Protein 4NK6 (pdb70)

B-factor: mean 41.47, std 11.58, range [23.6, 114.39]

Foldseek 3Di:
DDDDDDADDCVCVAPVNLPDCQPDDKDKDKDALQVDCLVLFPDHPVCVVQCQLLVHRAIEIEIAQHEDEPVNCQVPPDCVQWNDPDVLEIEGSHEYEYCRGEYEYECSAEYEYELSAYEYEYAHYEYYNYEYEFAYPVVRGGLADDDQPRATYAYEYEAQYEYEHHYEYEQWAHNGVGQHHEQEYRDPVVCVVCVRHAYEYEHACYEYENTSELYEYEQHELHEYVYEQAQYEAEDYEYEHQYENYEAENYEFENYCHEEYEAQHEHYEAEQYAEHYQEGYEYYQQHEHYEYEHYEFEHAA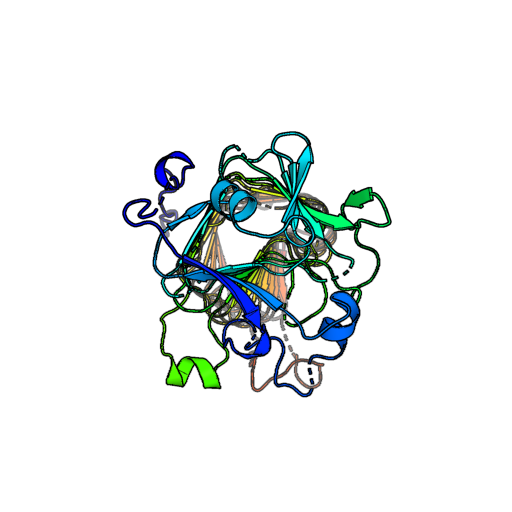EEDYEYYQHEHYEYEQYEQEAHAYEDYEYEQYEAYEAEQYEQAQHAAEPYEYAFDCPPPPDDCVRRPGGTAYEYEYEEHEFEHYNHAHYDHPPHPYYHYYHYHYDD

Secondary structure (DSSP, 8-state):
-PPPP-PPP-TT-SHHHH----SSB-EEEEEEGGG-TT---S-S---HHHHHHHTSS-EEEEEESEEEEHHHHHHHS-TTTEEEEETTEEEE-S-EE---EEEEE----EEEEE-----EEE---EE-SSEEEEEETTTTEE-----TTS----EEE-TT-EEEE--EEES---S----EEEEEPPPHHHHHHH-----EEEE-S-EEES-SEEEEEES-BS-B---EEES-SSEEEEEESS-BS-EEES-EEE----EEEESS-BS-EEE---B----SEEEESS--S-EEES-EEE--SS-SEEEES--S-EEES-EEE--SS-SEEEES--SEEEES-EEES-SSEEEEEE---TTSS--TTTS------EEEEESSEEES-SSEEEEE-S-SEEEEES-EE--

Solvent-accessible surface area: 16753 Å² total

Structure (mmCIF, N/CA/C/O backbone):
data_4NK6
#
_entry.id   4NK6
#
_cell.length_a   126.616
_cell.length_b   126.616
_cell.length_c   97.708
_cell.angle_alpha   90.000
_cell.angle_beta   90.000
_cell.angle_gamma   120.000
#
_symmetry.space_group_name_H-M   'P 32 2 1'
#
loop_
_entity.id
_entity.type
_entity.pdbx_description
1 polymer 'Poly(beta-D-mannuronate) C5 epimerase'
2 water water
#
loop_
_atom_site.group_PDB
_atom_site.id
_atom_site.type_symbol
_atom_site.label_atom_id
_atom_site.label_alt_id
_atom_site.label_comp_id
_atom_site.label_asym_id
_atom_site.label_entity_id
_atom_site.label_seq_id
_atom_site.pdbx_PDB_ins_code
_atom_site.Cartn_x
_atom_site.Cartn_y
_atom_site.Cartn_z
_atom_site.occupancy
_atom_site.B_iso_or_equiv
_atom_site.auth_seq_id
_atom_site.auth_comp_id
_atom_site.auth_asym_id
_atom_site.auth_atom_id
_atom_site.pdbx_PDB_model_num
ATOM 1 N N . GLU A 1 24 ? 6.189 24.158 -12.061 1.00 81.17 69 GLU A N 1
ATOM 2 C CA . GLU A 1 24 ? 6.377 25.435 -11.377 1.00 78.44 69 GLU A CA 1
ATOM 3 C C . GLU A 1 24 ? 5.165 26.344 -11.623 1.00 74.85 69 GLU A C 1
ATOM 4 O O . GLU A 1 24 ? 4.298 26.028 -12.440 1.00 81.25 69 GLU A O 1
ATOM 10 N N . MET A 1 25 ? 5.111 27.465 -10.911 1.00 62.28 70 MET A N 1
ATOM 11 C CA . MET A 1 25 ? 3.931 28.321 -10.863 1.00 57.19 70 MET A CA 1
ATOM 12 C C . MET A 1 25 ? 3.655 29.099 -12.158 1.00 56.55 70 MET A C 1
ATOM 13 O O . MET A 1 25 ? 4.561 29.708 -12.733 1.00 54.30 70 MET A O 1
ATOM 18 N N . ALA A 1 26 ? 2.397 29.088 -12.598 1.00 54.79 71 ALA A N 1
ATOM 19 C CA . ALA A 1 26 ? 1.965 29.897 -13.739 1.00 56.35 71 ALA A CA 1
ATOM 20 C C . ALA A 1 26 ? 1.682 31.327 -13.290 1.00 52.90 71 ALA A C 1
ATOM 21 O O . ALA A 1 26 ? 1.436 31.569 -12.105 1.00 49.31 71 ALA A O 1
ATOM 23 N N . LYS A 1 27 ? 1.714 32.273 -14.227 1.00 50.38 72 LYS A N 1
ATOM 24 C CA . LYS A 1 27 ? 1.481 33.673 -13.876 1.00 53.51 72 LYS A CA 1
ATOM 25 C C . LYS A 1 27 ? 0.067 33.841 -13.324 1.00 48.26 72 LYS A C 1
ATOM 26 O O . LYS A 1 27 ? -0.828 33.074 -13.676 1.00 52.06 72 LYS A O 1
ATOM 32 N N . PRO A 1 28 ? -0.127 34.812 -12.418 1.00 46.60 73 PRO A N 1
ATOM 33 C CA . PRO A 1 28 ? -1.442 34.952 -11.787 1.00 50.62 73 PRO A CA 1
ATOM 34 C C . PRO A 1 28 ? -2.533 35.370 -12.763 1.00 54.96 73 PRO A C 1
ATOM 35 O O . PRO A 1 28 ? -2.268 36.077 -13.742 1.00 49.69 73 PRO A O 1
ATOM 39 N N . VAL A 1 29 ? -3.748 34.908 -12.490 1.00 56.85 74 VAL A N 1
ATOM 40 C CA . VAL A 1 29 ? -4.926 35.314 -13.242 1.00 54.46 74 VAL A CA 1
ATOM 41 C C . VAL A 1 29 ? -5.516 36.544 -12.573 1.00 52.05 74 VAL A C 1
ATOM 42 O O . VAL A 1 29 ? -5.988 36.489 -11.437 1.00 54.16 74 VAL A O 1
ATOM 46 N N . LEU A 1 30 ? -5.463 37.668 -13.271 1.00 50.18 75 LEU A N 1
ATOM 47 C CA . LEU A 1 30 ? -5.877 38.931 -12.682 1.00 46.78 75 LEU A CA 1
ATOM 48 C C . LEU A 1 30 ? -7.256 39.299 -13.210 1.00 49.28 75 LEU A C 1
ATOM 49 O O . LEU A 1 30 ? -7.576 38.994 -14.352 1.00 45.49 75 LEU A O 1
ATOM 54 N N . PRO A 1 31 ? -8.082 39.936 -12.364 1.00 46.61 76 PRO A N 1
ATOM 55 C CA . PRO A 1 31 ? -9.440 40.324 -12.749 1.00 47.01 76 PRO A CA 1
ATOM 56 C C . PRO A 1 31 ? -9.429 41.177 -14.009 1.00 47.87 76 PRO A C 1
ATOM 57 O O . PRO A 1 31 ? -8.535 42.009 -14.191 1.00 43.58 76 PRO A O 1
ATOM 61 N N . ASP A 1 32 ? -10.416 40.956 -14.867 1.00 44.21 77 ASP A N 1
ATOM 62 C CA . ASP A 1 32 ? -10.602 41.747 -16.070 1.00 48.64 77 ASP A CA 1
ATOM 63 C C . ASP A 1 32 ? -11.091 43.137 -15.656 1.00 46.55 77 ASP A C 1
ATOM 64 O O . ASP A 1 32 ? -11.972 43.253 -14.816 1.00 46.73 77 ASP A O 1
ATOM 69 N N . LEU A 1 33 ? -10.499 44.185 -16.224 1.00 48.61 78 LEU A N 1
ATOM 70 C CA . LEU A 1 33 ? -10.844 45.558 -15.849 1.00 49.31 78 LEU A CA 1
ATOM 71 C C . LEU A 1 33 ? -11.698 46.251 -16.910 1.00 50.65 78 LEU A C 1
ATOM 72 O O . LEU A 1 33 ? -12.153 47.384 -16.713 1.00 48.78 78 LEU A O 1
ATOM 77 N N . SER A 1 34 ? -11.907 45.567 -18.030 1.00 51.38 79 SER A N 1
ATOM 78 C CA . SER A 1 34 ? -12.494 46.181 -19.219 1.00 51.90 79 SER A CA 1
ATOM 79 C C . SER A 1 34 ? -13.927 46.688 -19.044 1.00 54.97 79 SER A C 1
ATOM 80 O O . SER A 1 34 ? -14.366 47.571 -19.782 1.00 54.74 79 SER A O 1
ATOM 83 N N . GLY A 1 35 ? -14.655 46.130 -18.083 1.00 50.31 80 GLY A N 1
ATOM 84 C CA . GLY A 1 35 ? -15.995 46.604 -17.780 1.00 46.83 80 GLY A CA 1
ATOM 85 C C . GLY A 1 35 ? -16.069 47.805 -16.831 1.00 45.02 80 GLY A C 1
ATOM 86 O O . GLY A 1 35 ? -17.149 48.357 -16.616 1.00 52.25 80 GLY A O 1
ATOM 87 N N . TYR A 1 36 ? -14.940 48.224 -16.263 1.00 43.21 81 TYR A N 1
ATOM 88 C CA . TYR A 1 36 ? -14.943 49.363 -15.334 1.00 41.52 81 TYR A CA 1
ATOM 89 C C . TYR A 1 36 ? -14.712 50.697 -16.053 1.00 46.96 81 TYR A C 1
ATOM 90 O O . TYR A 1 36 ? -13.589 51.214 -16.105 1.00 44.96 81 TYR A O 1
ATOM 99 N N . THR A 1 37 ? -15.792 51.242 -16.610 1.00 46.49 82 THR A N 1
ATOM 100 C CA . THR A 1 37 ? -15.735 52.449 -17.431 1.00 46.85 82 THR A CA 1
ATOM 101 C C . THR A 1 37 ? -16.845 53.419 -17.043 1.00 49.10 82 THR A C 1
ATOM 102 O O . THR A 1 37 ? -17.841 53.029 -16.428 1.00 45.16 82 THR A O 1
ATOM 106 N N . THR A 1 38 ? -16.677 54.682 -17.422 1.00 52.73 83 THR A N 1
ATOM 107 C CA . THR A 1 38 ? -17.680 55.701 -17.137 1.00 46.99 83 THR A CA 1
ATOM 108 C C . THR A 1 38 ? -19.010 55.391 -17.827 1.00 48.55 83 THR A C 1
ATOM 109 O O . THR A 1 38 ? -20.078 55.650 -17.271 1.00 46.20 83 THR A O 1
ATOM 113 N N . GLU A 1 39 ? -18.965 54.829 -19.032 1.00 47.84 84 GLU A N 1
ATOM 114 C CA . GLU A 1 39 ? -20.218 54.490 -19.700 1.00 58.93 84 GLU A CA 1
ATOM 115 C C . GLU A 1 39 ? -20.962 53.374 -18.959 1.00 49.83 84 GLU A C 1
ATOM 116 O O . GLU A 1 39 ? -22.186 53.398 -18.863 1.00 50.81 84 GLU A O 1
ATOM 122 N N . ALA A 1 40 ? -20.230 52.410 -18.414 1.00 48.70 85 ALA A N 1
ATOM 123 C CA . ALA A 1 40 ? -20.868 51.382 -17.601 1.00 51.63 85 ALA A CA 1
ATOM 124 C C . ALA A 1 40 ? -21.372 51.977 -16.275 1.00 48.54 85 ALA A C 1
ATOM 125 O O . ALA A 1 40 ? -22.422 51.578 -15.774 1.00 49.44 85 ALA A O 1
ATOM 127 N N . ALA A 1 41 ? -20.637 52.933 -15.712 1.00 45.32 86 ALA A N 1
ATOM 128 C CA . ALA A 1 41 ? -21.067 53.533 -14.444 1.00 47.07 86 ALA A CA 1
ATOM 129 C C . ALA A 1 41 ? -22.397 54.269 -14.599 1.00 45.13 86 ALA A C 1
ATOM 130 O O . ALA A 1 41 ? -23.278 54.154 -13.754 1.00 44.95 86 ALA A O 1
ATOM 132 N N . LEU A 1 42 ? -22.544 55.004 -15.696 1.00 46.47 87 LEU A N 1
ATOM 133 C CA . LEU A 1 42 ? -23.758 55.774 -15.951 1.00 47.77 87 LEU A CA 1
ATOM 134 C C . LEU A 1 42 ? -25.023 54.916 -15.990 1.00 56.57 87 LEU A C 1
ATOM 135 O O . LEU A 1 42 ? -26.113 55.383 -15.664 1.00 49.78 87 LEU A O 1
ATOM 162 N N . ILE A 1 45 ? -27.658 53.137 -12.320 1.00 47.89 90 ILE A N 1
ATOM 163 C CA . ILE A 1 45 ? -28.768 53.560 -11.459 1.00 47.93 90 ILE A CA 1
ATOM 164 C C . ILE A 1 45 ? -30.127 53.665 -12.135 1.00 62.72 90 ILE A C 1
ATOM 165 O O . ILE A 1 45 ? -30.234 53.839 -13.356 1.00 54.93 90 ILE A O 1
ATOM 170 N N . ALA A 1 46 ? -31.164 53.560 -11.308 1.00 67.58 91 ALA A N 1
ATOM 171 C CA . ALA A 1 46 ? -32.524 53.802 -11.752 1.00 72.57 91 ALA A CA 1
ATOM 172 C C . ALA A 1 46 ? -32.798 55.294 -11.662 1.00 75.67 91 ALA A C 1
ATOM 173 O O . ALA A 1 46 ? -32.793 55.867 -10.565 1.00 64.91 91 ALA A O 1
ATOM 175 N N . ARG A 1 47 ? -33.004 55.922 -12.820 1.00 53.54 92 ARG A N 1
ATOM 176 C CA . ARG A 1 47 ? -33.454 57.305 -12.880 1.00 53.87 92 ARG A CA 1
ATOM 177 C C . ARG A 1 47 ? -34.935 57.202 -13.188 1.00 59.86 92 ARG A C 1
ATOM 178 O O . ARG A 1 47 ? -35.584 58.149 -13.625 1.00 61.92 92 ARG A O 1
ATOM 186 N N . ASN A 1 48 ? -35.433 56.002 -12.919 1.00 66.11 93 ASN A N 1
ATOM 187 C CA . ASN A 1 48 ? -36.783 55.541 -13.200 1.00 70.56 93 ASN A CA 1
ATOM 188 C C . ASN A 1 48 ? -37.863 56.284 -12.407 1.00 68.94 93 ASN A C 1
ATOM 189 O O . ASN A 1 48 ? -38.813 56.817 -12.979 1.00 60.61 93 ASN A O 1
ATOM 194 N N . LYS A 1 49 ? -37.710 56.314 -11.086 1.00 57.08 94 LYS A N 1
ATOM 195 C CA . LYS A 1 49 ? -38.685 56.951 -10.207 1.00 61.11 94 LYS A CA 1
ATOM 196 C C . LYS A 1 49 ? -38.107 58.170 -9.488 1.00 57.95 94 LYS A C 1
ATOM 197 O O . LYS A 1 49 ? -37.075 58.067 -8.817 1.00 53.49 94 LYS A O 1
ATOM 203 N N . PRO A 1 50 ? -38.782 59.325 -9.621 1.00 58.62 95 PRO A N 1
ATOM 204 C CA . PRO A 1 50 ? -38.367 60.576 -8.974 1.00 60.27 95 PRO A CA 1
ATOM 205 C C . PRO A 1 50 ? -38.387 60.477 -7.449 1.00 59.90 95 PRO A C 1
ATOM 206 O O . PRO A 1 50 ? -39.347 59.960 -6.876 1.00 55.98 95 PRO A O 1
ATOM 210 N N . GLY A 1 51 ? -37.327 60.965 -6.809 1.00 56.83 96 GLY A N 1
ATOM 211 C CA . GLY A 1 51 ? -37.197 60.881 -5.366 1.00 49.95 96 GLY A CA 1
ATOM 212 C C . GLY A 1 51 ? -37.752 62.080 -4.619 1.00 49.91 96 GLY A C 1
ATOM 213 O O . GLY A 1 51 ? -38.346 62.983 -5.215 1.00 51.19 96 GLY A O 1
ATOM 214 N N . LYS A 1 52 ? -37.543 62.086 -3.305 1.00 52.07 97 LYS A N 1
ATOM 215 C CA . LYS A 1 52 ? -38.062 63.129 -2.425 1.00 51.44 97 LYS A CA 1
ATOM 216 C C . LYS A 1 52 ? -36.919 63.862 -1.710 1.00 52.91 97 LYS A C 1
ATOM 217 O O . LYS A 1 52 ? -36.004 63.241 -1.162 1.00 47.05 97 LYS A O 1
ATOM 220 N N . ILE A 1 53 ? -36.980 65.186 -1.748 1.00 49.18 98 ILE A N 1
ATOM 221 C CA . ILE A 1 53 ? -35.978 66.044 -1.151 1.00 47.13 98 ILE A CA 1
ATOM 222 C C . ILE A 1 53 ? -36.551 66.685 0.107 1.00 49.61 98 ILE A C 1
ATOM 223 O O . ILE A 1 53 ? -37.650 67.231 0.077 1.00 50.03 98 ILE A O 1
ATOM 228 N N . THR A 1 54 ? -35.810 66.604 1.215 1.00 49.90 99 THR A N 1
ATOM 229 C CA . THR A 1 54 ? -36.188 67.308 2.447 1.00 46.61 99 THR A CA 1
ATOM 230 C C . THR A 1 54 ? -34.983 67.951 3.111 1.00 44.31 99 THR A C 1
ATOM 231 O O . THR A 1 54 ? -33.840 67.505 2.941 1.00 43.83 99 THR A O 1
ATOM 235 N N . VAL A 1 55 ? -35.245 69.013 3.860 1.00 44.90 100 VAL A N 1
ATOM 236 C CA . VAL A 1 55 ? -34.256 69.616 4.730 1.00 45.92 100 VAL A CA 1
ATOM 237 C C . VAL A 1 55 ? -34.765 69.384 6.144 1.00 54.86 100 VAL A C 1
ATOM 238 O O . VAL A 1 55 ? -35.815 69.903 6.518 1.00 46.36 100 VAL A O 1
ATOM 242 N N . ALA A 1 56 ? -34.042 68.579 6.917 1.00 52.34 101 ALA A N 1
ATOM 243 C CA . ALA A 1 56 ? -34.533 68.170 8.226 1.00 49.57 101 ALA A CA 1
ATOM 244 C C . ALA A 1 56 ? -33.400 67.960 9.216 1.00 48.15 101 ALA A C 1
ATOM 245 O O . ALA A 1 56 ? -32.223 68.027 8.857 1.00 44.15 101 ALA A O 1
ATOM 247 N N . ARG A 1 57 ? -33.773 67.676 10.458 1.00 43.68 102 ARG A N 1
ATOM 248 C CA . ARG A 1 57 ? -32.819 67.563 11.548 1.00 45.25 102 ARG A CA 1
ATOM 249 C C . ARG A 1 57 ? -31.903 66.379 11.401 1.00 43.18 102 ARG A C 1
ATOM 250 O O . ARG A 1 57 ? -32.349 65.247 11.237 1.00 44.36 102 ARG A O 1
ATOM 258 N N . MET A 1 58 ? -30.615 66.679 11.494 1.00 41.31 103 MET A N 1
ATOM 259 C CA . MET A 1 58 ? -29.519 65.736 11.316 1.00 50.51 103 MET A CA 1
ATOM 260 C C . MET A 1 58 ? -29.600 64.542 12.262 1.00 48.43 103 MET A C 1
ATOM 261 O O . MET A 1 58 ? -29.383 63.394 11.857 1.00 42.49 103 MET A O 1
ATOM 266 N N . MET A 1 59 ? -29.910 64.831 13.522 1.00 47.99 104 MET A N 1
ATOM 267 C CA . MET A 1 59 ? -29.832 63.857 14.609 1.00 55.05 104 MET A CA 1
ATOM 268 C C . MET A 1 59 ? -31.005 62.893 14.648 1.00 56.60 104 MET A C 1
ATOM 269 O O . MET A 1 59 ? -31.070 62.036 15.523 1.00 66.29 104 MET A O 1
ATOM 274 N N . GLU A 1 60 ? -31.945 63.043 13.721 1.00 52.15 105 GLU A N 1
ATOM 275 C CA . GLU A 1 60 ? -33.019 62.072 13.575 1.00 52.68 105 GLU A CA 1
ATOM 276 C C . GLU A 1 60 ? -32.538 60.823 12.819 1.00 59.06 105 GLU A C 1
ATOM 277 O O . GLU A 1 60 ? -33.193 59.781 12.849 1.00 65.73 105 GLU A O 1
ATOM 283 N N . GLU A 1 61 ? -31.392 60.935 12.147 1.00 48.55 106 GLU A N 1
ATOM 284 C CA . GLU A 1 61 ? -30.967 59.930 11.175 1.00 47.27 106 GLU A CA 1
ATOM 285 C C . GLU A 1 61 ? -29.768 59.094 11.608 1.00 45.59 106 GLU A C 1
ATOM 286 O O . GLU A 1 61 ? -28.752 59.626 12.051 1.00 43.34 106 GLU A O 1
ATOM 292 N N . THR A 1 62 ? -29.892 57.780 11.449 1.00 43.79 107 THR A N 1
ATOM 293 C CA . THR A 1 62 ? -28.811 56.848 11.746 1.00 43.64 107 THR A CA 1
ATOM 294 C C . THR A 1 62 ? -27.540 57.159 10.968 1.00 43.82 107 THR A C 1
ATOM 295 O O . THR A 1 62 ? -26.440 57.069 11.511 1.00 42.52 107 THR A O 1
ATOM 299 N N . GLY A 1 63 ? -27.688 57.531 9.698 1.00 45.40 108 GLY A N 1
ATOM 300 C CA . GLY A 1 63 ? -26.537 57.811 8.848 1.00 42.95 108 GLY A CA 1
ATOM 301 C C . GLY A 1 63 ? -25.619 58.875 9.422 1.00 40.07 108 GLY A C 1
ATOM 302 O O . GLY A 1 63 ? -24.430 58.925 9.110 1.00 40.97 108 GLY A O 1
ATOM 303 N N . LEU A 1 64 ? -26.177 59.722 10.281 1.00 39.16 109 LEU A N 1
ATOM 304 C CA . LEU A 1 64 ? -25.415 60.797 10.902 1.00 39.13 109 LEU A CA 1
ATOM 305 C C . LEU A 1 64 ? -25.042 60.479 12.352 1.00 43.01 109 LEU A C 1
ATOM 306 O O . LEU A 1 64 ? -23.927 60.769 12.786 1.00 43.95 109 LEU A O 1
ATOM 322 N N . GLU A 1 66 ? -24.555 57.587 13.582 1.00 40.62 111 GLU A N 1
ATOM 323 C CA . GLU A 1 66 ? -23.602 56.487 13.588 1.00 41.12 111 GLU A CA 1
ATOM 324 C C . GLU A 1 66 ? -22.136 56.912 13.727 1.00 37.68 111 GLU A C 1
ATOM 325 O O . GLU A 1 66 ? -21.347 56.204 14.346 1.00 40.85 111 GLU A O 1
ATOM 331 N N . PHE A 1 67 ? -21.764 58.060 13.168 1.00 36.84 112 PHE A N 1
ATOM 332 C CA . PHE A 1 67 ? -20.387 58.536 13.337 1.00 36.78 112 PHE A CA 1
ATOM 333 C C . PHE A 1 67 ? -20.277 59.775 14.236 1.00 36.48 112 PHE A C 1
ATOM 334 O O . PHE A 1 67 ? -19.220 60.045 14.806 1.00 37.96 112 PHE A O 1
ATOM 342 N N . ILE A 1 68 ? -21.364 60.524 14.377 1.00 40.91 113 ILE A N 1
ATOM 343 C CA . ILE A 1 68 ? -21.346 61.694 15.255 1.00 42.87 113 ILE A CA 1
ATOM 344 C C . ILE A 1 68 ? -21.581 61.334 16.725 1.00 41.90 113 ILE A C 1
ATOM 345 O O . ILE A 1 68 ? -20.925 61.871 17.619 1.00 44.26 113 ILE A O 1
ATOM 350 N N . GLY A 1 69 ? -22.501 60.406 16.966 1.00 38.70 114 GLY A N 1
ATOM 351 C CA . GLY A 1 69 ? -22.863 60.023 18.318 1.00 40.35 114 GLY A CA 1
ATOM 352 C C . GLY A 1 69 ? -24.213 60.623 18.665 1.00 45.17 114 GLY A C 1
ATOM 353 O O . GLY A 1 69 ? -24.942 61.084 17.788 1.00 47.91 114 GLY A O 1
ATOM 354 N N . GLY A 1 70 ? -24.545 60.638 19.946 1.00 51.72 115 GLY A N 1
ATOM 355 C CA . GLY A 1 70 ? -25.842 61.123 20.375 1.00 58.65 115 GLY A CA 1
ATOM 356 C C . GLY A 1 70 ? -25.983 62.635 20.419 1.00 55.12 115 GLY A C 1
ATOM 357 O O . GLY A 1 70 ? -25.085 63.378 20.006 1.00 52.99 115 GLY A O 1
ATOM 358 N N . ASP A 1 71 ? -27.132 63.075 20.925 1.00 47.53 116 ASP A N 1
ATOM 359 C CA . ASP A 1 71 ? -27.478 64.490 21.065 1.00 52.47 116 ASP A CA 1
ATOM 360 C C . ASP A 1 71 ? -26.391 65.324 21.762 1.00 50.24 116 ASP A C 1
ATOM 361 O O . ASP A 1 71 ? -26.170 66.482 21.415 1.00 49.65 116 ASP A O 1
ATOM 366 N N . ASN A 1 72 ? -25.713 64.723 22.731 1.00 43.80 117 ASN A N 1
ATOM 367 C CA . ASN A 1 72 ? -24.685 65.415 23.506 1.00 54.93 117 ASN A CA 1
ATOM 368 C C . ASN A 1 72 ? -23.378 65.650 22.741 1.00 51.02 117 ASN A C 1
ATOM 369 O O . ASN A 1 72 ? -22.455 66.268 23.264 1.00 45.64 117 ASN A O 1
ATOM 385 N N . MET A 1 74 ? -23.559 67.018 19.611 1.00 37.07 119 MET A N 1
ATOM 386 C CA . MET A 1 74 ? -23.976 67.802 18.449 1.00 39.89 119 MET A CA 1
ATOM 387 C C . MET A 1 74 ? -23.472 69.245 18.451 1.00 35.78 119 MET A C 1
ATOM 388 O O . MET A 1 74 ? -23.614 69.958 17.450 1.00 38.99 119 MET A O 1
ATOM 393 N N . ALA A 1 75 ? -22.892 69.670 19.571 1.00 35.70 120 ALA A N 1
ATOM 394 C CA . ALA A 1 75 ? -22.535 71.074 19.772 1.00 35.91 120 ALA A CA 1
ATOM 395 C C . ALA A 1 75 ? -21.651 71.651 18.664 1.00 34.26 120 ALA A C 1
ATOM 396 O O . ALA A 1 75 ? -21.897 72.752 18.187 1.00 34.40 120 ALA A O 1
ATOM 398 N N . GLU A 1 76 ? -20.636 70.905 18.240 1.00 33.25 121 GLU A N 1
ATOM 399 C CA . GLU A 1 76 ? -19.755 71.404 17.191 1.00 40.86 121 GLU A CA 1
ATOM 400 C C . GLU A 1 76 ? -20.536 71.666 15.893 1.00 40.04 121 GLU A C 1
ATOM 401 O O . GLU A 1 76 ? -20.198 72.574 15.131 1.00 38.00 121 GLU A O 1
ATOM 407 N N . TRP A 1 77 ? -21.595 70.892 15.661 1.00 35.12 122 TRP A N 1
ATOM 408 C CA . TRP A 1 77 ? -22.419 71.065 14.463 1.00 35.07 122 TRP A CA 1
ATOM 409 C C . TRP A 1 77 ? -23.392 72.236 14.614 1.00 36.87 122 TRP A C 1
ATOM 410 O O . TRP A 1 77 ? -23.680 72.953 13.647 1.00 35.33 122 TRP A O 1
ATOM 421 N N . VAL A 1 78 ? -23.888 72.431 15.830 1.00 35.13 123 VAL A N 1
ATOM 422 C CA . VAL A 1 78 ? -24.684 73.612 16.149 1.00 36.17 123 VAL A CA 1
ATOM 423 C C . VAL A 1 78 ? -23.886 74.886 15.854 1.00 35.99 123 VAL A C 1
ATOM 424 O O . VAL A 1 78 ? -24.408 75.839 15.284 1.00 35.73 123 VAL A O 1
ATOM 428 N N . VAL A 1 79 ? -22.609 74.881 16.216 1.00 34.50 124 VAL A N 1
ATOM 429 C CA . VAL A 1 79 ? -21.745 76.040 16.014 1.00 37.57 124 VAL A CA 1
ATOM 430 C C . VAL A 1 79 ? -21.545 76.335 14.524 1.00 36.93 124 VAL A C 1
ATOM 431 O O . VAL A 1 79 ? -21.658 77.479 14.092 1.00 36.56 124 VAL A O 1
ATOM 435 N N . ARG A 1 80 ? -21.268 75.297 13.744 1.00 33.52 125 ARG A N 1
ATOM 436 C CA . ARG A 1 80 ? -21.082 75.460 12.307 1.00 36.76 125 ARG A CA 1
ATOM 437 C C . ARG A 1 80 ? -22.330 75.997 11.595 1.00 37.34 125 ARG A C 1
ATOM 438 O O . ARG A 1 80 ? -22.231 76.915 10.785 1.00 40.06 125 ARG A O 1
ATOM 446 N N . GLN A 1 81 ? -23.497 75.444 11.915 1.00 33.63 126 GLN A N 1
ATOM 447 C CA . GLN A 1 81 ? -24.736 75.817 11.231 1.00 34.54 126 GLN A CA 1
ATOM 448 C C . GLN A 1 81 ? -25.442 77.002 11.854 1.00 41.03 126 GLN A C 1
ATOM 449 O O . GLN A 1 81 ? -26.418 77.513 11.294 1.00 38.91 126 GLN A O 1
ATOM 455 N N . LYS A 1 82 ? -24.940 77.429 13.012 1.00 39.50 127 LYS A N 1
ATOM 456 C CA . LYS A 1 82 ? -25.580 78.456 13.838 1.00 40.59 127 LYS A CA 1
ATOM 457 C C . LYS A 1 82 ? -27.051 78.165 14.089 1.00 40.95 127 LYS A C 1
ATOM 458 O O . LYS A 1 82 ? -27.901 79.036 13.945 1.00 42.62 127 LYS A O 1
ATOM 464 N N . GLY A 1 83 ? -27.337 76.923 14.467 1.00 43.24 128 GLY A N 1
ATOM 465 C CA . GLY A 1 83 ? -28.684 76.502 14.820 1.00 39.43 128 GLY A CA 1
ATOM 466 C C . GLY A 1 83 ? -28.728 74.989 14.944 1.00 39.53 128 GLY A C 1
ATOM 467 O O . GLY A 1 83 ? -27.715 74.318 14.745 1.00 37.56 128 GLY A O 1
ATOM 468 N N . ILE A 1 84 ? -29.897 74.448 15.266 1.00 41.38 129 ILE A N 1
ATOM 469 C CA . ILE A 1 84 ? -30.084 73.003 15.344 1.00 42.63 129 ILE A CA 1
ATOM 470 C C . ILE A 1 84 ? -29.697 72.384 14.007 1.00 43.03 129 ILE A C 1
ATOM 471 O O . ILE A 1 84 ? -30.221 72.784 12.969 1.00 40.26 129 ILE A O 1
ATOM 476 N N . PRO A 1 85 ? -28.763 71.420 14.032 1.00 39.63 130 PRO A N 1
ATOM 477 C CA . PRO A 1 85 ? -28.114 70.910 12.819 1.00 38.75 130 PRO A CA 1
ATOM 478 C C . PRO A 1 85 ? -29.099 70.235 11.874 1.00 38.02 130 PRO A C 1
ATOM 479 O O . PRO A 1 85 ? -29.856 69.359 12.300 1.00 38.35 130 PRO A O 1
ATOM 483 N N . GLN A 1 86 ? -29.076 70.659 10.613 1.00 38.18 131 GLN A N 1
ATOM 484 C CA . GLN A 1 86 ? -29.902 70.076 9.561 1.00 36.53 131 GLN A CA 1
ATOM 485 C C . GLN A 1 86 ? -29.057 69.440 8.463 1.00 36.97 131 GLN A C 1
ATOM 486 O O . GLN A 1 86 ? -27.855 69.691 8.357 1.00 37.14 131 GLN A O 1
ATOM 492 N N . ALA A 1 87 ? -29.703 68.620 7.643 1.00 36.78 132 ALA A N 1
ATOM 493 C CA . ALA A 1 87 ? -29.078 68.064 6.457 1.00 38.21 132 ALA A CA 1
ATOM 494 C C . ALA A 1 87 ? -30.073 68.128 5.298 1.00 40.72 132 ALA A C 1
ATOM 495 O O . ALA A 1 87 ? -31.282 68.122 5.504 1.00 40.24 132 ALA A O 1
ATOM 497 N N . ILE A 1 88 ? -29.546 68.229 4.086 1.00 41.83 133 ILE A N 1
ATOM 498 C CA . ILE A 1 88 ? -30.336 68.039 2.885 1.00 39.50 133 ILE A CA 1
ATOM 499 C C . ILE A 1 88 ? -30.443 66.536 2.675 1.00 43.43 133 ILE A C 1
ATOM 500 O O . ILE A 1 88 ? -29.424 65.846 2.603 1.00 41.89 133 ILE A O 1
ATOM 505 N N . MET A 1 89 ? -31.664 66.018 2.599 1.00 42.22 134 MET A N 1
ATOM 506 C CA . MET A 1 89 ? -31.850 64.572 2.496 1.00 44.33 134 MET A CA 1
ATOM 507 C C . MET A 1 89 ? -32.558 64.117 1.224 1.00 43.31 134 MET A C 1
ATOM 508 O O . MET A 1 89 ? -33.555 64.700 0.804 1.00 42.15 134 MET A O 1
ATOM 513 N N . ILE A 1 90 ? -32.032 63.054 0.631 1.00 40.23 135 ILE A N 1
ATOM 514 C CA . ILE A 1 90 ? -32.647 62.432 -0.535 1.00 41.60 135 ILE A CA 1
ATOM 515 C C . ILE A 1 90 ? -33.142 61.040 -0.159 1.00 41.09 135 ILE A C 1
ATOM 516 O O . ILE A 1 90 ? -32.406 60.257 0.446 1.00 41.55 135 ILE A O 1
ATOM 521 N N . SER A 1 91 ? -34.385 60.734 -0.507 1.00 42.72 136 SER A N 1
ATOM 522 C CA . SER A 1 91 ? -34.922 59.397 -0.271 1.00 52.54 136 SER A CA 1
ATOM 523 C C . SER A 1 91 ? -36.011 59.050 -1.272 1.00 51.19 136 SER A C 1
ATOM 524 O O . SER A 1 91 ? -36.476 59.909 -2.027 1.00 49.48 136 SER A O 1
ATOM 527 N N . ASP A 1 92 ? -36.416 57.786 -1.260 1.00 46.64 137 ASP A N 1
ATOM 528 C CA . ASP A 1 92 ? -37.543 57.322 -2.059 1.00 50.81 137 ASP A CA 1
ATOM 529 C C . ASP A 1 92 ? -37.375 57.579 -3.568 1.00 48.98 137 ASP A C 1
ATOM 530 O O . ASP A 1 92 ? -38.305 58.021 -4.248 1.00 50.38 137 ASP A O 1
ATOM 535 N N . GLY A 1 93 ? -36.183 57.313 -4.093 1.00 51.76 138 GLY A N 1
ATOM 536 C CA . GLY A 1 93 ? -35.983 57.396 -5.530 1.00 48.38 138 GLY A CA 1
ATOM 537 C C . GLY A 1 93 ? -34.889 58.349 -5.964 1.00 46.87 138 GLY A C 1
ATOM 538 O O . GLY A 1 93 ? -33.959 58.650 -5.201 1.00 45.77 138 GLY A O 1
ATOM 539 N N . TYR A 1 94 ? -35.026 58.848 -7.187 1.00 47.65 139 TYR A N 1
ATOM 540 C CA . TYR A 1 94 ? -33.924 59.486 -7.898 1.00 50.26 139 TYR A CA 1
ATOM 541 C C . TYR A 1 94 ? -33.944 61.005 -7.830 1.00 50.79 139 TYR A C 1
ATOM 542 O O . TYR A 1 94 ? -34.959 61.641 -8.127 1.00 50.53 139 TYR A O 1
ATOM 551 N N . VAL A 1 95 ? -32.803 61.572 -7.450 1.00 48.15 140 VAL A N 1
ATOM 552 C CA . VAL A 1 95 ? -32.620 63.016 -7.383 1.00 50.47 140 VAL A CA 1
ATOM 553 C C . VAL A 1 95 ? -31.217 63.360 -7.878 1.00 48.25 140 VAL A C 1
ATOM 554 O O . VAL A 1 95 ? -30.238 62.779 -7.411 1.00 43.54 140 VAL A O 1
ATOM 558 N N . ASN A 1 96 ? -31.114 64.282 -8.834 1.00 43.27 141 ASN A N 1
ATOM 559 C CA . ASN A 1 96 ? -29.803 64.791 -9.241 1.00 46.85 141 ASN A CA 1
ATOM 560 C C . ASN A 1 96 ? -29.489 66.152 -8.599 1.00 44.47 141 ASN A C 1
ATOM 561 O O . ASN A 1 96 ? -30.354 66.752 -7.966 1.00 44.68 141 ASN A O 1
ATOM 566 N N . LEU A 1 97 ? -28.253 66.623 -8.732 1.00 45.04 142 LEU A N 1
ATOM 567 C CA . LEU A 1 97 ? -27.860 67.872 -8.074 1.00 43.93 142 LEU A CA 1
ATOM 568 C C . LEU A 1 97 ? -28.683 69.069 -8.573 1.00 47.56 142 LEU A C 1
ATOM 569 O O . LEU A 1 97 ? -29.006 69.976 -7.797 1.00 48.97 142 LEU A O 1
ATOM 574 N N . GLN A 1 98 ? -29.042 69.058 -9.858 1.00 43.98 143 GLN A N 1
ATOM 575 C CA . GLN A 1 98 ? -29.862 70.128 -10.411 1.00 46.75 143 GLN A CA 1
ATOM 576 C C . GLN A 1 98 ? -31.249 70.146 -9.767 1.00 51.21 143 GLN A C 1
ATOM 577 O O . GLN A 1 98 ? -31.827 71.219 -9.571 1.00 49.51 143 GLN A O 1
ATOM 583 N N . ASP A 1 99 ? -31.771 68.966 -9.428 1.00 50.35 144 ASP A N 1
ATOM 584 C CA . ASP A 1 99 ? -33.070 68.873 -8.755 1.00 47.93 144 ASP A CA 1
ATOM 585 C C . ASP A 1 99 ? -32.992 69.488 -7.353 1.00 44.68 144 ASP A C 1
ATOM 586 O O . ASP A 1 99 ? -33.894 70.210 -6.928 1.00 45.61 144 ASP A O 1
ATOM 591 N N . LEU A 1 100 ? -31.909 69.199 -6.634 1.00 44.93 145 LEU A N 1
ATOM 592 C CA . LEU A 1 100 ? -31.704 69.757 -5.296 1.00 41.87 145 LEU A CA 1
ATOM 593 C C . LEU A 1 100 ? -31.675 71.279 -5.311 1.00 49.94 145 LEU A C 1
ATOM 594 O O . LEU A 1 100 ? -32.250 71.930 -4.437 1.00 51.83 145 LEU A O 1
ATOM 599 N N . VAL A 1 101 ? -30.978 71.843 -6.293 1.00 47.01 146 VAL A N 1
ATOM 600 C CA . VAL A 1 101 ? -30.817 73.291 -6.377 1.00 51.08 146 VAL A CA 1
ATOM 601 C C . VAL A 1 101 ? -32.174 73.976 -6.544 1.00 53.63 146 VAL A C 1
ATOM 602 O O . VAL A 1 101 ? -32.442 75.011 -5.929 1.00 53.52 146 VAL A O 1
ATOM 606 N N . LYS A 1 102 ? -33.040 73.374 -7.354 1.00 53.45 147 LYS A N 1
ATOM 607 C CA . LYS A 1 102 ? -34.381 73.900 -7.557 1.00 55.24 147 LYS A CA 1
ATOM 608 C C . LYS A 1 102 ? -35.207 73.872 -6.269 1.00 55.25 147 LYS A C 1
ATOM 609 O O . LYS A 1 102 ? -36.000 74.776 -6.016 1.00 58.49 147 LYS A O 1
ATOM 615 N N . LYS A 1 103 ? -35.013 72.839 -5.456 1.00 51.95 148 LYS A N 1
ATOM 616 C CA . LYS A 1 103 ? -35.891 72.593 -4.311 1.00 55.13 148 LYS A CA 1
ATOM 617 C C . LYS A 1 103 ? -35.353 73.139 -2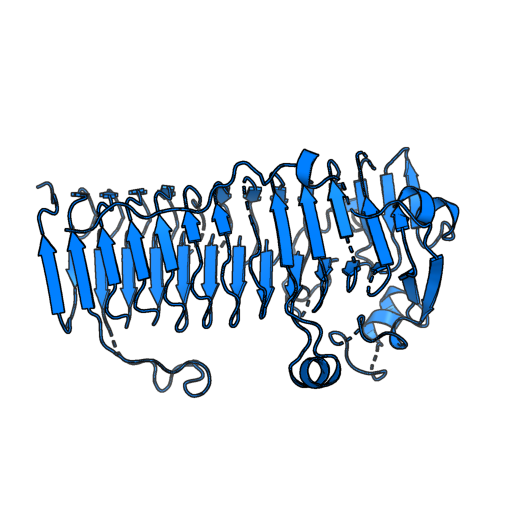.978 1.00 50.57 148 LYS A C 1
ATOM 618 O O . LYS A 1 103 ? -36.124 73.533 -2.110 1.00 53.23 148 LYS A O 1
ATOM 622 N N . VAL A 1 104 ? -34.034 73.166 -2.821 1.00 48.73 149 VAL A N 1
ATOM 623 C CA . VAL A 1 104 ? -33.417 73.638 -1.579 1.00 48.20 149 VAL A CA 1
ATOM 624 C C . VAL A 1 104 ? -33.205 75.153 -1.597 1.00 53.39 149 VAL A C 1
ATOM 625 O O . VAL A 1 104 ? -32.743 75.702 -2.599 1.00 51.28 149 VAL A O 1
ATOM 629 N N . PRO A 1 105 ? -33.547 75.834 -0.488 1.00 56.05 150 PRO A N 1
ATOM 630 C CA . PRO A 1 105 ? -33.336 77.284 -0.369 1.00 55.39 150 PRO A CA 1
ATOM 631 C C . PRO A 1 105 ? -31.894 77.691 -0.650 1.00 46.58 150 PRO A C 1
ATOM 632 O O . PRO A 1 105 ? -30.977 76.981 -0.262 1.00 43.77 150 PRO A O 1
ATOM 636 N N . LYS A 1 106 ? -31.719 78.820 -1.331 1.00 49.74 151 LYS A N 1
ATOM 637 C CA . LYS A 1 106 ? -30.403 79.329 -1.720 1.00 53.06 151 LYS A CA 1
ATOM 638 C C . LYS A 1 106 ? -29.381 79.371 -0.570 1.00 49.92 151 LYS A C 1
ATOM 639 O O . LYS A 1 106 ? -28.194 79.075 -0.769 1.00 47.21 151 LYS A O 1
ATOM 645 N N . GLN A 1 107 ? -29.837 79.718 0.632 1.00 45.72 152 GLN A N 1
ATOM 646 C CA . GLN A 1 107 ? -28.939 79.800 1.783 1.00 49.63 152 GLN A CA 1
ATOM 647 C C . GLN A 1 107 ? -28.290 78.458 2.133 1.00 43.92 152 GLN A C 1
ATOM 648 O O . GLN A 1 107 ? -27.247 78.427 2.787 1.00 47.90 152 GLN A O 1
ATOM 654 N N . PHE A 1 108 ? -28.891 77.352 1.700 1.00 40.90 153 PHE A N 1
ATOM 655 C CA . PHE A 1 108 ? -28.325 76.027 2.004 1.00 40.31 153 PHE A CA 1
ATOM 656 C C . PHE A 1 108 ? -27.649 75.378 0.797 1.00 40.15 153 PHE A C 1
ATOM 657 O O . PHE A 1 108 ? -26.760 74.537 0.947 1.00 40.98 153 PHE A O 1
ATOM 665 N N . LEU A 1 109 ? -28.085 75.762 -0.396 1.00 44.91 154 LEU A N 1
ATOM 666 C CA . LEU A 1 109 ? -27.512 75.235 -1.632 1.00 43.62 154 LEU A CA 1
ATOM 667 C C . LEU A 1 109 ? -27.683 76.284 -2.725 1.00 43.65 154 LEU A C 1
ATOM 668 O O . LEU A 1 109 ? -28.785 76.518 -3.201 1.00 44.25 154 LEU A O 1
ATOM 673 N N . SER A 1 110 ? -26.582 76.916 -3.110 1.00 45.20 155 SER A N 1
ATOM 674 C CA . SER A 1 110 ? -26.628 78.091 -3.971 1.00 44.98 155 SER A CA 1
ATOM 675 C C . SER A 1 110 ? -25.808 77.900 -5.239 1.00 48.39 155 SER A C 1
ATOM 676 O O . SER A 1 110 ? -24.680 77.411 -5.183 1.00 43.75 155 SER A O 1
ATOM 679 N N . GLU A 1 111 ? -26.377 78.286 -6.382 1.00 45.93 156 GLU A N 1
ATOM 680 C CA . GLU A 1 111 ? -25.633 78.314 -7.637 1.00 44.31 156 GLU A CA 1
ATOM 681 C C . GLU A 1 111 ? -24.938 79.663 -7.761 1.00 48.71 156 GLU A C 1
ATOM 682 O O . GLU A 1 111 ? -25.581 80.668 -8.047 1.00 48.35 156 GLU A O 1
ATOM 688 N N . VAL A 1 112 ? -23.629 79.696 -7.541 1.00 46.58 157 VAL A N 1
ATOM 689 C CA . VAL A 1 112 ? -22.914 80.971 -7.537 1.00 49.69 157 VAL A CA 1
ATOM 690 C C . VAL A 1 112 ? -22.543 81.457 -8.944 1.00 50.54 157 VAL A C 1
ATOM 691 O O . VAL A 1 112 ? -22.360 82.651 -9.172 1.00 50.79 157 VAL A O 1
ATOM 695 N N . SER A 1 113 ? -22.457 80.522 -9.880 1.00 46.84 158 SER A N 1
ATOM 696 C CA . SER A 1 113 ? -22.261 80.835 -11.292 1.00 51.52 158 SER A CA 1
ATOM 697 C C . SER A 1 113 ? -22.745 79.599 -12.047 1.00 49.30 158 SER A C 1
ATOM 698 O O . SER A 1 113 ? -22.969 78.568 -11.420 1.00 52.69 158 SER A O 1
ATOM 701 N N . PRO A 1 114 ? -22.937 79.696 -13.375 1.00 50.70 159 PRO A N 1
ATOM 702 C CA . PRO A 1 114 ? -23.477 78.535 -14.100 1.00 50.56 159 PRO A CA 1
ATOM 703 C C . PRO A 1 114 ? -22.755 77.214 -13.812 1.00 49.65 159 PRO A C 1
ATOM 704 O O . PRO A 1 114 ? -21.549 77.093 -14.037 1.00 47.65 159 PRO A O 1
ATOM 708 N N . GLY A 1 115 ? -23.500 76.248 -13.280 1.00 48.68 160 GLY A N 1
ATOM 709 C CA . GLY A 1 115 ? -22.971 74.921 -13.015 1.00 45.05 160 GLY A CA 1
ATOM 710 C C . GLY A 1 115 ? -22.051 74.804 -11.808 1.00 46.33 160 GLY A C 1
ATOM 711 O O . GLY A 1 115 ? -21.506 73.725 -11.542 1.00 43.54 160 GLY A O 1
ATOM 712 N N . VAL A 1 116 ? -21.874 75.899 -11.071 1.00 47.12 161 VAL A N 1
ATOM 713 C CA . VAL A 1 116 ? -21.026 75.888 -9.876 1.00 39.70 161 VAL A CA 1
ATOM 714 C C . VAL A 1 116 ? -21.878 76.143 -8.633 1.00 44.19 161 VAL A C 1
ATOM 715 O O . VAL A 1 116 ? -22.530 77.178 -8.529 1.00 48.77 161 VAL A O 1
ATOM 719 N N . TYR A 1 117 ? -21.860 75.209 -7.685 1.00 42.70 162 TYR A N 1
ATOM 720 C CA . TYR A 1 117 ? -22.777 75.260 -6.543 1.00 43.57 162 TYR A CA 1
ATOM 721 C C . TYR A 1 117 ? -22.056 75.203 -5.194 1.00 43.71 162 TYR A C 1
ATOM 722 O O . TYR A 1 117 ? -21.056 74.502 -5.058 1.00 44.78 162 TYR A O 1
ATOM 731 N N . VAL A 1 118 ? -22.577 75.925 -4.200 1.00 39.01 163 VAL A N 1
ATOM 732 C CA . VAL A 1 118 ? -22.056 75.833 -2.835 1.00 40.64 163 VAL A CA 1
ATOM 733 C C . VAL A 1 118 ? -23.091 75.212 -1.895 1.00 41.78 163 VAL A C 1
ATOM 734 O O . VAL A 1 118 ? -24.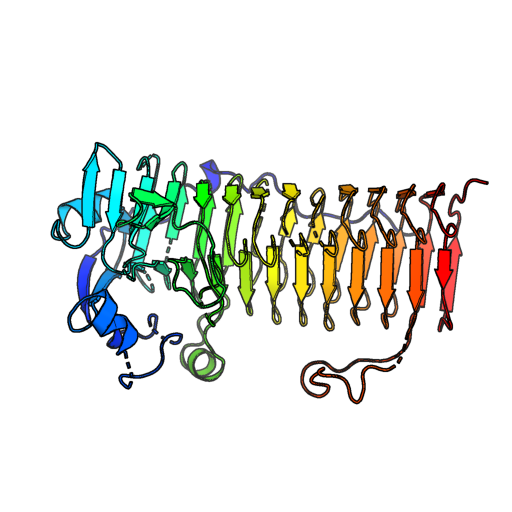179 75.760 -1.720 1.00 43.13 163 VAL A O 1
ATOM 738 N N . ALA A 1 119 ? -22.756 74.067 -1.304 1.00 38.14 164 ALA A N 1
ATOM 739 C CA . ALA A 1 119 ? -23.629 73.434 -0.310 1.00 41.19 164 ALA A CA 1
ATOM 740 C C . ALA A 1 119 ? -23.284 73.939 1.086 1.00 38.73 164 ALA A C 1
ATOM 741 O O . ALA A 1 119 ? -22.124 73.888 1.500 1.00 34.47 164 ALA A O 1
ATOM 743 N N . ARG A 1 120 ? -24.285 74.420 1.815 1.00 37.10 165 ARG A N 1
ATOM 744 C CA . ARG A 1 120 ? -24.034 74.927 3.163 1.00 40.08 165 ARG A CA 1
ATOM 745 C C . ARG A 1 120 ? -24.694 74.065 4.237 1.00 37.60 165 ARG A C 1
ATOM 746 O O . ARG A 1 120 ? -24.842 74.482 5.382 1.00 37.89 165 ARG A O 1
ATOM 754 N N . LEU A 1 121 ? -25.091 72.861 3.843 1.00 36.01 166 LEU A N 1
ATOM 755 C CA . LEU A 1 121 ? -25.563 71.838 4.770 1.00 35.90 166 LEU A CA 1
ATOM 756 C C . LEU A 1 121 ? -24.966 70.521 4.305 1.00 37.81 166 LEU A C 1
ATOM 757 O O . LEU A 1 121 ? -24.570 70.404 3.151 1.00 34.67 166 LEU A O 1
ATOM 762 N N . PRO A 1 122 ? -24.884 69.528 5.205 1.00 37.58 167 PRO A N 1
ATOM 763 C CA . PRO A 1 122 ? -24.496 68.195 4.740 1.00 31.42 167 PRO A CA 1
ATOM 764 C C . PRO A 1 122 ? -25.573 67.643 3.818 1.00 32.61 167 PRO A C 1
ATOM 765 O O . PRO A 1 122 ? -26.724 68.064 3.897 1.00 33.23 167 PRO A O 1
ATOM 769 N N . ILE A 1 123 ? -25.201 66.711 2.950 1.00 32.75 168 ILE A N 1
ATOM 770 C CA . ILE A 1 123 ? -26.181 66.021 2.112 1.00 33.34 168 ILE A CA 1
ATOM 771 C C . ILE A 1 123 ? -26.231 64.559 2.534 1.00 34.04 168 ILE A C 1
ATOM 772 O O . ILE A 1 123 ? -25.206 63.883 2.565 1.00 36.06 168 ILE A O 1
ATOM 777 N N . LEU A 1 124 ? -27.416 64.067 2.861 1.00 35.64 169 LEU A N 1
ATOM 778 C CA . LEU A 1 124 ? -27.563 62.660 3.215 1.00 34.36 169 LEU A CA 1
ATOM 779 C C . LEU A 1 124 ? -28.399 61.925 2.164 1.00 39.26 169 LEU A C 1
ATOM 780 O O . LEU A 1 124 ? -29.545 62.286 1.915 1.00 36.72 169 LEU A O 1
ATOM 785 N N . VAL A 1 125 ? -27.816 60.901 1.547 1.00 35.92 170 VAL A N 1
ATOM 786 C CA . VAL A 1 125 ? -28.577 59.989 0.714 1.00 36.57 170 VAL A CA 1
ATOM 787 C C . VAL A 1 125 ? -29.047 58.849 1.607 1.00 37.25 170 VAL A C 1
ATOM 788 O O . VAL A 1 125 ? -28.245 58.064 2.094 1.00 38.87 170 VAL A O 1
ATOM 803 N N . GLU A 1 127 ? -31.312 55.355 2.623 1.00 41.20 172 GLU A N 1
ATOM 804 C CA . GLU A 1 127 ? -31.269 54.005 2.084 1.00 42.19 172 GLU A CA 1
ATOM 805 C C . GLU A 1 127 ? -32.020 53.812 0.745 1.00 43.38 172 GLU A C 1
ATOM 806 O O . GLU A 1 127 ? -31.529 53.124 -0.159 1.00 45.47 172 GLU A O 1
ATOM 812 N N . THR A 1 128 ? -33.199 54.417 0.617 1.00 44.24 173 THR A N 1
ATOM 813 C CA . THR A 1 128 ? -33.996 54.294 -0.604 1.00 45.57 173 THR A CA 1
ATOM 814 C C . THR A 1 128 ? -33.673 55.399 -1.619 1.00 51.05 173 THR A C 1
ATOM 815 O O . THR A 1 128 ? -34.306 55.496 -2.672 1.00 51.03 173 THR A O 1
ATOM 819 N N . GLY A 1 129 ? -32.691 56.232 -1.301 1.00 45.58 174 GLY A N 1
ATOM 820 C CA . GLY A 1 129 ? -32.357 57.361 -2.150 1.00 43.47 174 GLY A CA 1
ATOM 821 C C . GLY A 1 129 ? -31.361 57.028 -3.242 1.00 42.06 174 GLY A C 1
ATOM 822 O O . GLY A 1 129 ? -30.496 56.177 -3.061 1.00 41.58 174 GLY A O 1
ATOM 823 N N . ILE A 1 130 ? -31.492 57.699 -4.382 1.00 42.43 175 ILE A N 1
ATOM 824 C CA . ILE A 1 130 ? -30.531 57.582 -5.474 1.00 43.90 175 ILE A CA 1
ATOM 825 C C . ILE A 1 130 ? -30.069 58.980 -5.899 1.00 47.38 175 ILE A C 1
ATOM 826 O O . ILE A 1 130 ? -30.864 59.781 -6.396 1.00 49.31 175 ILE A O 1
ATOM 831 N N . PHE A 1 131 ? -28.785 59.265 -5.718 1.00 39.87 176 PHE A N 1
ATOM 832 C CA . PHE A 1 131 ? -28.261 60.618 -5.905 1.00 39.38 176 PHE A CA 1
ATOM 833 C C . PHE A 1 131 ? -27.253 60.645 -7.050 1.00 41.24 176 PHE A C 1
ATOM 834 O O . PHE A 1 131 ? -26.299 59.874 -7.047 1.00 42.36 176 PHE A O 1
ATOM 842 N N . GLU A 1 132 ? -27.460 61.529 -8.027 1.00 39.56 177 GLU A N 1
ATOM 843 C CA . GLU A 1 132 ? -26.515 61.645 -9.137 1.00 43.42 177 GLU A CA 1
ATOM 844 C C . GLU A 1 132 ? -25.953 63.055 -9.281 1.00 45.99 177 GLU A C 1
ATOM 845 O O . GLU A 1 132 ? -26.673 64.043 -9.154 1.00 45.12 177 GLU A O 1
ATOM 851 N N . ILE A 1 133 ? -24.653 63.137 -9.531 1.00 42.78 178 ILE A N 1
ATOM 852 C CA . ILE A 1 133 ? -24.042 64.364 -10.024 1.00 39.24 178 ILE A CA 1
ATOM 853 C C . ILE A 1 133 ? -23.422 64.000 -11.369 1.00 41.49 178 ILE A C 1
ATOM 854 O O . ILE A 1 133 ? -22.728 62.980 -11.466 1.00 40.04 178 ILE A O 1
ATOM 859 N N . ASP A 1 134 ? -23.690 64.794 -12.410 1.00 40.01 179 ASP A N 1
ATOM 860 C CA . ASP A 1 134 ? -23.111 64.527 -13.733 1.00 40.99 179 ASP A CA 1
ATOM 861 C C . ASP A 1 134 ? -22.411 65.735 -14.376 1.00 52.07 179 ASP A C 1
ATOM 862 O O . ASP A 1 134 ? -22.114 66.717 -13.695 1.00 44.10 179 ASP A O 1
ATOM 867 N N . SER A 1 135 ? -22.161 65.652 -15.686 1.00 42.57 180 SER A N 1
ATOM 868 C CA . SER A 1 135 ? -21.384 66.666 -16.403 1.00 46.43 180 SER A CA 1
ATOM 869 C C . SER A 1 135 ? -22.015 68.062 -16.422 1.00 50.25 180 SER A C 1
ATOM 870 O O . SER A 1 135 ? -21.329 69.044 -16.709 1.00 51.42 180 SER A O 1
ATOM 884 N N . THR A 1 137 ? -22.848 69.553 -13.929 1.00 44.84 182 THR A N 1
ATOM 885 C CA . THR A 1 137 ? -22.231 70.208 -12.794 1.00 40.16 182 THR A CA 1
ATOM 886 C C . THR A 1 137 ? -20.758 70.437 -13.070 1.00 39.62 182 THR A C 1
ATOM 887 O O . THR A 1 137 ? -20.010 69.487 -13.299 1.00 42.20 182 THR A O 1
ATOM 891 N N . LYS A 1 138 ? -20.349 71.703 -13.061 1.00 42.99 183 LYS A N 1
ATOM 892 C CA . LYS A 1 138 ? -18.942 72.063 -13.203 1.00 46.53 183 LYS A CA 1
ATOM 893 C C . LYS A 1 138 ? -18.193 71.830 -11.894 1.00 44.35 183 LYS A C 1
ATOM 894 O O . LYS A 1 138 ? -17.080 71.303 -11.891 1.00 39.90 183 LYS A O 1
ATOM 900 N N . GLU A 1 139 ? -18.806 72.222 -10.780 1.00 37.57 184 GLU A N 1
ATOM 901 C CA . GLU A 1 139 ? -18.201 71.999 -9.470 1.00 38.96 184 GLU A CA 1
ATOM 902 C C . GLU A 1 139 ? -19.240 72.045 -8.348 1.00 40.15 184 GLU A C 1
ATOM 903 O O . GLU A 1 139 ? -20.065 72.951 -8.299 1.00 37.74 184 GLU A O 1
ATOM 909 N N . LEU A 1 140 ? -19.198 71.065 -7.452 1.00 37.60 185 LEU A N 1
ATOM 910 C CA . LEU A 1 140 ? -19.921 71.171 -6.190 1.00 39.75 185 LEU A CA 1
ATOM 911 C C . LEU A 1 140 ? -18.931 71.502 -5.079 1.00 34.28 185 LEU A C 1
ATOM 912 O O . LEU A 1 140 ? -18.043 70.704 -4.762 1.00 34.91 185 LEU A O 1
ATOM 917 N N . ARG A 1 141 ? -19.071 72.696 -4.516 1.00 34.54 186 ARG A N 1
ATOM 918 C CA . ARG A 1 141 ? -18.236 73.144 -3.412 1.00 32.49 186 ARG A CA 1
ATOM 919 C C . ARG A 1 141 ? -18.956 72.838 -2.099 1.00 36.77 186 ARG A C 1
ATOM 920 O O . ARG A 1 141 ? -20.071 73.311 -1.881 1.00 37.16 186 ARG A O 1
ATOM 928 N N . LEU A 1 142 ? -18.325 72.040 -1.241 1.00 32.71 187 LEU A N 1
ATOM 929 C CA . LEU A 1 142 ? -18.858 71.746 0.093 1.00 33.99 187 LEU A CA 1
ATOM 930 C C . LEU A 1 142 ? -18.267 72.729 1.090 1.00 34.70 187 LEU A C 1
ATOM 931 O O . LEU A 1 142 ? -17.055 72.785 1.258 1.00 33.49 187 LEU A O 1
ATOM 936 N N . SER A 1 143 ? -19.125 73.504 1.745 1.00 31.81 188 SER A N 1
ATOM 937 C CA . SER A 1 143 ? -18.671 74.549 2.647 1.00 36.18 188 SER A CA 1
ATOM 938 C C . SER A 1 143 ? -17.967 73.994 3.878 1.00 37.29 188 SER A C 1
ATOM 939 O O . SER A 1 143 ? -18.562 73.268 4.671 1.00 36.93 188 SER A O 1
ATOM 942 N N . GLN A 1 144 ? -16.697 74.347 4.038 1.00 35.26 189 GLN A N 1
ATOM 943 C CA . GLN A 1 144 ? -15.961 73.970 5.240 1.00 32.76 189 GLN A CA 1
ATOM 944 C C . GLN A 1 144 ? -16.564 74.631 6.479 1.00 34.20 189 GLN A C 1
ATOM 945 O O . GLN A 1 144 ? -16.759 73.981 7.503 1.00 35.78 189 GLN A O 1
ATOM 951 N N . GLU A 1 145 ? -16.871 75.922 6.377 1.00 35.13 190 GLU A N 1
ATOM 952 C CA . GLU A 1 145 ? -17.288 76.702 7.545 1.00 38.13 190 GLU A CA 1
ATOM 953 C C . GLU A 1 145 ? -18.654 76.255 8.053 1.00 37.31 190 GLU A C 1
ATOM 954 O O . GLU A 1 145 ? -18.911 76.286 9.244 1.00 34.10 190 GLU A O 1
ATOM 971 N N . GLY A 1 147 ? -19.872 73.204 7.723 1.00 30.87 192 GLY A N 1
ATOM 972 C CA . GLY A 1 147 ? -19.811 71.810 8.111 1.00 32.17 192 GLY A CA 1
ATOM 973 C C . GLY A 1 147 ? -20.490 70.880 7.121 1.00 38.35 192 GLY A C 1
ATOM 974 O O . GLY A 1 147 ? -21.111 69.891 7.515 1.00 35.43 192 GLY A O 1
ATOM 975 N N . SER A 1 148 ? -20.385 71.194 5.834 1.00 34.77 193 SER A N 1
ATOM 976 C CA . SER A 1 148 ? -20.984 70.341 4.819 1.00 38.39 193 SER A CA 1
ATOM 977 C C . SER A 1 148 ? -20.131 69.098 4.562 1.00 36.59 193 SER A C 1
ATOM 978 O O . SER A 1 148 ? -18.907 69.139 4.671 1.00 32.25 193 SER A O 1
ATOM 981 N N . PHE A 1 149 ? -20.802 67.997 4.238 1.00 32.57 194 PHE A N 1
ATOM 982 C CA . PHE A 1 149 ? -20.162 66.742 3.853 1.00 29.82 194 PHE A CA 1
ATOM 983 C C . PHE A 1 149 ? -21.220 65.900 3.164 1.00 28.32 194 PHE A C 1
ATOM 984 O O . PHE A 1 149 ? -22.376 66.305 3.084 1.00 32.39 194 PHE A O 1
ATOM 992 N N . ILE A 1 150 ? -20.837 64.737 2.655 1.00 31.63 195 ILE A N 1
ATOM 993 C CA . ILE A 1 150 ? -21.801 63.872 1.965 1.00 33.05 195 ILE A CA 1
ATOM 994 C C . ILE A 1 150 ? -21.800 62.489 2.595 1.00 31.77 195 ILE A C 1
ATOM 995 O O . ILE A 1 150 ? -20.754 61.861 2.727 1.00 35.30 195 ILE A O 1
ATOM 1000 N N . VAL A 1 151 ? -22.973 62.031 3.012 1.00 33.00 196 VAL A N 1
ATOM 1001 C CA . VAL A 1 151 ? -23.112 60.685 3.556 1.00 30.20 196 VAL A CA 1
ATOM 1002 C C . VAL A 1 151 ? -24.151 59.932 2.742 1.00 31.49 196 VAL A C 1
ATOM 1003 O O . VAL A 1 151 ? -25.242 60.446 2.513 1.00 37.89 196 VAL A O 1
ATOM 1007 N N . SER A 1 152 ? -23.818 58.722 2.300 1.00 36.06 197 SER A N 1
ATOM 1008 C CA . SER A 1 152 ? -24.787 57.913 1.549 1.00 39.18 197 SER A CA 1
ATOM 1009 C C . SER A 1 152 ? -25.018 56.524 2.145 1.00 36.40 197 SER A C 1
ATOM 1010 O O . SER A 1 152 ? -24.073 55.786 2.429 1.00 34.52 197 SER A O 1
ATOM 1013 N N . GLU A 1 153 ? -26.290 56.187 2.317 1.00 36.30 198 GLU A N 1
ATOM 1014 C CA . GLU A 1 153 ? -26.722 54.843 2.678 1.00 38.46 198 GLU A CA 1
ATOM 1015 C C . GLU A 1 153 ? -27.394 54.180 1.477 1.00 41.56 198 GLU A C 1
ATOM 1016 O O . GLU A 1 153 ? -27.842 53.035 1.560 1.00 38.97 198 GLU A O 1
ATOM 1022 N N . GLY A 1 154 ? -27.476 54.907 0.363 1.00 38.62 199 GLY A N 1
ATOM 1023 C CA . GLY A 1 154 ? -28.253 54.448 -0.782 1.00 39.33 199 GLY A CA 1
ATOM 1024 C C . GLY A 1 154 ? -27.391 54.222 -2.007 1.00 40.03 199 GLY A C 1
ATOM 1025 O O . GLY A 1 154 ? -26.303 53.634 -1.922 1.00 37.70 199 GLY A O 1
ATOM 1037 N N . MET A 1 156 ? -25.324 56.168 -5.089 1.00 36.94 201 MET A N 1
ATOM 1038 C CA . MET A 1 156 ? -24.747 57.463 -5.431 1.00 44.74 201 MET A CA 1
ATOM 1039 C C . MET A 1 156 ? -23.832 57.361 -6.646 1.00 43.39 201 MET A C 1
ATOM 1040 O O . MET A 1 156 ? -22.907 56.556 -6.666 1.00 40.09 201 MET A O 1
ATOM 1045 N N . LEU A 1 157 ? -24.101 58.184 -7.657 1.00 38.43 202 LEU A N 1
ATOM 1046 C CA . LEU A 1 157 ? -23.323 58.175 -8.887 1.00 36.88 202 LEU A CA 1
ATOM 1047 C C . LEU A 1 157 ? -22.748 59.559 -9.181 1.00 40.84 202 LEU A C 1
ATOM 1048 O O . LEU A 1 157 ? -23.490 60.522 -9.372 1.00 38.63 202 LEU A O 1
ATOM 1053 N N . ILE A 1 158 ? -21.426 59.652 -9.245 1.00 37.17 203 ILE A N 1
ATOM 1054 C CA . ILE A 1 158 ? -20.771 60.921 -9.534 1.00 34.42 203 ILE A CA 1
ATOM 1055 C C . ILE A 1 158 ? -19.865 60.810 -10.764 1.00 44.03 203 ILE A C 1
ATOM 1056 O O . ILE A 1 158 ? -18.857 60.111 -10.725 1.00 36.19 203 ILE A O 1
ATOM 1061 N N . THR A 1 159 ? -20.231 61.484 -11.861 1.00 37.75 204 THR A N 1
ATOM 1062 C CA . THR A 1 159 ? -19.436 61.423 -13.087 1.00 36.90 204 THR A CA 1
ATOM 1063 C C . THR A 1 159 ? -19.086 62.784 -13.720 1.00 48.01 204 THR A C 1
ATOM 1064 O O . THR A 1 159 ? -19.876 63.733 -13.670 1.00 40.57 204 THR A O 1
ATOM 1068 N N . ASN A 1 160 ? -17.906 62.854 -14.340 1.00 37.16 205 ASN A N 1
ATOM 1069 C CA . ASN A 1 160 ? -17.504 64.003 -15.160 1.00 44.41 205 ASN A CA 1
ATOM 1070 C C . ASN A 1 160 ? -17.681 65.345 -14.471 1.00 43.96 205 ASN A C 1
ATOM 1071 O O . ASN A 1 160 ? -18.224 66.284 -15.060 1.00 40.62 205 ASN A O 1
ATOM 1076 N N . THR A 1 161 ? -17.250 65.438 -13.221 1.00 36.98 206 THR A N 1
ATOM 1077 C CA . THR A 1 161 ? -17.499 66.654 -12.477 1.00 41.15 206 THR A CA 1
ATOM 1078 C C . THR A 1 161 ? -16.434 66.869 -11.405 1.00 43.00 206 THR A C 1
ATOM 1079 O O . THR A 1 161 ? -15.455 66.131 -11.337 1.00 43.24 206 THR A O 1
ATOM 1083 N N . SER A 1 162 ? -16.622 67.889 -10.578 1.00 38.19 207 SER A N 1
ATOM 1084 C CA . SER A 1 162 ? -15.698 68.145 -9.478 1.00 32.20 207 SER A CA 1
ATOM 1085 C C . SER A 1 162 ? -16.491 68.302 -8.201 1.00 34.15 207 SER A C 1
ATOM 1086 O O . SER A 1 162 ? -17.540 68.958 -8.195 1.00 35.57 207 SER A O 1
ATOM 1089 N N . VAL A 1 163 ? -15.999 67.688 -7.129 1.00 30.18 208 VAL A N 1
ATOM 1090 C CA . VAL A 1 163 ? -16.560 67.883 -5.793 1.00 30.72 208 VAL A CA 1
ATOM 1091 C C . VAL A 1 163 ? -15.421 68.212 -4.835 1.00 32.40 208 VAL A C 1
ATOM 1092 O O . VAL A 1 163 ? -14.555 67.383 -4.589 1.00 38.82 208 VAL A O 1
ATOM 1096 N N . ASN A 1 164 ? -15.416 69.428 -4.304 1.00 32.47 209 ASN A N 1
ATOM 1097 C CA . ASN A 1 164 ? -14.265 69.910 -3.554 1.00 27.77 209 ASN A CA 1
ATOM 1098 C C . ASN A 1 164 ? -14.639 70.446 -2.187 1.00 32.16 209 ASN A C 1
ATOM 1099 O O . ASN A 1 164 ? -15.681 71.080 -2.028 1.00 33.58 209 ASN A O 1
ATOM 1104 N N . ALA A 1 165 ? -13.786 70.175 -1.203 1.00 31.58 210 ALA A N 1
ATOM 1105 C CA . ALA A 1 165 ? -13.882 70.827 0.094 1.00 33.06 210 ALA A CA 1
ATOM 1106 C C . ALA A 1 165 ? -13.511 72.289 -0.104 1.00 34.03 210 ALA A C 1
ATOM 1107 O O . ALA A 1 165 ? -12.424 72.597 -0.595 1.00 35.13 210 ALA A O 1
ATOM 1109 N N . TRP A 1 166 ? -14.407 73.185 0.293 1.00 32.97 211 TRP A N 1
ATOM 1110 C CA . TRP A 1 166 ? -14.289 74.596 -0.056 1.00 36.02 211 TRP A CA 1
ATOM 1111 C C . TRP A 1 166 ? -14.327 75.520 1.162 1.00 37.77 211 TRP A C 1
ATOM 1112 O O . TRP A 1 166 ? -15.247 75.463 1.979 1.00 37.20 211 TRP A O 1
ATOM 1123 N N . SER A 1 167 ? -13.320 76.376 1.277 1.00 37.68 212 SER A N 1
ATOM 1124 C CA . SER A 1 167 ? -13.306 77.380 2.328 1.00 34.43 212 SER A CA 1
ATOM 1125 C C . SER A 1 167 ? -13.925 78.664 1.787 1.00 40.95 212 SER A C 1
ATOM 1126 O O . SER A 1 167 ? -13.399 79.273 0.854 1.00 42.17 212 SER A O 1
ATOM 1129 N N . GLU A 1 168 ? -15.059 79.065 2.354 1.00 39.95 213 GLU A N 1
ATOM 1130 C CA . GLU A 1 168 ? -15.715 80.291 1.919 1.00 42.54 213 GLU A CA 1
ATOM 1131 C C . GLU A 1 168 ? -14.914 81.518 2.333 1.00 48.81 213 GLU A C 1
ATOM 1132 O O . GLU A 1 168 ? -14.935 82.538 1.640 1.00 50.67 213 GLU A O 1
ATOM 1138 N N . THR A 1 169 ? -14.196 81.416 3.450 1.00 42.53 214 THR A N 1
ATOM 1139 C CA . THR A 1 169 ? -13.407 82.549 3.930 1.00 49.88 214 THR A CA 1
ATOM 1140 C C . THR A 1 169 ? -12.163 82.763 3.063 1.00 51.14 214 THR A C 1
ATOM 1141 O O . THR A 1 169 ? -11.797 83.898 2.764 1.00 51.25 214 THR A O 1
ATOM 1145 N N . ARG A 1 170 ? -11.531 81.671 2.641 1.00 46.01 215 ARG A N 1
ATOM 1146 C CA . ARG A 1 170 ? -10.379 81.762 1.752 1.00 46.02 215 ARG A CA 1
ATOM 1147 C C . ARG A 1 170 ? -10.785 81.945 0.288 1.00 49.81 215 ARG A C 1
ATOM 1148 O O . ARG A 1 170 ? -9.960 82.327 -0.543 1.00 51.63 215 ARG A O 1
ATOM 1156 N N . ASN A 1 171 ? -12.054 81.679 -0.020 1.00 49.52 216 ASN A N 1
ATOM 1157 C CA . ASN A 1 171 ? -12.541 81.671 -1.404 1.00 47.37 216 ASN A CA 1
ATOM 1158 C C . ASN A 1 171 ? -11.708 80.745 -2.291 1.00 45.53 216 ASN A C 1
ATOM 1159 O O . ASN A 1 171 ? -11.268 81.119 -3.381 1.00 43.44 216 ASN A O 1
ATOM 1164 N N . GLY A 1 172 ? -11.488 79.528 -1.806 1.00 41.95 217 GLY A N 1
ATOM 1165 C CA . GLY A 1 172 ? -10.705 78.544 -2.527 1.00 40.06 217 GLY A CA 1
ATOM 1166 C C . GLY A 1 172 ? -10.806 77.202 -1.825 1.00 40.36 217 GLY A C 1
ATOM 1167 O O . GLY A 1 172 ? -11.574 77.055 -0.871 1.00 37.34 217 GLY A O 1
ATOM 1168 N N . LEU A 1 173 ? -10.039 76.227 -2.302 1.00 36.97 218 LEU A N 1
ATOM 1169 C CA . LEU A 1 173 ? -9.996 74.903 -1.688 1.00 37.53 218 LEU A CA 1
ATOM 1170 C C . LEU A 1 173 ? -9.609 75.009 -0.222 1.00 37.41 218 LEU A C 1
ATOM 1171 O O . LEU A 1 173 ? -8.816 75.874 0.156 1.00 36.81 218 LEU A O 1
ATOM 1176 N N . ALA A 1 174 ? -10.173 74.130 0.600 1.00 33.76 219 ALA A N 1
ATOM 1177 C CA . ALA A 1 174 ? -9.802 74.048 2.014 1.00 35.30 219 ALA A CA 1
ATOM 1178 C C . ALA A 1 174 ? -8.449 73.369 2.182 1.00 30.70 219 ALA A C 1
ATOM 1179 O O . ALA A 1 174 ? -8.370 72.252 2.699 1.00 34.42 219 ALA A O 1
ATOM 1181 N N . ALA A 1 175 ? -7.390 74.045 1.747 1.00 36.22 220 ALA A N 1
ATOM 1182 C CA . ALA A 1 175 ? -6.046 73.469 1.749 1.00 37.16 220 ALA A CA 1
ATOM 1183 C C . ALA A 1 175 ? -5.679 72.938 3.132 1.00 36.74 220 ALA A C 1
ATOM 1184 O O . ALA A 1 175 ? -6.018 73.550 4.142 1.00 35.28 220 ALA A O 1
ATOM 1186 N N . TYR A 1 176 ? -5.008 71.788 3.170 1.00 29.08 221 TYR A N 1
ATOM 1187 C CA . TYR A 1 176 ? -4.678 71.155 4.441 1.00 31.44 221 TYR A CA 1
ATOM 1188 C C . TYR A 1 176 ? -3.806 72.049 5.305 1.00 35.16 221 TYR A C 1
ATOM 1189 O O . TYR A 1 176 ? -2.869 72.662 4.808 1.00 37.44 221 TYR A O 1
ATOM 1198 N N . ARG A 1 177 ? -4.110 72.111 6.600 1.00 31.29 222 ARG A N 1
ATOM 1199 C CA . ARG A 1 177 ? -3.300 72.881 7.541 1.00 34.33 222 ARG A CA 1
ATOM 1200 C C . ARG A 1 177 ? -2.944 72.097 8.803 1.00 36.84 222 ARG A C 1
ATOM 1201 O O . ARG A 1 177 ? -1.812 72.132 9.256 1.00 34.53 222 ARG A O 1
ATOM 1209 N N . THR A 1 178 ? -3.914 71.411 9.391 1.00 31.23 223 THR A N 1
ATOM 1210 C CA . THR A 1 178 ? -3.679 70.763 10.674 1.00 32.88 223 THR A CA 1
ATOM 1211 C C . THR A 1 178 ? -4.598 69.537 10.791 1.00 37.54 223 THR A C 1
ATOM 1212 O O . THR A 1 178 ? -5.654 69.500 10.152 1.00 34.13 223 THR A O 1
ATOM 1216 N N . PRO A 1 179 ? -4.178 68.505 11.553 1.00 32.89 224 PRO A N 1
ATOM 1217 C CA . PRO A 1 179 ? -4.959 67.256 11.594 1.00 31.63 224 PRO A CA 1
ATOM 1218 C C . PRO A 1 179 ? -6.409 67.391 12.075 1.00 32.17 224 PRO A C 1
ATOM 1219 O O . PRO A 1 179 ? -7.289 66.727 11.533 1.00 33.58 224 PRO A O 1
ATOM 1223 N N . ASP A 1 180 ? -6.661 68.234 13.070 1.00 35.75 225 ASP A N 1
ATOM 1224 C CA . ASP A 1 180 ? -7.973 68.247 13.718 1.00 38.33 225 ASP A CA 1
ATOM 1225 C C . ASP A 1 180 ? -8.955 69.292 13.190 1.00 37.00 225 ASP A C 1
ATOM 1226 O O . ASP A 1 180 ? -10.061 69.407 13.696 1.00 38.91 225 ASP A O 1
ATOM 1231 N N . GLU A 1 181 ? -8.554 70.059 12.185 1.00 35.46 226 GLU A N 1
ATOM 1232 C CA . GLU A 1 181 ? -9.453 71.048 11.610 1.00 35.69 226 GLU A CA 1
ATOM 1233 C C . GLU A 1 181 ? -10.447 70.341 10.696 1.00 33.59 226 GLU A C 1
ATOM 1234 O O . GLU A 1 181 ? -10.041 69.634 9.779 1.00 30.72 226 GLU A O 1
ATOM 1240 N N . PHE A 1 182 ? -11.739 70.523 10.949 1.00 29.67 227 PHE A N 1
ATOM 1241 C CA . PHE A 1 182 ? -12.763 69.890 10.123 1.00 30.98 227 PHE A CA 1
ATOM 1242 C C . PHE A 1 182 ? -12.594 70.251 8.645 1.00 32.80 227 PHE A C 1
ATOM 1243 O O . PHE A 1 182 ? -12.393 71.420 8.303 1.00 32.92 227 PHE A O 1
ATOM 1251 N N . ARG A 1 183 ? -12.665 69.246 7.772 1.00 31.25 228 ARG A N 1
ATOM 1252 C CA . ARG A 1 183 ? -12.799 69.479 6.339 1.00 33.29 228 ARG A CA 1
ATOM 1253 C C . ARG A 1 183 ? -13.878 68.541 5.819 1.00 30.36 228 ARG A C 1
ATOM 1254 O O . ARG A 1 183 ? -13.989 67.405 6.284 1.00 31.93 228 ARG A O 1
ATOM 1262 N N . PRO A 1 184 ? -14.706 69.028 4.888 1.00 27.39 229 PRO A N 1
ATOM 1263 C CA . PRO A 1 184 ? -15.738 68.204 4.251 1.00 29.80 229 PRO A CA 1
ATOM 1264 C C . PRO A 1 184 ? -15.193 66.872 3.767 1.00 29.62 229 PRO A C 1
ATOM 1265 O O . PRO A 1 184 ? -13.996 66.746 3.527 1.00 29.56 229 PRO A O 1
ATOM 1269 N N . PHE A 1 185 ? -16.075 65.890 3.617 1.00 29.12 230 PHE A N 1
ATOM 1270 C CA . PHE A 1 185 ? -15.648 64.550 3.266 1.00 30.01 230 PHE A CA 1
ATOM 1271 C C . PHE A 1 185 ? -16.821 63.800 2.662 1.00 30.51 230 PHE A C 1
ATOM 1272 O O . PHE A 1 185 ? -17.959 64.275 2.684 1.00 31.10 230 PHE A O 1
ATOM 1280 N N . VAL A 1 186 ? -16.540 62.626 2.115 1.00 27.64 231 VAL A N 1
ATOM 1281 C CA . VAL A 1 186 ? -17.596 61.736 1.632 1.00 31.16 231 VAL A CA 1
ATOM 1282 C C . VAL A 1 186 ? -17.548 60.455 2.453 1.00 31.63 231 VAL A C 1
ATOM 1283 O O . VAL A 1 186 ? -16.466 59.939 2.748 1.00 30.82 231 VAL A O 1
ATOM 1287 N N . LEU A 1 187 ? -18.715 59.959 2.842 1.00 29.81 232 LEU A N 1
ATOM 1288 C CA . LEU A 1 187 ? -18.801 58.770 3.678 1.00 30.55 232 LEU A CA 1
ATOM 1289 C C . LEU A 1 187 ? -19.979 57.948 3.205 1.00 30.88 232 LEU A C 1
ATOM 1290 O O . LEU A 1 187 ? -21.071 58.476 3.052 1.00 37.49 232 LEU A O 1
ATOM 1295 N N . THR A 1 188 ? -19.760 56.666 2.945 1.00 31.99 233 THR A N 1
ATOM 1296 C CA . THR A 1 188 ? -20.871 55.768 2.631 1.00 32.95 233 THR A CA 1
ATOM 1297 C C . THR A 1 188 ? -20.927 54.637 3.652 1.00 33.10 233 THR A C 1
ATOM 1298 O O . THR A 1 188 ? -19.898 54.282 4.256 1.00 33.69 233 THR A O 1
ATOM 1302 N N . TRP A 1 189 ? -22.123 54.083 3.840 1.00 31.58 234 TRP A N 1
ATOM 1303 C CA . TRP A 1 189 ? -22.388 53.124 4.914 1.00 32.40 234 TRP A CA 1
ATOM 1304 C C . TRP A 1 189 ? -22.757 51.742 4.386 1.00 36.60 234 TRP A C 1
ATOM 1305 O O . TRP A 1 189 ? -22.863 51.538 3.178 1.00 39.55 234 TRP A O 1
ATOM 1316 N N . GLY A 1 190 ? -22.970 50.799 5.302 1.00 34.71 235 GLY A N 1
ATOM 1317 C CA . GLY A 1 190 ? -23.339 49.446 4.930 1.00 35.91 235 GLY A CA 1
ATOM 1318 C C . GLY A 1 190 ? -24.563 49.407 4.033 1.00 39.06 235 GLY A C 1
ATOM 1319 O O . GLY A 1 190 ? -25.533 50.124 4.274 1.00 39.91 235 GLY A O 1
ATOM 1320 N N . GLY A 1 191 ? -24.509 48.582 2.986 1.00 37.91 236 GLY A N 1
ATOM 1321 C CA . GLY A 1 191 ? -25.626 48.418 2.078 1.00 39.47 236 GLY A CA 1
ATOM 1322 C C . GLY A 1 191 ? -25.668 49.457 0.971 1.00 45.48 236 GLY A C 1
ATOM 1323 O O . GLY A 1 191 ? -26.543 49.415 0.125 1.00 43.80 236 GLY A O 1
ATOM 1324 N N . SER A 1 192 ? -24.732 50.399 0.977 1.00 41.00 237 SER A N 1
ATOM 1325 C CA . SER A 1 192 ? -24.685 51.411 -0.067 1.00 41.93 237 SER A CA 1
ATOM 1326 C C . SER A 1 192 ? -23.936 50.919 -1.309 1.00 43.24 237 SER A C 1
ATOM 1327 O O . SER A 1 192 ? -23.083 50.035 -1.230 1.00 39.62 237 SER A O 1
ATOM 1330 N N . GLN A 1 193 ? -24.259 51.501 -2.456 1.00 37.35 238 GLN A N 1
ATOM 1331 C CA . GLN A 1 193 ? -23.459 51.300 -3.650 1.00 38.44 238 GLN A CA 1
ATOM 1332 C C . GLN A 1 193 ? -23.056 52.658 -4.197 1.00 40.54 238 GLN A C 1
ATOM 1333 O O . GLN A 1 193 ? -23.886 53.564 -4.296 1.00 38.04 238 GLN A O 1
ATOM 1339 N N . THR A 1 194 ? -21.790 52.797 -4.570 1.00 34.40 239 THR A N 1
ATOM 1340 C CA . THR A 1 194 ? -21.246 54.102 -4.929 1.00 42.41 239 THR A CA 1
ATOM 1341 C C . THR A 1 194 ? -20.381 54.018 -6.175 1.00 43.32 239 THR A C 1
ATOM 1342 O O . THR A 1 194 ? -19.455 53.210 -6.226 1.00 39.95 239 THR A O 1
ATOM 1346 N N .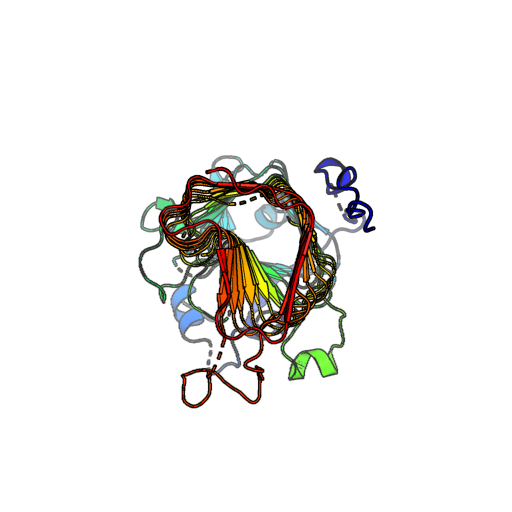 TRP A 1 195 ? -20.661 54.854 -7.170 1.00 38.22 240 TRP A N 1
ATOM 1347 C CA . TRP A 1 195 ? -19.823 54.881 -8.362 1.00 34.13 240 TRP A CA 1
ATOM 1348 C C . TRP A 1 195 ? -19.329 56.294 -8.685 1.00 42.06 240 TRP A C 1
ATOM 1349 O O . TRP A 1 195 ? -20.117 57.225 -8.885 1.00 38.20 240 TRP A O 1
ATOM 1360 N N . ILE A 1 196 ? -18.012 56.444 -8.733 1.00 34.04 241 ILE A N 1
ATOM 1361 C CA . ILE A 1 196 ? -17.397 57.737 -8.993 1.00 35.51 241 ILE A CA 1
ATOM 1362 C C . ILE A 1 196 ? -16.502 57.590 -10.216 1.00 36.09 241 ILE A C 1
ATOM 1363 O O . ILE A 1 196 ? -15.593 56.765 -10.221 1.00 37.19 241 ILE A O 1
ATOM 1368 N N . ALA A 1 197 ? -16.781 58.359 -11.268 1.00 33.92 242 ALA A N 1
ATOM 1369 C CA . ALA A 1 197 ? -16.026 58.238 -12.509 1.00 34.04 242 ALA A CA 1
ATOM 1370 C C . ALA A 1 197 ? -15.663 59.599 -13.080 1.00 42.60 242 ALA A C 1
ATOM 1371 O O . ALA A 1 197 ? -16.499 60.504 -13.087 1.00 41.44 242 ALA A O 1
ATOM 1384 N N . THR A 1 199 ? -13.941 62.113 -12.124 1.00 34.45 244 THR A N 1
ATOM 1385 C CA . THR A 1 199 ? -14.304 63.152 -11.176 1.00 37.91 244 THR A CA 1
ATOM 1386 C C . THR A 1 199 ? -13.058 63.635 -10.458 1.00 37.08 244 THR A C 1
ATOM 1387 O O . THR A 1 199 ? -12.137 62.861 -10.220 1.00 38.60 244 THR A O 1
ATOM 1391 N N . LYS A 1 200 ? -13.002 64.930 -10.167 1.00 34.12 245 LYS A N 1
ATOM 1392 C CA . LYS A 1 200 ? -11.913 65.469 -9.365 1.00 28.78 245 LYS A CA 1
ATOM 1393 C C . LYS A 1 200 ? -12.455 65.857 -8.000 1.00 31.42 245 LYS A C 1
ATOM 1394 O O . LYS A 1 200 ? -13.509 66.485 -7.910 1.00 36.46 245 LYS A O 1
ATOM 1400 N N . MET A 1 201 ? -11.739 65.465 -6.947 1.00 29.54 246 MET A N 1
ATOM 1401 C CA . MET A 1 201 ? -12.015 65.922 -5.580 1.00 37.60 246 MET A CA 1
ATOM 1402 C C . MET A 1 201 ? -10.720 66.346 -4.925 1.00 34.19 246 MET A C 1
ATOM 1403 O O . MET A 1 201 ? -9.692 65.701 -5.113 1.00 32.56 246 MET A O 1
ATOM 1408 N N . ALA A 1 202 ? -10.764 67.424 -4.151 1.00 28.61 247 ALA A N 1
ATOM 1409 C CA . ALA A 1 202 ? -9.572 67.868 -3.461 1.00 29.31 247 ALA A CA 1
ATOM 1410 C C . ALA A 1 202 ? -9.871 68.365 -2.046 1.00 31.82 247 ALA A C 1
ATOM 1411 O O . ALA A 1 202 ? -10.977 68.833 -1.759 1.00 29.71 247 ALA A O 1
ATOM 1413 N N . SER A 1 203 ? -8.883 68.221 -1.167 1.00 26.41 248 SER A N 1
ATOM 1414 C CA . SER A 1 203 ? -8.884 68.883 0.137 1.00 31.17 248 SER A CA 1
ATOM 1415 C C . SER A 1 203 ? -9.897 68.346 1.150 1.00 34.33 248 SER A C 1
ATOM 1416 O O . SER A 1 203 ? -10.223 69.018 2.124 1.00 30.56 248 SER A O 1
ATOM 1419 N N . MET A 1 204 ? -10.348 67.114 0.947 1.00 30.85 249 MET A N 1
ATOM 1420 C CA . MET A 1 204 ? -11.306 66.506 1.862 1.00 28.11 249 MET A CA 1
ATOM 1421 C C . MET A 1 204 ? -10.658 65.725 2.989 1.00 33.28 249 MET A C 1
ATOM 1422 O O . MET A 1 204 ? -9.571 65.181 2.837 1.00 28.63 249 MET A O 1
ATOM 1427 N N . GLY A 1 205 ? -11.366 65.627 4.108 1.00 28.86 250 GLY A N 1
ATOM 1428 C CA . GLY A 1 205 ? -10.971 64.704 5.144 1.00 26.15 250 GLY A CA 1
ATOM 1429 C C . GLY A 1 205 ? -10.117 65.330 6.222 1.00 28.38 250 GLY A C 1
ATOM 1430 O O . GLY A 1 205 ? -9.405 66.316 5.994 1.00 30.38 250 GLY A O 1
ATOM 1431 N N . TYR A 1 206 ? -10.176 64.730 7.402 1.00 25.66 251 TYR A N 1
ATOM 1432 C CA . TYR A 1 206 ? -9.335 65.144 8.509 1.00 30.37 251 TYR A CA 1
ATOM 1433 C C . TYR A 1 206 ? -9.274 64.024 9.546 1.00 34.92 251 TYR A C 1
ATOM 1434 O O . TYR A 1 206 ? -9.878 62.968 9.359 1.00 30.55 251 TYR A O 1
ATOM 1443 N N . ASN A 1 207 ? -8.527 64.256 10.622 1.00 29.54 252 ASN A N 1
ATOM 1444 C CA . ASN A 1 207 ? -8.258 63.232 11.638 1.00 32.47 252 ASN A CA 1
ATOM 1445 C C . ASN A 1 207 ? -9.466 62.964 12.545 1.00 35.33 252 ASN A C 1
ATOM 1446 O O . ASN A 1 207 ? -9.449 63.301 13.724 1.00 30.37 252 ASN A O 1
ATOM 1451 N N . GLN A 1 208 ? -10.515 62.369 11.987 1.00 36.20 253 GLN A N 1
ATOM 1452 C CA . GLN A 1 208 ? -11.722 62.047 12.753 1.00 36.01 253 GLN A CA 1
ATOM 1453 C C . GLN A 1 208 ? -12.364 60.803 12.154 1.00 37.48 253 GLN A C 1
ATOM 1454 O O . GLN A 1 208 ? -12.411 60.649 10.929 1.00 34.82 253 GLN A O 1
ATOM 1460 N N . SER A 1 209 ? -12.841 59.919 13.024 1.00 37.07 254 SER A N 1
ATOM 1461 C CA . SER A 1 209 ? -13.450 58.662 12.614 1.00 39.05 254 SER A CA 1
ATOM 1462 C C . SER A 1 209 ? -14.476 58.860 11.485 1.00 32.12 254 SER A C 1
ATOM 1463 O O . SER A 1 209 ? -15.365 59.706 11.596 1.00 31.86 254 SER A O 1
ATOM 1477 N N . SER A 1 211 ? -14.245 60.234 8.724 1.00 26.90 256 SER A N 1
ATOM 1478 C CA . SER A 1 211 ? -14.197 61.543 8.080 1.00 29.41 256 SER A CA 1
ATOM 1479 C C . SER A 1 211 ? -12.873 61.759 7.373 1.00 30.12 256 SER A C 1
ATOM 1480 O O . SER A 1 211 ? -12.446 62.893 7.173 1.00 34.67 256 SER A O 1
ATOM 1483 N N . TYR A 1 212 ? -12.228 60.664 6.996 1.00 30.53 257 TYR A N 1
ATOM 1484 C CA . TYR A 1 212 ? -10.867 60.702 6.473 1.00 29.30 257 TYR A CA 1
ATOM 1485 C C . TYR A 1 212 ? -10.730 61.307 5.075 1.00 29.08 257 TYR A C 1
ATOM 1486 O O . TYR A 1 212 ? -9.650 61.740 4.696 1.00 32.60 257 TYR A O 1
ATOM 1495 N N . GLY A 1 213 ? -11.809 61.319 4.305 1.00 29.47 258 GLY A N 1
ATOM 1496 C CA . GLY A 1 213 ? -11.752 61.842 2.948 1.00 29.71 258 GLY A CA 1
ATOM 1497 C C . GLY A 1 213 ? -12.855 61.285 2.078 1.00 28.16 258 GLY A C 1
ATOM 1498 O O . GLY A 1 213 ? -13.904 61.899 1.917 1.00 33.59 258 GLY A O 1
ATOM 1499 N N . VAL A 1 214 ? -12.601 60.121 1.490 1.00 33.66 259 VAL A N 1
ATOM 1500 C CA . VAL A 1 214 ? -13.646 59.331 0.845 1.00 31.23 259 VAL A CA 1
ATOM 1501 C C . VAL A 1 214 ? -13.587 58.004 1.578 1.00 31.58 259 VAL A C 1
ATOM 1502 O O . VAL A 1 214 ? -12.596 57.289 1.487 1.00 33.17 259 VAL A O 1
ATOM 1506 N N . SER A 1 215 ? -14.625 57.704 2.347 1.00 28.16 260 SER A N 1
ATOM 1507 C CA . SER A 1 215 ? -14.623 56.538 3.217 1.00 29.06 260 SER A CA 1
ATOM 1508 C C . SER A 1 215 ? -15.813 55.658 2.906 1.00 31.84 260 SER A C 1
ATOM 1509 O O . SER A 1 215 ? -16.941 56.133 2.893 1.00 36.40 260 SER A O 1
ATOM 1512 N N . ILE A 1 216 ? -15.545 54.375 2.673 1.00 33.77 261 ILE A N 1
ATOM 1513 C CA . ILE A 1 216 ? -16.570 53.374 2.398 1.00 35.49 261 ILE A CA 1
ATOM 1514 C C . ILE A 1 216 ? -16.611 52.461 3.621 1.00 38.20 261 ILE A C 1
ATOM 1515 O O . ILE A 1 216 ? -15.596 51.897 3.990 1.00 32.84 261 ILE A O 1
ATOM 1520 N N . SER A 1 217 ? -17.766 52.294 4.255 1.00 34.04 262 SER A N 1
ATOM 1521 C CA . SER A 1 217 ? -17.750 51.640 5.558 1.00 32.03 262 SER A CA 1
ATOM 1522 C C . SER A 1 217 ? -19.002 50.881 5.947 1.00 34.35 262 SER A C 1
ATOM 1523 O O . SER A 1 217 ? -20.116 51.399 5.863 1.00 33.29 262 SER A O 1
ATOM 1526 N N . GLN A 1 218 ? -18.811 49.654 6.413 1.00 32.65 263 GLN A N 1
ATOM 1527 C CA . GLN A 1 218 ? -19.875 48.962 7.120 1.00 34.96 263 GLN A CA 1
ATOM 1528 C C . GLN A 1 218 ? -20.236 49.783 8.364 1.00 36.09 263 GLN A C 1
ATOM 1529 O O . GLN A 1 218 ? -19.402 50.539 8.877 1.00 37.04 263 GLN A O 1
ATOM 1535 N N . TYR A 1 219 ? -21.469 49.649 8.846 1.00 36.65 264 TYR A N 1
ATOM 1536 C CA . TYR A 1 219 ? -21.864 50.272 10.109 1.00 36.92 264 TYR A CA 1
ATOM 1537 C C . TYR A 1 219 ? -21.004 49.737 11.258 1.00 40.21 264 TYR A C 1
ATOM 1538 O O . TYR A 1 219 ? -20.336 48.708 11.113 1.00 42.03 264 TYR A O 1
ATOM 1547 N N . THR A 1 220 ? -21.024 50.436 12.394 1.00 39.26 265 THR A N 1
ATOM 1548 C CA . THR A 1 220 ? -20.343 49.965 13.601 1.00 44.71 265 THR A CA 1
ATOM 1549 C C . THR A 1 220 ? -20.899 48.592 13.969 1.00 46.42 265 THR A C 1
ATOM 1550 O O . THR A 1 220 ? -22.021 48.265 13.582 1.00 50.32 265 THR A O 1
ATOM 1554 N N . PRO A 1 221 ? -20.118 47.780 14.709 1.00 48.87 266 PRO A N 1
ATOM 1555 C CA . PRO A 1 221 ? -20.575 46.428 15.059 1.00 48.34 266 PRO A CA 1
ATOM 1556 C C . PRO A 1 221 ? -21.975 46.389 15.692 1.00 53.93 266 PRO A C 1
ATOM 1557 O O . PRO A 1 221 ? -22.806 45.601 15.248 1.00 55.53 266 PRO A O 1
ATOM 1561 N N . ASN A 1 222 ? -22.225 47.230 16.693 1.00 58.19 267 ASN A N 1
ATOM 1562 C CA . ASN A 1 222 ? -23.527 47.267 17.366 1.00 66.64 267 ASN A CA 1
ATOM 1563 C C . ASN A 1 222 ? -24.699 47.562 16.433 1.00 60.08 267 ASN A C 1
ATOM 1564 O O . ASN A 1 222 ? -25.722 46.888 16.480 1.00 58.72 267 ASN A O 1
ATOM 1569 N N . THR A 1 223 ? -24.545 48.569 15.581 1.00 53.76 268 THR A N 1
ATOM 1570 C CA . THR A 1 223 ? -25.599 48.926 14.640 1.00 52.14 268 THR A CA 1
ATOM 1571 C C . THR A 1 223 ? -25.750 47.879 13.538 1.00 53.29 268 THR A C 1
ATOM 1572 O O . THR A 1 223 ? -26.866 47.527 13.162 1.00 53.91 268 THR A O 1
ATOM 1576 N N . ALA A 1 224 ? -24.622 47.387 13.024 1.00 54.14 269 ALA A N 1
ATOM 1577 C CA . ALA A 1 224 ? -24.634 46.393 11.953 1.00 53.53 269 ALA A CA 1
ATOM 1578 C C . ALA A 1 224 ? -25.407 45.131 12.332 1.00 63.37 269 ALA A C 1
ATOM 1579 O O . ALA A 1 224 ? -26.169 44.600 11.525 1.00 65.17 269 ALA A O 1
ATOM 1581 N N . LYS A 1 225 ? -25.219 44.655 13.560 1.00 62.66 270 LYS A N 1
ATOM 1582 C CA . LYS A 1 225 ? -25.862 43.418 13.989 1.00 66.32 270 LYS A CA 1
ATOM 1583 C C . LYS A 1 225 ? -27.386 43.560 14.008 1.00 70.04 270 LYS A C 1
ATOM 1584 O O . LYS A 1 225 ? -28.112 42.571 13.923 1.00 74.61 270 LYS A O 1
ATOM 1590 N N . VAL A 1 226 ? -27.863 44.795 14.111 1.00 67.83 271 VAL A N 1
ATOM 1591 C CA . VAL A 1 226 ? -29.295 45.069 14.081 1.00 64.59 271 VAL A CA 1
ATOM 1592 C C . VAL A 1 226 ? -29.764 45.298 12.652 1.00 59.78 271 VAL A C 1
ATOM 1593 O O . VAL A 1 226 ? -30.755 44.722 12.218 1.00 59.69 271 VAL A O 1
ATOM 1597 N N . LEU A 1 227 ? -29.039 46.142 11.924 1.00 61.09 272 LEU A N 1
ATOM 1598 C CA . LEU A 1 227 ? -29.410 46.483 10.555 1.00 61.95 272 LEU A CA 1
ATOM 1599 C C . LEU A 1 227 ? -29.075 45.376 9.557 1.00 62.62 272 LEU A C 1
ATOM 1600 O O . LEU A 1 227 ? -29.834 45.150 8.611 1.00 54.75 272 LEU A O 1
ATOM 1605 N N . LYS A 1 228 ? -27.954 44.683 9.791 1.00 61.45 273 LYS A N 1
ATOM 1606 C CA . LYS A 1 228 ? -27.464 43.603 8.919 1.00 59.08 273 LYS A CA 1
ATOM 1607 C C . LYS A 1 228 ? -27.666 43.915 7.440 1.00 58.12 273 LYS A C 1
ATOM 1608 O O . LYS A 1 228 ? -28.384 43.215 6.729 1.00 63.34 273 LYS A O 1
ATOM 1614 N N . ARG A 1 229 ? -27.024 44.989 6.997 1.00 59.94 274 ARG A N 1
ATOM 1615 C CA . ARG A 1 229 ? -27.269 45.562 5.682 1.00 63.94 274 ARG A CA 1
ATOM 1616 C C . ARG A 1 229 ? -26.462 44.936 4.545 1.00 65.95 274 ARG A C 1
ATOM 1617 O O . ARG A 1 229 ? -26.807 45.095 3.375 1.00 74.34 274 ARG A O 1
ATOM 1625 N N . GLY A 1 230 ? -25.392 44.229 4.872 1.00 57.60 275 GLY A N 1
ATOM 1626 C CA . GLY A 1 230 ? -24.505 43.752 3.831 1.00 52.46 275 GLY A CA 1
ATOM 1627 C C . GLY A 1 230 ? -23.400 44.770 3.626 1.00 49.95 275 GLY A C 1
ATOM 1628 O O . GLY A 1 230 ? -23.585 45.975 3.824 1.00 42.91 275 GLY A O 1
ATOM 1629 N N . GLU A 1 231 ? -22.233 44.290 3.233 1.00 39.67 276 GLU A N 1
ATOM 1630 C CA . GLU A 1 231 ? -21.078 45.164 3.147 1.00 38.33 276 GLU A CA 1
ATOM 1631 C C . GLU A 1 231 ? -21.213 46.114 1.955 1.00 41.93 276 GLU A C 1
ATOM 1632 O O . GLU A 1 231 ? -21.747 45.736 0.907 1.00 41.49 276 GLU A O 1
ATOM 1638 N N . PRO A 1 232 ? -20.758 47.363 2.120 1.00 34.58 277 PRO A N 1
ATOM 1639 C CA . PRO A 1 232 ? -20.896 48.323 1.020 1.00 38.90 277 PRO A CA 1
ATOM 1640 C C . PRO A 1 232 ? -19.983 47.936 -0.141 1.00 39.88 277 PRO A C 1
ATOM 1641 O O . PRO A 1 232 ? -19.054 47.151 0.053 1.00 38.27 277 PRO A O 1
ATOM 1645 N N . THR A 1 233 ? -20.254 48.462 -1.331 1.00 39.59 278 THR A N 1
ATOM 1646 C CA . THR A 1 233 ? -19.385 48.225 -2.479 1.00 37.49 278 THR A CA 1
ATOM 1647 C C . THR A 1 233 ? -19.460 49.390 -3.467 1.00 44.53 278 THR A C 1
ATOM 1648 O O . THR A 1 233 ? -20.134 50.395 -3.207 1.00 37.04 278 THR A O 1
ATOM 1652 N N . GLY A 1 234 ? -18.764 49.256 -4.594 1.00 44.11 279 GLY A N 1
ATOM 1653 C CA . GLY A 1 234 ? -18.768 50.288 -5.614 1.00 43.81 279 GLY A CA 1
ATOM 1654 C C . GLY A 1 234 ? -17.473 50.438 -6.390 1.00 43.80 279 GLY A C 1
ATOM 1655 O O . GLY A 1 234 ? -16.585 49.588 -6.310 1.00 40.74 279 GLY A O 1
ATOM 1656 N N . TRP A 1 235 ? -17.369 51.523 -7.155 1.00 37.09 280 TRP A N 1
ATOM 1657 C CA . TRP A 1 235 ? -16.207 51.757 -7.997 1.00 38.01 280 TRP A CA 1
ATOM 1658 C C . TRP A 1 235 ? -15.751 53.183 -7.834 1.00 39.51 280 TRP A C 1
ATOM 1659 O O . TRP A 1 235 ? -16.562 54.086 -7.646 1.00 41.17 280 TRP A O 1
ATOM 1670 N N . ILE A 1 236 ? -14.451 53.386 -7.967 1.00 37.27 281 ILE A N 1
ATOM 1671 C CA . ILE A 1 236 ? -13.892 54.713 -8.145 1.00 31.22 281 ILE A CA 1
ATOM 1672 C C . ILE A 1 236 ? -12.917 54.607 -9.309 1.00 38.73 281 ILE A C 1
ATOM 1673 O O . ILE A 1 236 ? -11.875 53.958 -9.192 1.00 35.84 281 ILE A O 1
ATOM 1678 N N . ILE A 1 237 ? -13.264 55.217 -10.439 1.00 32.23 282 ILE A N 1
ATOM 1679 C CA . ILE A 1 237 ? -12.478 55.024 -11.656 1.00 35.91 282 ILE A CA 1
ATOM 1680 C C . ILE A 1 237 ? -12.107 56.329 -12.369 1.00 40.50 282 ILE A C 1
ATOM 1681 O O . ILE A 1 237 ? -12.890 57.285 -12.396 1.00 36.27 282 ILE A O 1
ATOM 1686 N N . ASP A 1 238 ? -10.906 56.340 -12.947 1.00 39.24 283 ASP A N 1
ATOM 1687 C CA . ASP A 1 238 ? -10.413 57.433 -13.793 1.00 42.04 283 ASP A CA 1
ATOM 1688 C C . ASP A 1 238 ? -10.615 58.818 -13.184 1.00 39.83 283 ASP A C 1
ATOM 1689 O O . ASP A 1 238 ? -10.948 59.774 -13.879 1.00 38.44 283 ASP A O 1
ATOM 1694 N N . SER A 1 239 ? -10.413 58.905 -11.877 1.00 32.98 284 SER A N 1
ATOM 1695 C CA . SER A 1 239 ? -10.659 60.130 -11.146 1.00 38.04 284 SER A CA 1
ATOM 1696 C C . SER A 1 239 ? -9.369 60.668 -10.538 1.00 37.51 284 SER A C 1
ATOM 1697 O O . SER A 1 239 ? -8.306 60.082 -10.709 1.00 30.86 284 SER A O 1
ATOM 1700 N N . GLU A 1 240 ? -9.459 61.788 -9.835 1.00 35.34 285 GLU A N 1
ATOM 1701 C CA . GLU A 1 240 ? -8.262 62.389 -9.271 1.00 35.26 285 GLU A CA 1
ATOM 1702 C C . GLU A 1 240 ? -8.537 62.970 -7.890 1.00 34.69 285 GLU A C 1
ATOM 1703 O O . GLU A 1 240 ? -9.507 63.701 -7.699 1.00 36.09 285 GLU A O 1
ATOM 1709 N N . PHE A 1 241 ? -7.685 62.613 -6.931 1.00 30.13 286 PHE A N 1
ATOM 1710 C CA . PHE A 1 241 ? -7.851 63.001 -5.533 1.00 32.41 286 PHE A CA 1
ATOM 1711 C C . PHE A 1 241 ? -6.560 63.633 -5.039 1.00 35.83 286 PHE A C 1
ATOM 1712 O O . PHE A 1 241 ? -5.488 63.040 -5.157 1.00 34.17 286 PHE A O 1
ATOM 1720 N N . ALA A 1 242 ? -6.668 64.839 -4.491 1.00 32.50 287 ALA A N 1
ATOM 1721 C CA . ALA A 1 242 ? -5.498 65.602 -4.085 1.00 33.33 287 ALA A CA 1
ATOM 1722 C C . ALA A 1 242 ? -5.725 66.264 -2.731 1.00 33.36 287 ALA A C 1
ATOM 1723 O O . ALA A 1 242 ? -6.839 66.675 -2.422 1.00 33.38 287 ALA A O 1
ATOM 1725 N N . ASP A 1 243 ? -4.663 66.371 -1.937 1.00 29.20 288 ASP A N 1
ATOM 1726 C CA . ASP A 1 243 ? -4.714 67.100 -0.666 1.00 29.32 288 ASP A CA 1
ATOM 1727 C C . ASP A 1 243 ? -5.728 66.501 0.323 1.00 32.51 288 ASP A C 1
ATOM 1728 O O . ASP A 1 243 ? -6.205 67.190 1.232 1.00 30.32 288 ASP A O 1
ATOM 1733 N N . MET A 1 244 ? -6.060 65.225 0.123 1.00 28.54 289 MET A N 1
ATOM 1734 C CA . MET A 1 244 ? -6.973 64.501 1.000 1.00 29.83 289 MET A CA 1
ATOM 1735 C C . MET A 1 244 ? -6.222 64.002 2.228 1.00 29.96 289 MET A C 1
ATOM 1736 O O . MET A 1 244 ? -5.043 63.654 2.138 1.00 31.07 289 MET A O 1
ATOM 1741 N N . TRP A 1 245 ? -6.903 63.934 3.368 1.00 25.33 290 TRP A N 1
ATOM 1742 C CA . TRP A 1 245 ? -6.284 63.351 4.571 1.00 29.51 290 TRP A CA 1
ATOM 1743 C C . TRP A 1 245 ? -5.914 61.881 4.310 1.00 28.49 290 TRP A C 1
ATOM 1744 O O . TRP A 1 245 ? -4.743 61.504 4.420 1.00 29.83 290 TRP A O 1
ATOM 1755 N N . TYR A 1 246 ? -6.905 61.060 3.953 1.00 25.97 291 TYR A N 1
ATOM 1756 C CA . TYR A 1 246 ? -6.662 59.785 3.266 1.00 26.15 291 TYR A CA 1
ATOM 1757 C C . TYR A 1 246 ? -7.330 59.906 1.910 1.00 29.45 291 TYR A C 1
ATOM 1758 O O . TYR A 1 246 ? -8.494 60.300 1.829 1.00 28.73 291 TYR A O 1
ATOM 1767 N N . GLY A 1 247 ? -6.618 59.566 0.842 1.00 32.48 292 GLY A N 1
ATOM 1768 C CA . GLY A 1 247 ? -7.229 59.595 -0.474 1.00 31.07 292 GLY A CA 1
ATOM 1769 C C . GLY A 1 247 ? -8.411 58.648 -0.578 1.00 34.77 292 GLY A C 1
ATOM 1770 O O . GLY A 1 247 ? -9.434 58.977 -1.188 1.00 32.90 292 GLY A O 1
ATOM 1771 N N . PHE A 1 248 ? -8.268 57.462 0.005 1.00 29.48 293 PHE A N 1
ATOM 1772 C CA . PHE A 1 248 ? -9.346 56.471 0.020 1.00 30.37 293 PHE A CA 1
ATOM 1773 C C . PHE A 1 248 ? -9.250 55.641 1.293 1.00 30.87 293 PHE A C 1
ATOM 1774 O O . PHE A 1 248 ? -8.161 55.263 1.712 1.00 28.84 293 PHE A O 1
ATOM 1782 N N . TYR A 1 249 ? -10.393 55.355 1.903 1.00 30.29 294 TYR A N 1
ATOM 1783 C CA . TYR A 1 249 ? -10.431 54.499 3.078 1.00 27.46 294 TYR A CA 1
ATOM 1784 C C . TYR A 1 249 ? -11.622 53.570 2.973 1.00 33.66 294 TYR A C 1
ATOM 1785 O O . TYR A 1 249 ? -12.671 53.958 2.456 1.00 30.85 294 TYR A O 1
ATOM 1794 N N . CYS A 1 250 ? -11.472 52.346 3.463 1.00 29.40 295 CYS A N 1
ATOM 1795 C CA . CYS A 1 250 ? -12.641 51.496 3.640 1.00 33.13 295 CYS A CA 1
ATOM 1796 C C . CYS A 1 250 ? -12.553 50.581 4.863 1.00 33.60 295 CYS A C 1
ATOM 1797 O O . CYS A 1 250 ? -11.474 50.340 5.405 1.00 29.52 295 CYS A O 1
ATOM 1800 N N . TYR A 1 251 ? -13.710 50.087 5.286 1.00 29.96 296 TYR A N 1
ATOM 1801 C CA . TYR A 1 251 ? -13.845 49.262 6.479 1.00 28.82 296 TYR A CA 1
ATOM 1802 C C . TYR A 1 251 ? -14.907 48.215 6.193 1.00 34.92 296 TYR A C 1
ATOM 1803 O O . TYR A 1 251 ? -16.031 48.567 5.815 1.00 37.91 296 TYR A O 1
ATOM 1812 N N . GLU A 1 252 ? -14.554 46.945 6.376 1.00 33.49 297 GLU A N 1
ATOM 1813 C CA . GLU A 1 252 ? -15.448 45.826 6.094 1.00 36.56 297 GLU A CA 1
ATOM 1814 C C . GLU A 1 252 ? -16.211 46.006 4.774 1.00 38.12 297 GLU A C 1
ATOM 1815 O O . GLU A 1 252 ? -17.440 45.925 4.726 1.00 40.93 297 GLU A O 1
ATOM 1821 N N . THR A 1 253 ? -15.452 46.264 3.712 1.00 38.87 298 THR A N 1
ATOM 1822 C CA . THR A 1 253 ? -15.994 46.581 2.396 1.00 36.22 298 THR A CA 1
ATOM 1823 C C . THR A 1 253 ? -15.698 45.431 1.448 1.00 38.95 298 THR A C 1
ATOM 1824 O O . THR A 1 253 ? -14.664 44.773 1.576 1.00 39.28 298 THR A O 1
ATOM 1828 N N . ARG A 1 254 ? -16.605 45.159 0.513 1.00 35.42 299 ARG A N 1
ATOM 1829 C CA . ARG A 1 254 ? -16.404 44.040 -0.400 1.00 34.26 299 ARG A CA 1
ATOM 1830 C C . ARG A 1 254 ? -16.288 44.467 -1.859 1.00 40.63 299 ARG A C 1
ATOM 1831 O O . ARG A 1 254 ? -17.001 45.362 -2.316 1.00 41.17 299 ARG A O 1
ATOM 1839 N N . ASP A 1 255 ? -15.371 43.827 -2.578 1.00 36.68 300 ASP A N 1
ATOM 1840 C CA . ASP A 1 255 ? -15.346 43.882 -4.043 1.00 37.90 300 ASP A CA 1
ATOM 1841 C C . ASP A 1 255 ? -15.220 45.293 -4.615 1.00 37.49 300 ASP A C 1
ATOM 1842 O O . ASP A 1 255 ? -15.695 45.572 -5.714 1.00 39.11 300 ASP A O 1
ATOM 1847 N N . PHE A 1 256 ? -14.578 46.180 -3.873 1.00 34.03 301 PHE A N 1
ATOM 1848 C CA . PHE A 1 256 ? -14.491 47.565 -4.306 1.00 37.56 301 PHE A CA 1
ATOM 1849 C C . PHE A 1 256 ? -13.427 47.738 -5.382 1.00 38.34 301 PHE A C 1
ATOM 1850 O O . PHE A 1 256 ? -12.343 47.163 -5.297 1.00 40.74 301 PHE A O 1
ATOM 1858 N N . VAL A 1 257 ? -13.749 48.523 -6.401 1.00 35.61 302 VAL A N 1
ATOM 1859 C CA . VAL A 1 257 ? -12.842 48.722 -7.523 1.00 35.85 302 VAL A CA 1
ATOM 1860 C C . VAL A 1 257 ? -12.253 50.129 -7.458 1.00 38.79 302 VAL A C 1
ATOM 1861 O O . VAL A 1 257 ? -12.983 51.122 -7.432 1.00 34.91 302 VAL A O 1
ATOM 1865 N N . VAL A 1 258 ? -10.929 50.207 -7.406 1.00 34.12 303 VAL A N 1
ATOM 1866 C CA . VAL A 1 258 ? -10.237 51.490 -7.452 1.00 31.49 303 VAL A CA 1
ATOM 1867 C C . VAL A 1 258 ? -9.311 51.415 -8.659 1.00 38.66 303 VAL A C 1
ATOM 1868 O O . VAL A 1 258 ? -8.246 50.806 -8.584 1.00 35.45 303 VAL A O 1
ATOM 1883 N N . GLY A 1 260 ? -7.501 53.248 -12.307 1.00 38.11 305 GLY A N 1
ATOM 1884 C CA . GLY A 1 260 ? -7.185 54.306 -13.260 1.00 39.29 305 GLY A CA 1
ATOM 1885 C C . GLY A 1 260 ? -7.151 55.713 -12.675 1.00 38.63 305 GLY A C 1
ATOM 1886 O O . GLY A 1 260 ? -7.232 56.694 -13.415 1.00 33.71 305 GLY A O 1
ATOM 1887 N N . ASN A 1 261 ? -7.012 55.815 -11.353 1.00 33.83 306 ASN A N 1
ATOM 1888 C CA . ASN A 1 261 ? -7.056 57.105 -10.675 1.00 37.66 306 ASN A CA 1
ATOM 1889 C C . ASN A 1 261 ? -5.684 57.707 -10.455 1.00 40.64 306 ASN A C 1
ATOM 1890 O O . ASN A 1 261 ? -4.684 57.009 -10.495 1.00 37.44 306 ASN A O 1
ATOM 1895 N N . THR A 1 262 ? -5.653 59.014 -10.226 1.00 38.63 307 THR A N 1
ATOM 1896 C CA . THR A 1 262 ? -4.451 59.681 -9.756 1.00 34.71 307 THR A CA 1
ATOM 1897 C C . THR A 1 262 ? -4.676 60.148 -8.318 1.00 34.25 307 THR A C 1
ATOM 1898 O O . THR A 1 262 ? -5.609 60.911 -8.039 1.00 34.10 307 THR A O 1
ATOM 1902 N N . TYR A 1 263 ? -3.838 59.653 -7.409 1.00 31.03 308 TYR A N 1
ATOM 1903 C CA . TYR A 1 263 ? -3.833 60.075 -6.013 1.00 30.33 308 TYR A CA 1
ATOM 1904 C C . TYR A 1 263 ? -2.571 60.882 -5.772 1.00 31.28 308 TYR A C 1
ATOM 1905 O O . TYR A 1 263 ? -1.481 60.323 -5.651 1.00 33.95 308 TYR A O 1
ATOM 1914 N N . ARG A 1 264 ? -2.712 62.200 -5.709 1.00 29.97 309 ARG A N 1
ATOM 1915 C CA . ARG A 1 264 ? -1.538 63.061 -5.680 1.00 35.28 309 ARG A CA 1
ATOM 1916 C C . ARG A 1 264 ? -1.500 63.952 -4.444 1.00 34.15 309 ARG A C 1
ATOM 1917 O O . ARG A 1 264 ? -2.500 64.578 -4.089 1.00 31.88 309 ARG A O 1
ATOM 1925 N N . ASP A 1 265 ? -0.340 63.998 -3.792 1.00 31.38 310 ASP A N 1
ATOM 1926 C CA . ASP A 1 265 ? -0.099 64.956 -2.720 1.00 28.96 310 ASP A CA 1
ATOM 1927 C C . ASP A 1 265 ? -1.132 64.851 -1.598 1.00 30.52 310 ASP A C 1
ATOM 1928 O O . ASP A 1 265 ? -1.554 65.864 -1.029 1.00 35.11 310 ASP A O 1
ATOM 1933 N N . ASN A 1 266 ? -1.557 63.635 -1.291 1.00 29.43 311 ASN A N 1
ATOM 1934 C CA . ASN A 1 266 ? -2.430 63.441 -0.137 1.00 31.39 311 ASN A CA 1
ATOM 1935 C C . ASN A 1 266 ? -1.628 63.435 1.152 1.00 31.18 311 ASN A C 1
ATOM 1936 O O . ASN A 1 266 ? -0.412 63.262 1.122 1.00 28.53 311 ASN A O 1
ATOM 1941 N N . ILE A 1 267 ? -2.295 63.637 2.284 1.00 28.11 312 ILE A N 1
ATOM 1942 C CA . ILE A 1 267 ? -1.561 63.922 3.505 1.00 28.11 312 ILE A CA 1
ATOM 1943 C C . ILE A 1 267 ? -0.986 62.670 4.170 1.00 29.46 312 ILE A C 1
ATOM 1944 O O . ILE A 1 267 ? 0.234 62.534 4.293 1.00 34.71 312 ILE A O 1
ATOM 1949 N N . VAL A 1 268 ? -1.849 61.763 4.616 1.00 29.61 313 VAL A N 1
ATOM 1950 C CA . VAL A 1 268 ? -1.359 60.595 5.339 1.00 29.01 313 VAL A CA 1
ATOM 1951 C C . VAL A 1 268 ? -1.150 59.378 4.433 1.00 26.98 313 VAL A C 1
ATOM 1952 O O . VAL A 1 268 ? -0.062 58.813 4.395 1.00 26.93 313 VAL A O 1
ATOM 1956 N N . TYR A 1 269 ? -2.203 58.966 3.732 1.00 27.46 314 TYR A N 1
ATOM 1957 C CA . TYR A 1 269 ? -2.145 57.813 2.838 1.00 30.61 314 TYR A CA 1
ATOM 1958 C C . TYR A 1 269 ? -2.763 58.187 1.503 1.00 33.58 314 TYR A C 1
ATOM 1959 O O . TYR A 1 269 ? -3.646 59.047 1.448 1.00 28.78 314 TYR A O 1
ATOM 1968 N N . GLY A 1 270 ? -2.325 57.525 0.434 1.00 32.97 315 GLY A N 1
ATOM 1969 C CA . GLY A 1 270 ? -3.040 57.595 -0.831 1.00 30.57 315 GLY A CA 1
ATOM 1970 C C . GLY A 1 270 ? -4.283 56.722 -0.788 1.00 31.00 315 GLY A C 1
ATOM 1971 O O . GLY A 1 270 ? -5.396 57.222 -0.763 1.00 33.39 315 GLY A O 1
ATOM 1972 N N . ILE A 1 271 ? -4.081 55.409 -0.752 1.00 28.70 316 ILE A N 1
ATOM 1973 C CA . ILE A 1 271 ? -5.170 54.439 -0.760 1.00 26.80 316 ILE A CA 1
ATOM 1974 C C . ILE A 1 271 ? -5.002 53.528 0.457 1.00 30.39 316 ILE A C 1
ATOM 1975 O O . ILE A 1 271 ? -3.981 52.854 0.586 1.00 28.86 316 ILE A O 1
ATOM 1980 N N . ASP A 1 272 ? -5.999 53.503 1.343 1.00 29.36 317 ASP A N 1
ATOM 1981 C CA . ASP A 1 272 ? -5.850 52.855 2.655 1.00 27.01 317 ASP A CA 1
ATOM 1982 C C . ASP A 1 272 ? -7.031 51.938 3.020 1.00 29.41 317 ASP A C 1
ATOM 1983 O O . ASP A 1 272 ? -7.780 52.222 3.965 1.00 26.63 317 ASP A O 1
ATOM 1988 N N . PRO A 1 273 ? -7.208 50.827 2.277 1.00 25.41 318 PRO A N 1
ATOM 1989 C CA . PRO A 1 273 ? -8.271 49.875 2.636 1.00 30.03 318 PRO A CA 1
ATOM 1990 C C . PRO A 1 273 ? -7.988 49.210 3.984 1.00 31.16 318 PRO A C 1
ATOM 1991 O O . PRO A 1 273 ? -6.832 48.948 4.285 1.00 31.73 318 PRO A O 1
ATOM 1995 N N . HIS A 1 274 ? -9.024 48.917 4.767 1.00 31.01 319 HIS A N 1
ATOM 1996 C CA . HIS A 1 274 ? -8.821 48.509 6.153 1.00 27.98 319 HIS A CA 1
ATOM 1997 C C . HIS A 1 274 ? -9.819 47.458 6.609 1.00 34.31 319 HIS A C 1
ATOM 1998 O O . HIS A 1 274 ? -10.890 47.285 6.013 1.00 28.49 319 HIS A O 1
ATOM 2005 N N . ASP A 1 275 ? -9.454 46.780 7.692 1.00 29.49 320 ASP A N 1
ATOM 2006 C CA . ASP A 1 275 ? -10.403 46.079 8.557 1.00 29.54 320 ASP A CA 1
ATOM 2007 C C . ASP A 1 275 ? -11.341 45.097 7.868 1.00 32.79 320 ASP A C 1
ATOM 2008 O O . ASP A 1 275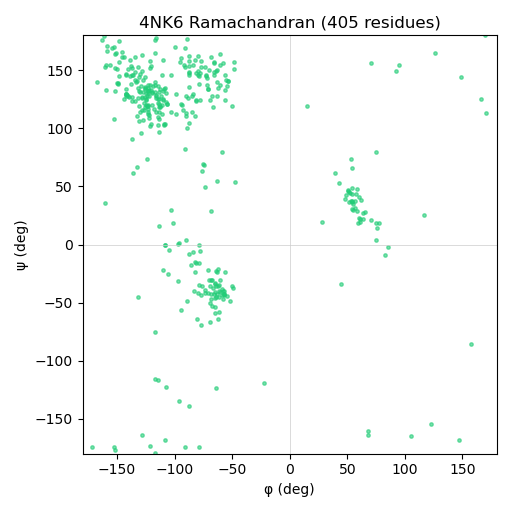 ? -12.538 45.363 7.727 1.00 35.39 320 ASP A O 1
ATOM 2013 N N . ARG A 1 276 ? -10.792 43.958 7.463 1.00 35.06 321 ARG A N 1
ATOM 2014 C CA . ARG A 1 276 ? -11.584 42.845 6.955 1.00 32.09 321 ARG A CA 1
ATOM 2015 C C . ARG A 1 276 ? -12.336 43.183 5.662 1.00 30.83 321 ARG A C 1
ATOM 2016 O O . ARG A 1 276 ? -13.379 42.620 5.379 1.00 33.71 321 ARG A O 1
ATOM 2024 N N . SER A 1 277 ? -11.803 44.114 4.883 1.00 31.32 322 SER A N 1
ATOM 2025 C CA . SER A 1 277 ? -12.295 44.309 3.529 1.00 33.18 322 SER A CA 1
ATOM 2026 C C . SER A 1 277 ? -11.699 43.180 2.681 1.00 35.54 322 SER A C 1
ATOM 2027 O O . SER A 1 277 ? -10.682 42.592 3.057 1.00 34.49 322 SER A O 1
ATOM 2030 N N . HIS A 1 278 ? -12.321 42.860 1.550 1.00 34.43 323 HIS A N 1
ATOM 2031 C CA . HIS A 1 278 ? -11.880 41.713 0.766 1.00 34.92 323 HIS A CA 1
ATOM 2032 C C . HIS A 1 278 ? -12.363 41.770 -0.686 1.00 36.95 323 HIS A C 1
ATOM 2033 O O . HIS A 1 278 ? -13.409 42.347 -0.979 1.00 37.16 323 HIS A O 1
ATOM 2040 N N . GLY A 1 279 ? -11.604 41.148 -1.587 1.00 35.05 324 GLY A N 1
ATOM 2041 C CA . GLY A 1 279 ? -11.978 41.089 -2.990 1.00 37.02 324 GLY A CA 1
ATOM 2042 C C . GLY A 1 279 ? -11.739 42.423 -3.668 1.00 38.24 324 GLY A C 1
ATOM 2043 O O . GLY A 1 279 ? -12.281 42.696 -4.727 1.00 36.35 324 GLY A O 1
ATOM 2044 N N . LEU A 1 280 ? -10.923 43.268 -3.056 1.00 31.08 325 LEU A N 1
ATOM 2045 C CA . LEU A 1 280 ? -10.701 44.593 -3.612 1.00 31.27 325 LEU A CA 1
ATOM 2046 C C . LEU A 1 280 ? -9.832 44.511 -4.864 1.00 36.59 325 LEU A C 1
ATOM 2047 O O . LEU A 1 280 ? -8.949 43.656 -4.968 1.00 34.42 325 LEU A O 1
ATOM 2052 N N . ILE A 1 281 ? -10.103 45.404 -5.809 1.00 38.02 326 ILE A N 1
ATOM 2053 C CA . ILE A 1 281 ? -9.352 45.498 -7.051 1.00 33.87 326 ILE A CA 1
ATOM 2054 C C . ILE A 1 281 ? -8.746 46.893 -7.138 1.00 39.05 326 ILE A C 1
ATOM 2055 O O . ILE A 1 281 ? -9.436 47.882 -7.401 1.00 36.28 326 ILE A O 1
ATOM 2060 N N . ILE A 1 282 ? -7.451 46.972 -6.879 1.00 35.16 327 ILE A N 1
ATOM 2061 C CA . ILE A 1 282 ? -6.750 48.240 -6.893 1.00 30.46 327 ILE A CA 1
ATOM 2062 C C . ILE A 1 282 ? -5.754 48.206 -8.038 1.00 34.88 327 ILE A C 1
ATOM 2063 O O . ILE A 1 282 ? -4.701 47.579 -7.921 1.00 34.78 327 ILE A O 1
ATOM 2068 N N . ALA A 1 283 ? -6.085 48.872 -9.146 1.00 31.63 328 ALA A N 1
ATOM 2069 C CA . ALA A 1 283 ? -5.327 48.696 -10.388 1.00 32.02 328 ALA A CA 1
ATOM 2070 C C . ALA A 1 283 ? -5.133 49.965 -11.229 1.00 34.25 328 ALA A C 1
ATOM 2071 O O . ALA A 1 283 ? -6.015 50.823 -11.297 1.00 31.99 328 ALA A O 1
ATOM 2073 N N . GLU A 1 284 ? -3.979 50.058 -11.888 1.00 33.47 329 GLU A N 1
ATOM 2074 C CA . GLU A 1 284 ? -3.706 51.137 -12.844 1.00 29.28 329 GLU A CA 1
ATOM 2075 C C . GLU A 1 284 ? -3.880 52.536 -12.265 1.00 32.30 329 GLU A C 1
ATOM 2076 O O . GLU A 1 284 ? -4.230 53.474 -12.988 1.00 38.37 329 GLU A O 1
ATOM 2082 N N . ASN A 1 285 ? -3.636 52.667 -10.959 1.00 31.18 330 ASN A N 1
ATOM 2083 C CA . ASN A 1 285 ? -3.612 53.974 -10.321 1.00 30.02 330 ASN A CA 1
ATOM 2084 C C . ASN A 1 285 ? -2.195 54.531 -10.330 1.00 33.07 330 ASN A C 1
ATOM 2085 O O . ASN A 1 285 ? -1.223 53.776 -10.410 1.00 33.51 330 ASN A O 1
ATOM 2090 N N . ASP A 1 286 ? -2.094 55.853 -10.282 1.00 31.66 331 ASP A N 1
ATOM 2091 C CA . ASP A 1 286 ? -0.825 56.554 -10.128 1.00 31.25 331 ASP A CA 1
ATOM 2092 C C . ASP A 1 286 ? -0.919 57.271 -8.794 1.00 34.53 331 ASP A C 1
ATOM 2093 O O . ASP A 1 286 ? -1.748 58.165 -8.628 1.00 34.62 331 ASP A O 1
ATOM 2098 N N . VAL A 1 287 ? -0.092 56.852 -7.838 1.00 32.58 332 VAL A N 1
ATOM 2099 C CA . VAL A 1 287 ? -0.167 57.349 -6.476 1.00 32.00 332 VAL A CA 1
ATOM 2100 C C . VAL A 1 287 ? 1.174 57.929 -6.084 1.00 32.69 332 VAL A C 1
ATOM 2101 O O . VAL A 1 287 ? 2.159 57.211 -6.011 1.00 34.73 332 VAL A O 1
ATOM 2105 N N . TYR A 1 288 ? 1.218 59.226 -5.816 1.00 29.74 333 TYR A N 1
ATOM 2106 C CA . TYR A 1 288 ? 2.494 59.846 -5.504 1.00 28.07 333 TYR A CA 1
ATOM 2107 C C . TYR A 1 288 ? 2.358 61.054 -4.604 1.00 28.17 333 TYR A C 1
ATOM 2108 O O . TYR A 1 288 ? 1.277 61.614 -4.463 1.00 29.89 333 TYR A O 1
ATOM 2117 N N . GLY A 1 289 ? 3.473 61.476 -4.019 1.00 28.56 334 GLY A N 1
ATOM 2118 C CA . GLY A 1 289 ? 3.498 62.725 -3.277 1.00 27.05 334 GLY A CA 1
ATOM 2119 C C . GLY A 1 289 ? 2.835 62.665 -1.910 1.00 28.64 334 GLY A C 1
ATOM 2120 O O . GLY A 1 289 ? 2.563 63.700 -1.314 1.00 31.39 334 GLY A O 1
ATOM 2121 N N . THR A 1 290 ? 2.572 61.465 -1.407 1.00 26.13 335 THR A N 1
ATOM 2122 C CA . THR A 1 290 ? 1.918 61.339 -0.107 1.00 28.32 335 THR A CA 1
ATOM 2123 C C . THR A 1 290 ? 2.843 61.925 0.958 1.00 32.55 335 THR A C 1
ATOM 2124 O O . THR A 1 290 ? 4.015 61.553 1.040 1.00 30.41 335 THR A O 1
ATOM 2161 N N . HIS A 1 294 ? 2.293 56.113 3.574 1.00 27.09 339 HIS A N 1
ATOM 2162 C CA . HIS A 1 294 ? 2.418 55.213 2.431 1.00 27.12 339 HIS A CA 1
ATOM 2163 C C . HIS A 1 294 ? 1.532 55.609 1.260 1.00 32.44 339 HIS A C 1
ATOM 2164 O O . HIS A 1 294 ? 0.467 56.193 1.449 1.00 26.69 339 HIS A O 1
ATOM 2171 N N . GLY A 1 295 ? 1.970 55.272 0.050 1.00 29.13 340 GLY A N 1
ATOM 2172 C CA . GLY A 1 295 ? 1.134 55.454 -1.115 1.00 31.96 340 GLY A CA 1
ATOM 2173 C C . GLY A 1 295 ? -0.084 54.553 -1.018 1.00 28.63 340 GLY A C 1
ATOM 2174 O O . GLY A 1 295 ? -1.223 55.015 -1.029 1.00 28.66 340 GLY A O 1
ATOM 2175 N N . ILE A 1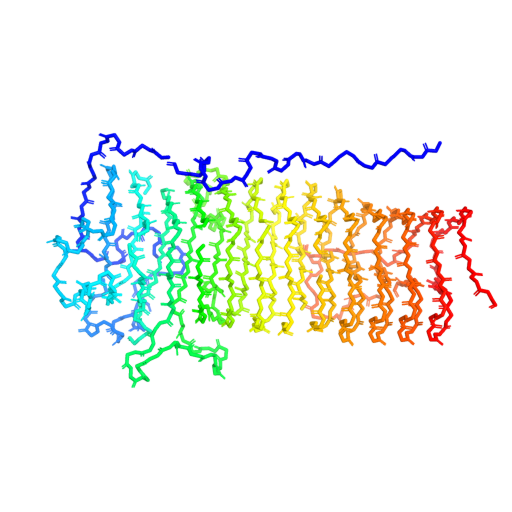 296 ? 0.161 53.252 -0.928 1.00 25.77 341 ILE A N 1
ATOM 2176 C CA . ILE A 1 296 ? -0.913 52.272 -0.869 1.00 27.89 341 ILE A CA 1
ATOM 2177 C C . ILE A 1 296 ? -0.680 51.361 0.323 1.00 29.88 341 ILE A C 1
ATOM 2178 O O . ILE A 1 296 ? 0.404 50.802 0.482 1.00 30.01 341 ILE A O 1
ATOM 2183 N N . ILE A 1 297 ? -1.684 51.220 1.180 1.00 31.03 342 ILE A N 1
ATOM 2184 C CA . ILE A 1 297 ? -1.556 50.318 2.323 1.00 26.81 342 ILE A CA 1
ATOM 2185 C C . ILE A 1 297 ? -2.878 49.608 2.587 1.00 28.67 342 ILE A C 1
ATOM 2186 O O . ILE A 1 297 ? -3.915 50.244 2.685 1.00 31.56 342 ILE A O 1
ATOM 2191 N N . ILE A 1 298 ? -2.847 48.285 2.670 1.00 27.40 343 ILE A N 1
ATOM 2192 C CA . ILE A 1 298 ? -4.007 47.556 3.157 1.00 26.27 343 ILE A CA 1
ATOM 2193 C C . ILE A 1 298 ? -3.658 47.024 4.543 1.00 32.05 343 ILE A C 1
ATOM 2194 O O . ILE A 1 298 ? -2.553 46.524 4.764 1.00 32.27 343 ILE A O 1
ATOM 2199 N N . SER A 1 299 ? -4.583 47.171 5.489 1.00 29.78 344 SER A N 1
ATOM 2200 C CA . SER A 1 299 ? -4.262 46.882 6.877 1.00 29.05 344 SER A CA 1
ATOM 2201 C C . SER A 1 299 ? -5.407 46.230 7.629 1.00 33.62 344 SER A C 1
ATOM 2202 O O . SER A 1 299 ? -6.562 46.664 7.543 1.00 33.62 344 SER A O 1
ATOM 2205 N N . ARG A 1 300 ? -5.056 45.184 8.366 1.00 31.29 345 ARG A N 1
ATOM 2206 C CA . ARG A 1 300 ? -5.959 44.450 9.255 1.00 29.00 345 ARG A CA 1
ATOM 2207 C C . ARG A 1 300 ? -6.928 43.539 8.528 1.00 33.02 345 ARG A C 1
ATOM 2208 O O . ARG A 1 300 ? -8.108 43.863 8.347 1.00 34.85 345 ARG A O 1
ATOM 2216 N N . GLU A 1 301 ? -6.405 42.383 8.140 1.00 31.01 346 GLU A N 1
ATOM 2217 C CA . GLU A 1 301 ? -7.158 41.359 7.424 1.00 32.80 346 GLU A CA 1
ATOM 2218 C C . GLU A 1 301 ? -7.836 41.869 6.171 1.00 31.23 346 GLU A C 1
ATOM 2219 O O . GLU A 1 301 ? -8.988 41.544 5.898 1.00 29.82 346 GLU A O 1
ATOM 2225 N N . VAL A 1 302 ? -7.129 42.676 5.397 1.00 36.77 347 VAL A N 1
ATOM 2226 C CA . VAL A 1 302 ? -7.593 42.917 4.049 1.00 34.44 347 VAL A CA 1
ATOM 2227 C C . VAL A 1 302 ? -7.099 41.729 3.237 1.00 36.20 347 VAL A C 1
ATOM 2228 O O . VAL A 1 302 ? -5.893 41.554 3.040 1.00 34.73 347 VAL A O 1
ATOM 2232 N N . ASP A 1 303 ? -8.040 40.890 2.808 1.00 35.28 348 ASP A N 1
ATOM 2233 C CA . ASP A 1 303 ? -7.713 39.577 2.260 1.00 37.18 348 ASP A CA 1
ATOM 2234 C C . ASP A 1 303 ? -8.217 39.387 0.835 1.00 39.86 348 ASP A C 1
ATOM 2235 O O . ASP A 1 303 ? -9.144 40.071 0.403 1.00 36.22 348 ASP A O 1
ATOM 2240 N N . ASN A 1 304 ? -7.595 38.451 0.115 1.00 32.73 349 ASN A N 1
ATOM 2241 C CA . ASN A 1 304 ? -8.070 38.030 -1.198 1.00 30.44 349 ASN A CA 1
ATOM 2242 C C . ASN A 1 304 ? -8.298 39.193 -2.148 1.00 36.08 349 ASN A C 1
ATOM 2243 O O . ASN A 1 304 ? -9.311 39.251 -2.847 1.00 39.15 349 ASN A O 1
ATOM 2248 N N . SER A 1 305 ? -7.347 40.117 -2.158 1.00 32.89 350 SER A N 1
ATOM 2249 C CA . SER A 1 305 ? -7.443 41.317 -2.972 1.00 34.86 350 SER A CA 1
ATOM 2250 C C . SER A 1 305 ? -6.329 41.355 -4.017 1.00 38.26 350 SER A C 1
ATOM 2251 O O . SER A 1 305 ? -5.448 40.486 -4.056 1.00 36.76 350 SER A O 1
ATOM 2254 N N . PHE A 1 306 ? -6.377 42.365 -4.872 1.00 34.15 351 PHE A N 1
ATOM 2255 C CA . PHE A 1 306 ? -5.473 42.428 -5.998 1.00 31.72 351 PHE A CA 1
ATOM 2256 C C . PHE A 1 306 ? -4.962 43.836 -6.152 1.00 35.06 351 PHE A C 1
ATOM 2257 O O . PHE A 1 306 ? -5.740 44.785 -6.299 1.00 42.82 351 PHE A O 1
ATOM 2265 N N . ILE A 1 307 ? -3.645 43.966 -6.121 1.00 33.21 352 ILE A N 1
ATOM 2266 C CA . ILE A 1 307 ? -2.998 45.251 -6.288 1.00 32.82 352 ILE A CA 1
ATOM 2267 C C . ILE A 1 307 ? -2.078 45.133 -7.489 1.00 34.47 352 ILE A C 1
ATOM 2268 O O . ILE A 1 307 ? -1.004 44.539 -7.391 1.00 35.65 352 ILE A O 1
ATOM 2273 N N . PHE A 1 308 ? -2.505 45.657 -8.638 1.00 34.05 353 PHE A N 1
ATOM 2274 C CA . PHE A 1 308 ? -1.743 45.419 -9.863 1.00 35.02 353 PHE A CA 1
ATOM 2275 C C . PHE A 1 308 ? -1.650 46.577 -10.856 1.00 36.28 353 PHE A C 1
ATOM 2276 O O . PHE A 1 308 ? -2.580 47.376 -11.003 1.00 31.89 353 PHE A O 1
ATOM 2284 N N . ARG A 1 309 ? -0.504 46.639 -11.531 1.00 33.07 354 ARG A N 1
ATOM 2285 C CA . ARG A 1 309 ? -0.215 47.660 -12.538 1.00 36.26 354 ARG A CA 1
ATOM 2286 C C . ARG A 1 309 ? -0.399 49.107 -12.047 1.00 37.16 354 ARG A C 1
ATOM 2287 O O . ARG A 1 309 ? -0.749 49.992 -12.819 1.00 39.00 354 ARG A O 1
ATOM 2295 N N . ASN A 1 310 ? -0.171 49.337 -10.756 1.00 34.26 355 ASN A N 1
ATOM 2296 C CA . ASN A 1 310 ? -0.149 50.697 -10.239 1.00 32.71 355 ASN A CA 1
ATOM 2297 C C . ASN A 1 310 ? 1.239 51.277 -10.378 1.00 34.77 355 ASN A C 1
ATOM 2298 O O . ASN A 1 310 ? 2.217 50.546 -10.518 1.00 35.04 355 ASN A O 1
ATOM 2314 N N . SER A 1 312 ? 3.292 53.567 -7.778 1.00 27.42 357 SER A N 1
ATOM 2315 C CA . SER A 1 312 ? 3.302 54.215 -6.467 1.00 27.54 357 SER A CA 1
ATOM 2316 C C . SER A 1 312 ? 4.702 54.739 -6.209 1.00 30.12 357 SER A C 1
ATOM 2317 O O . SER A 1 312 ? 5.639 53.963 -6.070 1.00 31.85 357 SER A O 1
ATOM 2320 N N . HIS A 1 313 ? 4.854 56.055 -6.163 1.00 29.97 358 HIS A N 1
ATOM 2321 C CA . HIS A 1 313 ? 6.188 56.639 -6.175 1.00 29.60 358 HIS A CA 1
ATOM 2322 C C . HIS A 1 313 ? 6.275 57.930 -5.386 1.00 31.77 358 HIS A C 1
ATOM 2323 O O . HIS A 1 313 ? 5.270 58.584 -5.168 1.00 31.36 358 HIS A O 1
ATOM 2330 N N . ASN A 1 314 ? 7.481 58.277 -4.944 1.00 29.56 359 ASN A N 1
ATOM 2331 C CA . ASN A 1 314 ? 7.710 59.558 -4.295 1.00 33.68 359 ASN A CA 1
ATOM 2332 C C . ASN A 1 314 ? 6.769 59.801 -3.118 1.00 28.34 359 ASN A C 1
ATOM 2333 O O . ASN A 1 314 ? 6.290 60.916 -2.901 1.00 29.48 359 ASN A O 1
ATOM 2338 N N . ASN A 1 315 ? 6.487 58.737 -2.381 1.00 28.52 360 ASN A N 1
ATOM 2339 C CA . ASN A 1 315 ? 5.723 58.846 -1.142 1.00 29.85 360 ASN A CA 1
ATOM 2340 C C . ASN A 1 315 ? 6.668 58.912 0.046 1.00 32.16 360 ASN A C 1
ATOM 2341 O O . ASN A 1 315 ? 7.812 58.448 -0.044 1.00 31.03 360 ASN A O 1
ATOM 2357 N N . LEU A 1 317 ? 6.772 57.457 2.996 1.00 26.54 362 LEU A N 1
ATOM 2358 C CA . LEU A 1 317 ? 7.244 56.175 3.512 1.00 29.22 362 LEU A CA 1
ATOM 2359 C C . LEU A 1 317 ? 7.295 55.146 2.371 1.00 27.81 362 LEU A C 1
ATOM 2360 O O . LEU A 1 317 ? 8.024 55.357 1.407 1.00 32.04 362 LEU A O 1
ATOM 2365 N N . SER A 1 318 ? 6.545 54.049 2.471 1.00 28.28 363 SER A N 1
ATOM 2366 C CA . SER A 1 318 ? 6.618 52.985 1.462 1.00 27.96 363 SER A CA 1
ATOM 2367 C C . SER A 1 318 ? 5.675 53.193 0.276 1.00 31.02 363 SER A C 1
ATOM 2368 O O . SER A 1 318 ? 4.675 53.895 0.376 1.00 31.35 363 SER A O 1
ATOM 2371 N N . GLY A 1 319 ? 5.993 52.552 -0.842 1.00 28.81 364 GLY A N 1
ATOM 2372 C CA . GLY A 1 319 ? 5.118 52.560 -1.991 1.00 26.52 364 GLY A CA 1
ATOM 2373 C C . GLY A 1 319 ? 3.859 51.759 -1.739 1.00 29.42 364 GLY A C 1
ATOM 2374 O O . GLY A 1 319 ? 2.751 52.238 -1.978 1.00 28.34 364 GLY A O 1
ATOM 2375 N N . VAL A 1 320 ? 4.034 50.534 -1.255 1.00 26.95 365 VAL A N 1
ATOM 2376 C CA . VAL A 1 320 ? 2.926 49.605 -1.038 1.00 26.84 365 VAL A CA 1
ATOM 2377 C C . VAL A 1 320 ? 3.149 48.799 0.248 1.00 27.98 365 VAL A C 1
ATOM 2378 O O . VAL A 1 320 ? 4.218 48.219 0.441 1.00 29.33 365 VAL A O 1
ATOM 2382 N N . VAL A 1 321 ? 2.145 48.766 1.121 1.00 27.21 366 VAL A N 1
ATOM 2383 C CA . VAL A 1 321 ? 2.249 48.050 2.390 1.00 25.64 366 VAL A CA 1
ATOM 2384 C C . VAL A 1 321 ? 1.106 47.052 2.568 1.00 30.46 366 VAL A C 1
ATOM 2385 O O . VAL A 1 321 ? -0.039 47.374 2.270 1.00 31.51 366 VAL A O 1
ATOM 2389 N N . LEU A 1 322 ? 1.431 45.837 3.023 1.00 29.16 367 LEU A N 1
ATOM 2390 C CA . LEU A 1 322 ? 0.433 44.862 3.487 1.00 29.36 367 LEU A CA 1
ATOM 2391 C C . LEU A 1 322 ? 0.646 44.686 4.989 1.00 29.86 367 LEU A C 1
ATOM 2392 O O . LEU A 1 322 ? 1.718 44.256 5.413 1.00 31.51 367 LEU A O 1
ATOM 2397 N N . ASP A 1 323 ? -0.367 45.019 5.788 1.00 25.21 368 ASP A N 1
ATOM 2398 C CA . ASP A 1 323 ? -0.187 45.155 7.235 1.00 31.93 368 ASP A CA 1
ATOM 2399 C C . ASP A 1 323 ? -1.209 44.341 8.031 1.00 33.28 368 ASP A C 1
ATOM 2400 O O . ASP A 1 323 ? -2.347 44.142 7.582 1.00 31.88 368 ASP A O 1
ATOM 2405 N N . ARG A 1 324 ? -0.798 43.878 9.209 1.00 34.82 369 ARG A N 1
ATOM 2406 C CA . ARG A 1 324 ? -1.718 43.286 10.190 1.00 34.04 369 ARG A CA 1
ATOM 2407 C C . ARG A 1 324 ? -2.568 42.135 9.648 1.00 36.98 369 ARG A C 1
ATOM 2408 O O . ARG A 1 324 ? -3.797 42.240 9.552 1.00 32.70 369 ARG A O 1
ATOM 2416 N N . ASN A 1 325 ? -1.903 41.041 9.293 1.00 34.04 370 ASN A N 1
ATOM 2417 C CA . ASN A 1 325 ? -2.585 39.802 8.937 1.00 30.22 370 ASN A CA 1
ATOM 2418 C C . ASN A 1 325 ? -3.498 39.951 7.711 1.00 31.69 370 ASN A C 1
ATOM 2419 O O . ASN A 1 325 ? -4.593 39.379 7.651 1.00 32.61 370 ASN A O 1
ATOM 2424 N N . SER A 1 326 ? -3.032 40.725 6.735 1.00 33.05 371 SER A N 1
ATOM 2425 C CA . SER A 1 326 ? -3.694 40.837 5.441 1.00 29.06 371 SER A CA 1
ATOM 2426 C C . SER A 1 326 ? -3.133 39.771 4.508 1.00 33.31 371 SER A C 1
ATOM 2427 O O . SER A 1 326 ? -1.970 39.849 4.100 1.00 34.98 371 SER A O 1
ATOM 2430 N N . VAL A 1 327 ? -3.954 38.773 4.177 1.00 34.53 372 VAL A N 1
ATOM 2431 C CA . VAL A 1 327 ? -3.463 37.547 3.539 1.00 33.61 372 VAL A CA 1
ATOM 2432 C C . VAL A 1 327 ? -4.221 37.169 2.259 1.00 37.48 372 VAL A C 1
ATOM 2433 O O . VAL A 1 327 ? -5.322 37.651 2.022 1.00 38.53 372 VAL A O 1
ATOM 2437 N N . GLY A 1 328 ? -3.627 36.296 1.443 1.00 33.90 373 GLY A N 1
ATOM 2438 C CA . GLY A 1 328 ? -4.286 35.780 0.254 1.00 30.81 373 GLY A CA 1
ATOM 2439 C C . GLY A 1 328 ? -4.293 36.772 -0.894 1.00 36.81 373 GLY A C 1
ATOM 2440 O O . GLY A 1 328 ? -5.074 36.644 -1.849 1.00 38.32 373 GLY A O 1
ATOM 2441 N N . ASN A 1 329 ? -3.406 37.756 -0.816 1.00 28.71 374 ASN A N 1
ATOM 2442 C CA . ASN A 1 329 ? -3.412 38.841 -1.790 1.00 35.08 374 ASN A CA 1
ATOM 2443 C C . ASN A 1 329 ? -2.449 38.618 -2.933 1.00 32.80 374 ASN A C 1
ATOM 2444 O O . ASN A 1 329 ? -1.476 37.880 -2.804 1.00 35.93 374 ASN A O 1
ATOM 2449 N N . ILE A 1 330 ? -2.720 39.277 -4.051 1.00 34.73 375 ILE A N 1
ATOM 2450 C CA . ILE A 1 330 ? -1.802 39.268 -5.178 1.00 31.42 375 ILE A CA 1
ATOM 2451 C C . ILE A 1 330 ? -1.355 40.693 -5.480 1.00 37.35 375 ILE A C 1
ATOM 2452 O O . ILE A 1 330 ? -2.171 41.579 -5.756 1.00 36.98 375 ILE A O 1
ATOM 2457 N N . VAL A 1 331 ? -0.047 40.904 -5.391 1.00 32.61 376 VAL A N 1
ATOM 2458 C CA . VAL A 1 331 ? 0.563 42.188 -5.686 1.00 28.29 376 VAL A CA 1
ATOM 2459 C C . VAL A 1 331 ? 1.417 41.994 -6.942 1.00 34.28 376 VAL A C 1
ATOM 2460 O O . VAL A 1 331 ? 2.449 41.326 -6.891 1.00 34.60 376 VAL A O 1
ATOM 2464 N N . ALA A 1 332 ? 0.975 42.546 -8.073 1.00 29.03 377 ALA A N 1
ATOM 2465 C CA . ALA A 1 332 ? 1.563 42.173 -9.366 1.00 31.06 377 ALA A CA 1
ATOM 2466 C C . ALA A 1 332 ? 1.813 43.328 -10.340 1.00 35.26 377 ALA A C 1
ATOM 2467 O O . ALA A 1 332 ? 0.979 44.217 -10.499 1.00 35.57 377 ALA A O 1
ATOM 2469 N N . TYR A 1 333 ? 2.968 43.291 -10.998 1.00 33.96 378 TYR A N 1
ATOM 2470 C CA . TYR A 1 333 ? 3.278 44.201 -12.103 1.00 32.49 378 TYR A CA 1
ATOM 2471 C C . TYR A 1 333 ? 3.172 45.685 -11.739 1.00 35.25 378 TYR A C 1
ATOM 2472 O O . TYR A 1 333 ? 2.831 46.512 -12.584 1.00 34.10 378 TYR A O 1
ATOM 2481 N N . ASN A 1 334 ? 3.451 46.022 -10.485 1.00 32.44 379 ASN A N 1
ATOM 2482 C CA . ASN A 1 334 ? 3.430 47.419 -10.074 1.00 34.53 379 ASN A CA 1
ATOM 2483 C C . ASN A 1 334 ? 4.779 48.079 -10.315 1.00 38.10 379 ASN A C 1
ATOM 2484 O O . ASN A 1 334 ? 5.820 47.430 -10.214 1.00 37.07 379 ASN A O 1
ATOM 2489 N N . GLU A 1 335 ? 4.759 49.360 -10.663 1.00 34.25 380 GLU A N 1
ATOM 2490 C CA . GLU A 1 335 ? 5.985 50.137 -10.770 1.00 31.01 380 GLU A CA 1
ATOM 2491 C C . GLU A 1 335 ? 6.073 50.897 -9.462 1.00 31.14 380 GLU A C 1
ATOM 2492 O O . GLU A 1 335 ? 5.234 51.751 -9.179 1.00 30.14 380 GLU A O 1
ATOM 2498 N N . ILE A 1 336 ? 7.060 50.558 -8.641 1.00 30.96 381 ILE A N 1
ATOM 2499 C CA . ILE A 1 336 ? 7.135 51.093 -7.285 1.00 29.69 381 ILE A CA 1
ATOM 2500 C C . ILE A 1 336 ? 8.513 51.689 -7.059 1.00 28.48 381 ILE A C 1
ATOM 2501 O O . ILE A 1 336 ? 9.493 50.963 -6.922 1.00 33.72 381 ILE A O 1
ATOM 2506 N N . TYR A 1 337 ? 8.595 53.012 -7.024 1.00 28.45 382 TYR A N 1
ATOM 2507 C CA . TYR A 1 337 ? 9.894 53.647 -7.175 1.00 28.67 382 TYR A CA 1
ATOM 2508 C C . TYR A 1 337 ? 10.033 54.970 -6.449 1.00 31.99 382 TYR A C 1
ATOM 2509 O O . TYR A 1 337 ? 9.059 55.674 -6.253 1.00 32.89 382 TYR A O 1
ATOM 2518 N N . GLN A 1 338 ? 11.255 55.293 -6.035 1.00 27.18 383 GLN A N 1
ATOM 2519 C CA . GLN A 1 338 ? 11.552 56.622 -5.504 1.00 27.26 383 GLN A CA 1
ATOM 2520 C C . GLN A 1 338 ? 10.736 56.968 -4.261 1.00 27.73 383 GLN A C 1
ATOM 2521 O O . GLN A 1 338 ? 10.562 58.140 -3.930 1.00 34.58 383 GLN A O 1
ATOM 2527 N N . ASN A 1 339 ? 10.248 55.947 -3.564 1.00 27.44 384 ASN A N 1
ATOM 2528 C CA . ASN A 1 339 ? 9.634 56.172 -2.253 1.00 30.13 384 ASN A CA 1
ATOM 2529 C C . ASN A 1 339 ? 10.724 56.390 -1.213 1.00 30.31 384 ASN A C 1
ATOM 2530 O O . ASN A 1 339 ? 11.846 55.906 -1.382 1.00 28.70 384 ASN A O 1
ATOM 2535 N N . HIS A 1 340 ? 10.415 57.132 -0.152 1.00 29.00 385 HIS A N 1
ATOM 2536 C CA . HIS A 1 340 ? 11.466 57.566 0.761 1.00 32.90 385 HIS A CA 1
ATOM 2537 C C . HIS A 1 340 ? 11.846 56.500 1.782 1.00 33.00 385 HIS A C 1
ATOM 2538 O O . HIS A 1 340 ? 12.871 56.625 2.443 1.00 32.69 385 HIS A O 1
ATOM 2545 N N . THR A 1 341 ? 11.022 55.469 1.933 1.00 30.03 386 THR A N 1
ATOM 2546 C CA . THR A 1 341 ? 11.494 54.281 2.652 1.00 32.96 386 THR A CA 1
ATOM 2547 C C . THR A 1 341 ? 11.520 53.057 1.718 1.00 30.46 386 THR A C 1
ATOM 2548 O O . THR A 1 341 ? 12.296 53.045 0.766 1.00 30.55 386 THR A O 1
ATOM 2552 N N . ASP A 1 342 ? 10.710 52.035 1.975 1.00 27.50 387 ASP A N 1
ATOM 2553 C CA . ASP A 1 342 ? 10.784 50.816 1.153 1.00 30.13 387 ASP A CA 1
ATOM 2554 C C . ASP A 1 342 ? 9.898 50.914 -0.088 1.00 31.72 387 ASP A C 1
ATOM 2555 O O . ASP A 1 342 ? 8.973 51.721 -0.131 1.00 30.11 387 ASP A O 1
ATOM 2560 N N . GLY A 1 343 ? 10.152 50.058 -1.076 1.00 28.23 388 GLY A N 1
ATOM 2561 C CA . GLY A 1 343 ? 9.213 49.892 -2.179 1.00 27.66 388 GLY A CA 1
ATOM 2562 C C . GLY A 1 343 ? 7.942 49.218 -1.683 1.00 30.98 388 GLY A C 1
ATOM 2563 O O . GLY A 1 343 ? 6.868 49.819 -1.666 1.00 28.68 388 GLY A O 1
ATOM 2564 N N . ILE A 1 344 ? 8.078 47.957 -1.280 1.00 31.04 389 ILE A N 1
ATOM 2565 C CA . ILE A 1 344 ? 6.996 47.183 -0.683 1.00 32.01 389 ILE A CA 1
ATOM 2566 C C . ILE A 1 344 ? 7.404 46.723 0.722 1.00 32.70 389 ILE A C 1
ATOM 2567 O O . ILE A 1 344 ? 8.509 46.210 0.912 1.00 30.94 389 ILE A O 1
ATOM 2572 N N . THR A 1 345 ? 6.522 46.905 1.701 1.00 27.87 390 THR A N 1
ATOM 2573 C CA . THR A 1 345 ? 6.769 46.379 3.041 1.00 27.79 390 THR A CA 1
ATOM 2574 C C . THR A 1 345 ? 5.644 45.434 3.455 1.00 28.93 390 THR A C 1
ATOM 2575 O O . THR A 1 345 ? 4.476 45.796 3.369 1.00 29.37 390 THR A O 1
ATOM 2579 N N . LEU A 1 346 ? 5.998 44.227 3.895 1.00 30.18 391 LEU A N 1
ATOM 2580 C CA . LEU A 1 346 ? 5.023 43.319 4.484 1.00 31.18 391 LEU A CA 1
ATOM 2581 C C . LEU A 1 346 ? 5.230 43.259 5.991 1.00 33.01 391 LEU A C 1
ATOM 2582 O O . LEU A 1 346 ? 6.308 42.909 6.471 1.00 29.83 391 LEU A O 1
ATOM 2587 N N . TYR A 1 347 ? 4.188 43.617 6.726 1.00 30.29 392 TYR A N 1
ATOM 2588 C CA . TYR A 1 347 ? 4.216 43.615 8.172 1.00 26.67 392 TYR A CA 1
ATOM 2589 C C . TYR A 1 347 ? 3.235 42.558 8.679 1.00 30.49 392 TYR A C 1
ATOM 2590 O O . TYR A 1 347 ? 2.015 42.742 8.560 1.00 30.34 392 TYR A O 1
ATOM 2599 N N . GLU A 1 348 ? 3.759 41.471 9.243 1.00 30.57 393 GLU A N 1
ATOM 2600 C CA . GLU A 1 348 ? 2.932 40.447 9.880 1.00 33.64 393 GLU A CA 1
ATOM 2601 C C . GLU A 1 348 ? 1.772 40.012 8.982 1.00 35.36 393 GLU A C 1
ATOM 2602 O O . GLU A 1 348 ? 0.633 39.887 9.436 1.00 33.17 393 GLU A O 1
ATOM 2608 N N . SER A 1 349 ? 2.063 39.830 7.700 1.00 34.43 394 SER A N 1
ATOM 2609 C CA . SER A 1 349 ? 1.032 39.536 6.705 1.00 33.60 394 SER A CA 1
ATOM 2610 C C . SER A 1 349 ? 1.534 38.443 5.768 1.00 35.69 394 SER A C 1
ATOM 2611 O O . SER A 1 349 ? 2.177 38.729 4.747 1.00 33.41 394 SER A O 1
ATOM 2614 N N . GLY A 1 350 ? 1.244 37.194 6.126 1.00 35.44 395 GLY A N 1
ATOM 2615 C CA . GLY A 1 350 ? 1.752 36.045 5.399 1.00 32.98 395 GLY A CA 1
ATOM 2616 C C . GLY A 1 350 ? 0.863 35.583 4.257 1.00 34.49 395 GLY A C 1
ATOM 2617 O O . GLY A 1 350 ? -0.207 36.141 4.035 1.00 34.66 395 GLY A O 1
ATOM 2618 N N . ASN A 1 351 ? 1.331 34.577 3.520 1.00 36.25 396 ASN A N 1
ATOM 2619 C CA . ASN A 1 351 ? 0.549 33.937 2.465 1.00 35.67 396 ASN A CA 1
ATOM 2620 C C . ASN A 1 351 ? 0.089 34.898 1.379 1.00 34.28 396 ASN A C 1
ATOM 2621 O O . ASN A 1 351 ? -1.082 34.907 0.982 1.00 35.89 396 ASN A O 1
ATOM 2626 N N . ASN A 1 352 ? 1.031 35.706 0.914 1.00 32.61 397 ASN A N 1
ATOM 2627 C CA . ASN A 1 352 ? 0.790 36.658 -0.154 1.00 36.95 397 ASN A CA 1
ATOM 2628 C C . ASN A 1 352 ? 1.723 36.371 -1.316 1.00 36.64 397 ASN A C 1
ATOM 2629 O O . ASN A 1 352 ? 2.829 35.846 -1.121 1.00 36.02 397 ASN 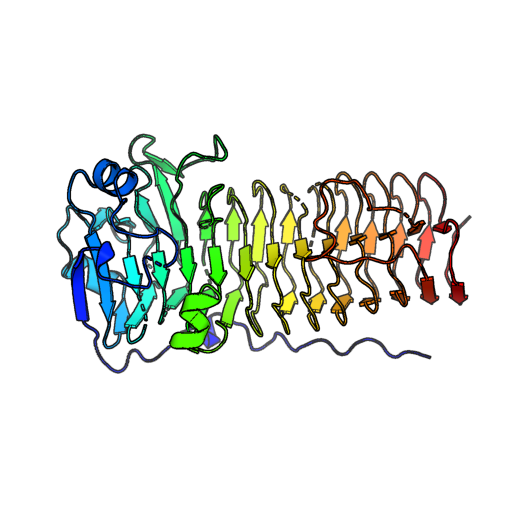A O 1
ATOM 2634 N N . LEU A 1 353 ? 1.276 36.717 -2.518 1.00 30.91 398 LEU A N 1
ATOM 2635 C CA . LEU A 1 353 ? 2.083 36.561 -3.719 1.00 31.46 398 LEU A CA 1
ATOM 2636 C C . LEU A 1 353 ? 2.498 37.925 -4.263 1.00 31.97 398 LEU A C 1
ATOM 2637 O O . LEU A 1 353 ? 1.653 38.792 -4.493 1.00 32.97 398 LEU A O 1
ATOM 2642 N N . LEU A 1 354 ? 3.802 38.114 -4.449 1.00 32.20 399 LEU A N 1
ATOM 2643 C CA . LEU A 1 354 ? 4.333 39.283 -5.140 1.00 33.31 399 LEU A CA 1
ATOM 2644 C C . LEU A 1 354 ? 4.906 38.807 -6.471 1.00 37.23 399 LEU A C 1
ATOM 2645 O O . LEU A 1 354 ? 5.890 38.067 -6.493 1.00 33.43 399 LEU A O 1
ATOM 2650 N N . TRP A 1 355 ? 4.273 39.211 -7.572 1.00 33.27 400 TRP A N 1
ATOM 2651 C CA . TRP A 1 355 ? 4.656 38.740 -8.906 1.00 31.06 400 TRP A CA 1
ATOM 2652 C C . TRP A 1 355 ? 5.008 39.865 -9.870 1.00 36.16 400 TRP A C 1
ATOM 2653 O O . TRP A 1 355 ? 4.158 40.694 -10.196 1.00 33.42 400 TRP A O 1
ATOM 2664 N N . GLY A 1 356 ? 6.246 39.863 -10.356 1.00 35.59 401 GLY A N 1
ATOM 2665 C CA . GLY A 1 356 ? 6.631 40.713 -11.473 1.00 33.18 401 GLY A CA 1
ATOM 2666 C C . GLY A 1 356 ? 6.590 42.210 -11.221 1.00 34.03 401 GLY A C 1
ATOM 2667 O O . GLY A 1 356 ? 6.384 42.999 -12.145 1.00 31.88 401 GLY A O 1
ATOM 2668 N N . ASN A 1 357 ? 6.788 42.607 -9.969 1.00 33.21 402 ASN A N 1
ATOM 2669 C CA . ASN A 1 357 ? 6.858 44.020 -9.631 1.00 30.92 402 ASN A CA 1
ATOM 2670 C C . ASN A 1 357 ? 8.226 44.566 -9.966 1.00 35.15 402 ASN A C 1
ATOM 2671 O O . ASN A 1 357 ? 9.225 43.871 -9.837 1.00 31.87 402 ASN A O 1
ATOM 2676 N N . ARG A 1 358 ? 8.264 45.819 -10.391 1.00 34.33 403 ARG A N 1
ATOM 2677 C CA . ARG A 1 358 ? 9.521 46.488 -10.651 1.00 33.03 403 ARG A CA 1
ATOM 2678 C C . ARG A 1 358 ? 9.732 47.530 -9.564 1.00 34.10 403 ARG A C 1
ATOM 2679 O O . ARG A 1 358 ? 9.094 48.583 -9.556 1.00 30.99 403 ARG A O 1
ATOM 2687 N N . VAL A 1 359 ? 10.609 47.197 -8.621 1.00 32.70 404 VAL A N 1
ATOM 2688 C CA . VAL A 1 359 ? 10.826 48.006 -7.434 1.00 29.97 404 VAL A CA 1
ATOM 2689 C C . VAL A 1 359 ? 12.182 48.693 -7.549 1.00 27.97 404 VAL A C 1
ATOM 2690 O O . VAL A 1 359 ? 13.228 48.073 -7.363 1.00 30.95 404 VAL A O 1
ATOM 2694 N N . ILE A 1 360 ? 12.157 49.982 -7.863 1.00 30.69 405 ILE A N 1
ATOM 2695 C CA . ILE A 1 360 ? 13.343 50.668 -8.354 1.00 32.35 405 ILE A CA 1
ATOM 2696 C C . ILE A 1 360 ? 13.647 51.923 -7.556 1.00 35.96 405 ILE A C 1
ATOM 2697 O O . ILE A 1 360 ? 12.768 52.746 -7.353 1.00 30.47 405 ILE A O 1
ATOM 2702 N N . ALA A 1 361 ? 14.897 52.081 -7.131 1.00 31.67 406 ALA A N 1
ATOM 2703 C CA . ALA A 1 361 ? 15.372 53.344 -6.568 1.00 29.33 406 ALA A CA 1
ATOM 2704 C C . ALA A 1 361 ? 14.533 53.877 -5.413 1.00 29.10 406 ALA A C 1
ATOM 2705 O O . ALA A 1 361 ? 14.343 55.078 -5.300 1.00 35.93 406 ALA A O 1
ATOM 2707 N N . ASN A 1 362 ? 14.025 52.992 -4.561 1.00 29.14 407 ASN A N 1
ATOM 2708 C CA . ASN A 1 362 ? 13.473 53.434 -3.282 1.00 33.08 407 ASN A CA 1
ATOM 2709 C C . ASN A 1 362 ? 14.624 53.681 -2.305 1.00 36.20 407 ASN A C 1
ATOM 2710 O O . ASN A 1 362 ? 15.663 53.036 -2.410 1.00 35.35 407 ASN A O 1
ATOM 2715 N N . ARG A 1 363 ? 14.466 54.623 -1.375 1.00 32.41 408 ARG A N 1
ATOM 2716 C CA . ARG A 1 363 ? 15.610 55.061 -0.571 1.00 35.09 408 ARG A CA 1
ATOM 2717 C C . ARG A 1 363 ? 16.117 53.979 0.373 1.00 31.64 408 ARG A C 1
ATOM 2718 O O . ARG A 1 363 ? 17.303 53.932 0.692 1.00 32.26 408 ARG A O 1
ATOM 2726 N N . ARG A 1 364 ? 15.217 53.118 0.824 1.00 31.53 409 ARG A N 1
ATOM 2727 C CA . ARG A 1 364 ? 15.607 52.035 1.726 1.00 33.99 409 ARG A CA 1
ATOM 2728 C C . ARG A 1 364 ? 15.581 50.689 0.995 1.00 32.66 409 ARG A C 1
ATOM 2729 O O . ARG A 1 364 ? 16.266 50.546 -0.013 1.00 31.10 409 ARG A O 1
ATOM 2737 N N . HIS A 1 365 ? 14.816 49.711 1.474 1.00 29.27 410 HIS A N 1
ATOM 2738 C CA . HIS A 1 365 ? 14.820 48.387 0.836 1.00 28.14 410 HIS A CA 1
ATOM 2739 C C . HIS A 1 365 ? 13.813 48.278 -0.306 1.00 32.27 410 HIS A C 1
ATOM 2740 O O . HIS A 1 365 ? 12.754 48.889 -0.257 1.00 30.98 410 HIS A O 1
ATOM 2747 N N . GLY A 1 366 ? 14.128 47.477 -1.324 1.00 29.37 411 GLY A N 1
ATOM 2748 C CA . GLY A 1 366 ? 13.174 47.216 -2.394 1.00 29.64 411 GLY A CA 1
ATOM 2749 C C . GLY A 1 366 ? 11.919 46.527 -1.865 1.00 32.21 411 GLY A C 1
ATOM 2750 O O . GLY A 1 366 ? 10.824 47.078 -1.918 1.00 34.21 411 GLY A O 1
ATOM 2751 N N . ILE A 1 367 ? 12.084 45.314 -1.350 1.00 30.39 412 ILE A N 1
ATOM 2752 C CA . ILE A 1 367 ? 10.988 44.568 -0.744 1.00 27.31 412 ILE A CA 1
ATOM 2753 C C . ILE A 1 367 ? 11.387 44.138 0.672 1.00 31.82 412 ILE A C 1
ATOM 2754 O O . ILE A 1 367 ? 12.368 43.412 0.861 1.00 33.19 412 ILE A O 1
ATOM 2759 N N . ARG A 1 368 ? 10.644 44.603 1.668 1.00 32.22 413 ARG A N 1
ATOM 2760 C CA . ARG A 1 368 ? 10.926 44.215 3.043 1.00 27.55 413 ARG A CA 1
ATOM 2761 C C . ARG A 1 368 ? 9.802 43.350 3.609 1.00 28.22 413 ARG A C 1
ATOM 2762 O O . ARG A 1 368 ? 8.621 43.661 3.448 1.00 29.90 413 ARG A O 1
ATOM 2770 N N . VAL A 1 369 ? 10.179 42.255 4.261 1.00 31.14 414 VAL A N 1
ATOM 2771 C CA . VAL A 1 369 ? 9.209 41.322 4.818 1.00 30.37 414 VAL A CA 1
ATOM 2772 C C . VAL A 1 369 ? 9.506 41.107 6.288 1.00 32.23 414 VAL A C 1
ATOM 2773 O O . VAL A 1 369 ? 10.553 40.575 6.631 1.00 33.08 414 VAL A O 1
ATOM 2777 N N . ARG A 1 370 ? 8.584 41.520 7.153 1.00 29.05 415 ARG A N 1
ATOM 2778 C CA . ARG A 1 370 ? 8.784 41.386 8.589 1.00 30.40 415 ARG A CA 1
ATOM 2779 C C . ARG A 1 370 ? 7.728 40.446 9.169 1.00 35.41 415 ARG A C 1
ATOM 2780 O O . ARG A 1 370 ? 6.537 40.625 8.915 1.00 31.15 415 ARG A O 1
ATOM 2788 N N . ASN A 1 371 ? 8.177 39.445 9.927 1.00 30.55 416 ASN A N 1
ATOM 2789 C CA . ASN A 1 371 ? 7.275 38.548 10.660 1.00 34.76 416 ASN A CA 1
ATOM 2790 C C . ASN A 1 371 ? 6.180 37.934 9.801 1.00 37.64 416 ASN A C 1
ATOM 2791 O O . ASN A 1 371 ? 5.051 37.780 10.265 1.00 34.33 416 ASN A O 1
ATOM 2796 N N . SER A 1 372 ? 6.503 37.604 8.553 1.00 31.12 417 SER A N 1
ATOM 2797 C CA . SER A 1 372 ? 5.516 37.042 7.635 1.00 32.93 417 SER A CA 1
ATOM 2798 C C . SER A 1 372 ? 6.012 35.723 7.047 1.00 33.19 417 SER A C 1
ATOM 2799 O O . SER A 1 372 ? 7.161 35.629 6.605 1.00 34.67 417 SER A O 1
ATOM 2802 N N . VAL A 1 373 ? 5.153 34.707 7.025 1.00 34.57 418 VAL A N 1
ATOM 2803 C CA . VAL A 1 373 ? 5.543 33.414 6.455 1.00 35.10 418 VAL A CA 1
ATOM 2804 C C . VAL A 1 373 ? 4.837 33.106 5.136 1.00 34.49 418 VAL A C 1
ATOM 2805 O O . VAL A 1 373 ? 3.787 33.672 4.840 1.00 34.19 418 VAL A O 1
ATOM 2809 N N . ASN A 1 374 ? 5.427 32.203 4.355 1.00 37.22 419 ASN A N 1
ATOM 2810 C CA . ASN A 1 374 ? 4.855 31.750 3.086 1.00 35.95 419 ASN A CA 1
ATOM 2811 C C . ASN A 1 374 ? 4.664 32.890 2.099 1.00 38.96 419 ASN A C 1
ATOM 2812 O O . ASN A 1 374 ? 3.650 32.967 1.401 1.00 35.57 419 ASN A O 1
ATOM 2817 N N . ILE A 1 375 ? 5.645 33.780 2.059 1.00 33.08 420 ILE A N 1
ATOM 2818 C CA . ILE A 1 375 ? 5.659 34.856 1.086 1.00 33.43 420 ILE A CA 1
ATOM 2819 C C . ILE A 1 375 ? 6.280 34.335 -0.204 1.00 38.99 420 ILE A C 1
ATOM 2820 O O . ILE A 1 375 ? 7.358 33.745 -0.189 1.00 40.43 420 ILE A O 1
ATOM 2825 N N . LYS A 1 376 ? 5.585 34.527 -1.320 1.00 37.91 421 LYS A N 1
ATOM 2826 C CA . LYS A 1 376 ? 6.117 34.109 -2.609 1.00 31.44 421 LYS A CA 1
ATOM 2827 C C . LYS A 1 376 ? 6.555 35.319 -3.421 1.00 34.68 421 LYS A C 1
ATOM 2828 O O . LYS A 1 376 ? 5.765 36.224 -3.684 1.00 34.30 421 LYS A O 1
ATOM 2834 N N . LEU A 1 377 ? 7.831 35.343 -3.789 1.00 28.98 422 LEU A N 1
ATOM 2835 C CA . LEU A 1 377 ? 8.383 36.447 -4.564 1.00 32.83 422 LEU A CA 1
ATOM 2836 C C . LEU A 1 377 ? 8.774 35.915 -5.931 1.00 37.08 422 LEU A C 1
ATOM 2837 O O . LEU A 1 377 ? 9.846 35.325 -6.099 1.00 37.41 422 LEU A O 1
ATOM 2842 N N . TYR A 1 378 ? 7.892 36.096 -6.907 1.00 34.58 423 TYR A N 1
ATOM 2843 C CA . TYR A 1 378 ? 8.124 35.541 -8.237 1.00 32.79 423 TYR A CA 1
ATOM 2844 C C . TYR A 1 378 ? 8.375 36.637 -9.271 1.00 37.63 423 TYR A C 1
ATOM 2845 O O . TYR A 1 378 ? 7.594 37.586 -9.394 1.00 35.38 423 TYR A O 1
ATOM 2854 N N . GLU A 1 379 ? 9.476 36.495 -10.004 1.00 34.84 424 GLU A N 1
ATOM 2855 C CA . GLU A 1 379 ? 9.802 37.362 -11.132 1.00 35.48 424 GLU A CA 1
ATOM 2856 C C . GLU A 1 379 ? 9.921 38.843 -10.783 1.00 39.61 424 GLU A C 1
ATOM 2857 O O . GLU A 1 379 ? 9.840 39.687 -11.673 1.00 37.00 424 GLU A O 1
ATOM 2863 N N . ASN A 1 380 ? 10.106 39.168 -9.504 1.00 36.82 425 ASN A N 1
ATOM 2864 C CA . ASN A 1 380 ? 10.287 40.566 -9.125 1.00 34.06 425 ASN A CA 1
ATOM 2865 C C . ASN A 1 380 ? 11.647 41.115 -9.527 1.00 34.71 425 ASN A C 1
ATOM 2866 O O . ASN A 1 380 ? 12.657 40.407 -9.508 1.00 31.36 425 ASN A O 1
ATOM 2871 N N . VAL A 1 381 ? 11.659 42.387 -9.899 1.00 31.30 426 VAL A N 1
ATOM 2872 C CA . VAL A 1 381 ? 12.899 43.078 -10.180 1.00 32.25 426 VAL A CA 1
ATOM 2873 C C . VAL A 1 381 ? 13.093 44.148 -9.115 1.00 35.04 426 VAL A C 1
ATOM 2874 O O . VAL A 1 381 ? 12.255 45.038 -8.969 1.00 34.72 426 VAL A O 1
ATOM 2878 N N . ALA A 1 382 ? 14.186 44.047 -8.362 1.00 30.94 427 ALA A N 1
ATOM 2879 C CA . ALA A 1 382 ? 14.522 45.045 -7.352 1.00 30.07 427 ALA A CA 1
ATOM 2880 C C . ALA A 1 382 ? 15.892 45.608 -7.680 1.00 33.64 427 ALA A C 1
ATOM 2881 O O . ALA A 1 382 ? 16.911 44.933 -7.531 1.00 34.95 427 ALA A O 1
ATOM 2883 N N . MET A 1 383 ? 15.914 46.853 -8.133 1.00 34.12 428 MET A N 1
ATOM 2884 C CA . MET A 1 383 ? 17.144 47.439 -8.621 1.00 38.57 428 MET A CA 1
ATOM 2885 C C . MET A 1 383 ? 17.373 48.830 -8.076 1.00 33.74 428 MET A C 1
ATOM 2886 O O . MET A 1 383 ? 16.438 49.626 -7.969 1.00 34.36 428 MET A O 1
ATOM 2891 N N . ALA A 1 384 ? 18.625 49.110 -7.743 1.00 30.31 429 ALA A N 1
ATOM 2892 C CA . ALA A 1 384 ? 19.058 50.462 -7.422 1.00 37.51 429 ALA A CA 1
ATOM 2893 C C . ALA A 1 384 ? 18.387 51.034 -6.178 1.00 37.31 429 ALA A C 1
ATOM 2894 O O . ALA A 1 384 ? 18.331 52.246 -6.009 1.00 36.35 429 ALA A O 1
ATOM 2896 N N . ASN A 1 385 ? 17.874 50.165 -5.314 1.00 34.99 430 ASN A N 1
ATOM 2897 C CA . ASN A 1 385 ? 17.346 50.624 -4.041 1.00 35.59 430 ASN A CA 1
ATOM 2898 C C . ASN A 1 385 ? 18.492 50.996 -3.134 1.00 31.35 430 ASN A C 1
ATOM 2899 O O . ASN A 1 385 ? 19.593 50.467 -3.275 1.00 34.55 430 ASN A O 1
ATOM 2904 N N . GLY A 1 386 ? 18.244 51.914 -2.209 1.00 29.77 431 GLY A N 1
ATOM 2905 C CA . GLY A 1 386 ? 19.304 52.435 -1.363 1.00 30.89 431 GLY A CA 1
ATOM 2906 C C . GLY A 1 386 ? 19.906 51.379 -0.454 1.00 31.08 431 GLY A C 1
ATOM 2907 O O . GLY A 1 386 ? 21.096 51.413 -0.145 1.00 33.88 431 GLY A O 1
ATOM 2908 N N . LEU A 1 387 ? 19.093 50.430 -0.010 1.00 29.33 432 LEU A N 1
ATOM 2909 C CA . LEU A 1 387 ? 19.612 49.408 0.904 1.00 34.81 432 LEU A CA 1
ATOM 2910 C C . LEU A 1 387 ? 19.598 48.018 0.251 1.00 37.62 432 LEU A C 1
ATOM 2911 O O . LEU A 1 387 ? 20.299 47.802 -0.742 1.00 38.30 432 LEU A O 1
ATOM 2916 N N . MET A 1 388 ? 18.819 47.084 0.788 1.00 32.79 433 MET A N 1
ATOM 2917 C CA . MET A 1 388 ? 18.778 45.736 0.213 1.00 31.70 433 MET A CA 1
ATOM 2918 C C . MET A 1 388 ? 17.745 45.661 -0.902 1.00 32.04 433 MET A C 1
ATOM 2919 O O . MET A 1 388 ? 16.767 46.416 -0.912 1.00 32.56 433 MET A O 1
ATOM 2924 N N . GLY A 1 389 ? 17.954 44.749 -1.845 1.00 31.89 434 GLY A N 1
ATOM 2925 C CA . GLY A 1 389 ? 16.922 44.456 -2.826 1.00 28.45 434 GLY A CA 1
ATOM 2926 C C . GLY A 1 389 ? 15.746 43.797 -2.117 1.00 30.80 434 GLY A C 1
ATOM 2927 O O . GLY A 1 389 ? 14.609 44.237 -2.241 1.00 34.80 434 GLY A O 1
ATOM 2928 N N . VAL A 1 390 ? 16.033 42.734 -1.373 1.00 32.80 435 VAL A N 1
ATOM 2929 C CA . VAL A 1 390 ? 15.029 42.050 -0.561 1.00 32.75 435 VAL A CA 1
ATOM 2930 C C . VAL A 1 390 ? 15.555 41.874 0.871 1.00 34.56 435 VAL A C 1
ATOM 2931 O O . VAL A 1 390 ? 16.693 41.443 1.070 1.00 31.06 435 VAL A O 1
ATOM 2935 N N . TYR A 1 391 ? 14.742 42.235 1.866 1.00 32.47 436 TYR A N 1
ATOM 2936 C CA . TYR A 1 391 ? 15.158 42.134 3.271 1.00 31.55 436 TYR A CA 1
ATOM 2937 C C . TYR A 1 391 ? 14.088 41.434 4.096 1.00 33.21 436 TYR A C 1
ATOM 2938 O O . TYR A 1 391 ? 12.957 41.899 4.176 1.00 36.56 436 TYR A O 1
ATOM 2947 N N . GLY A 1 392 ? 14.437 40.301 4.688 1.00 34.93 437 GLY A N 1
ATOM 2948 C CA . GLY A 1 392 ? 13.499 39.585 5.533 1.00 35.42 437 GLY A CA 1
ATOM 2949 C C . GLY A 1 392 ? 14.003 39.590 6.961 1.00 36.04 437 GLY A C 1
ATOM 2950 O O . GLY A 1 392 ? 15.197 39.398 7.202 1.00 36.76 437 GLY A O 1
ATOM 2951 N N . HIS A 1 393 ? 13.112 39.837 7.917 1.00 32.82 438 HIS A N 1
ATOM 2952 C CA . HIS A 1 393 ? 13.527 39.835 9.318 1.00 34.06 438 HIS A CA 1
ATOM 2953 C C . HIS A 1 393 ? 12.370 39.523 10.246 1.00 36.09 438 HIS A C 1
ATOM 2954 O O . HIS A 1 393 ? 11.212 39.470 9.827 1.00 32.91 438 HIS A O 1
ATOM 2961 N N . ILE A 1 394 ? 12.704 39.279 11.503 1.00 36.03 439 ILE A N 1
ATOM 2962 C CA . ILE A 1 394 ? 11.693 39.058 12.518 1.00 40.84 439 ILE A CA 1
ATOM 2963 C C . ILE A 1 394 ? 11.894 40.103 13.599 1.00 42.95 439 ILE A C 1
ATOM 2964 O O . ILE A 1 394 ? 12.988 40.654 13.736 1.00 40.20 439 ILE A O 1
ATOM 2980 N N . ASP A 1 396 ? 10.239 41.093 17.742 1.00 40.45 441 ASP A N 1
ATOM 2981 C CA . ASP A 1 396 ? 9.316 40.897 18.857 1.00 45.16 441 ASP A CA 1
ATOM 2982 C C . ASP A 1 396 ? 8.513 42.177 19.035 1.00 46.49 441 ASP A C 1
ATOM 2983 O O . ASP A 1 396 ? 9.077 43.226 19.342 1.00 49.57 441 ASP A O 1
ATOM 2988 N N . LEU A 1 397 ? 7.199 42.088 18.833 1.00 46.94 442 LEU A N 1
ATOM 2989 C CA . LEU A 1 397 ? 6.317 43.251 18.923 1.00 47.93 442 LEU A CA 1
ATOM 2990 C C . LEU A 1 397 ? 5.626 43.378 20.282 1.00 53.85 442 LEU A C 1
ATOM 2991 O O . LEU A 1 397 ? 4.846 44.306 20.502 1.00 57.15 442 LEU A O 1
ATOM 2996 N N . ASN A 1 398 ? 5.901 42.447 21.190 0.95 55.37 443 ASN A N 1
ATOM 2997 C CA . ASN A 1 398 ? 5.357 42.545 22.541 0.95 66.32 443 ASN A CA 1
ATOM 2998 C C . ASN A 1 398 ? 5.902 43.783 23.243 0.95 70.49 443 ASN A C 1
ATOM 2999 O O . ASN A 1 398 ? 7.019 44.218 22.963 0.95 68.39 443 ASN A O 1
ATOM 3004 N N . ASP A 1 399 ? 5.103 44.353 24.138 1.00 78.91 444 ASP A N 1
ATOM 3005 C CA . ASP A 1 399 ? 5.478 45.573 24.852 1.00 89.22 444 ASP A CA 1
ATOM 3006 C C . ASP A 1 399 ? 5.846 46.717 23.904 1.00 87.94 444 ASP A C 1
ATOM 3007 O O . ASP A 1 399 ? 6.742 47.513 24.188 1.00 89.66 444 ASP A O 1
ATOM 3012 N N . THR A 1 400 ? 5.164 46.769 22.764 1.00 82.01 445 THR A N 1
ATOM 3013 C CA . THR A 1 400 ? 5.168 47.956 21.922 1.00 75.49 445 THR A CA 1
ATOM 3014 C C . THR A 1 400 ? 3.781 48.578 22.055 1.00 73.38 445 THR A C 1
ATOM 3015 O O . THR A 1 400 ? 3.007 48.187 22.932 1.00 73.13 445 THR A O 1
ATOM 3019 N N . ASP A 1 401 ? 3.458 49.538 21.198 1.00 74.31 446 ASP A N 1
ATOM 3020 C CA . ASP A 1 401 ? 2.135 50.159 21.242 1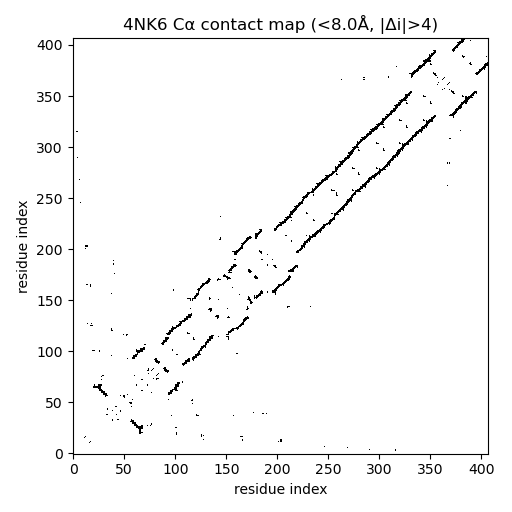.00 76.57 446 ASP A CA 1
ATOM 3021 C C . ASP A 1 401 ? 1.072 49.263 20.589 1.00 71.07 446 ASP A C 1
ATOM 3022 O O . ASP A 1 401 ? -0.119 49.563 20.640 1.00 72.65 446 ASP A O 1
ATOM 3024 N N . ARG A 1 402 ? 1.515 48.159 19.992 1.00 63.42 447 ARG A N 1
ATOM 3025 C CA . ARG A 1 402 ? 0.627 47.227 19.298 1.00 59.50 447 ARG A CA 1
ATOM 3026 C C . ARG A 1 402 ? -0.397 46.571 20.225 1.00 63.73 447 ARG A C 1
ATOM 3027 O O . ARG A 1 402 ? -0.083 46.212 21.364 1.00 59.61 447 ARG A O 1
ATOM 3035 N N . ASP A 1 403 ? -1.625 46.430 19.730 1.00 63.89 448 ASP A N 1
ATOM 3036 C CA . ASP A 1 403 ? -2.681 45.713 20.441 1.00 65.08 448 ASP A CA 1
ATOM 3037 C C . ASP A 1 403 ? -2.597 44.251 20.021 1.00 66.40 448 ASP A C 1
ATOM 3038 O O . ASP A 1 403 ? -3.074 43.874 18.945 1.00 64.25 448 ASP A O 1
ATOM 3043 N N . ILE A 1 404 ? -1.984 43.437 20.875 1.00 65.56 449 ILE A N 1
ATOM 3044 C CA . ILE A 1 404 ? -1.691 42.040 20.564 1.00 69.82 449 ILE A CA 1
ATOM 3045 C C . ILE A 1 404 ? -2.958 41.192 20.473 1.00 64.28 449 ILE A C 1
ATOM 3046 O O . ILE A 1 404 ? -3.005 40.216 19.724 1.00 57.78 449 ILE A O 1
ATOM 3051 N N . GLU A 1 405 ? -3.980 41.569 21.236 1.00 60.76 450 GLU A N 1
ATOM 3052 C CA . GLU A 1 405 ? -5.252 40.856 21.204 1.00 64.66 450 GLU A CA 1
ATOM 3053 C C . GLU A 1 405 ? -5.950 41.059 19.858 1.00 67.45 450 GLU A C 1
ATOM 3054 O O . GLU A 1 405 ? -6.417 40.100 19.239 1.00 66.72 450 GLU A O 1
ATOM 3056 N N . LEU A 1 406 ? -6.003 42.310 19.410 1.00 67.15 451 LEU A N 1
ATOM 3057 C CA . LEU A 1 406 ? -6.606 42.660 18.125 1.00 61.49 451 LEU A CA 1
ATOM 3058 C C . LEU A 1 406 ? -5.721 42.252 16.949 1.00 55.91 451 LEU A C 1
ATOM 3059 O O . LEU A 1 406 ? -6.210 41.751 15.941 1.00 59.26 451 LEU A O 1
ATOM 3064 N N . ASP A 1 407 ? -4.418 42.473 17.084 1.00 53.70 452 ASP A N 1
ATOM 3065 C CA . ASP A 1 407 ? -3.477 42.190 16.005 1.00 52.61 452 ASP A CA 1
ATOM 3066 C C . ASP A 1 407 ? -2.375 41.232 16.460 1.00 52.04 452 ASP A C 1
ATOM 3067 O O . ASP A 1 407 ? -1.232 41.649 16.678 1.00 47.74 452 ASP A O 1
ATOM 3072 N N . PRO A 1 408 ? -2.715 39.942 16.620 1.00 56.51 453 PRO A N 1
ATOM 3073 C CA . PRO A 1 408 ? -1.682 38.981 17.018 1.00 55.24 453 PRO A CA 1
ATOM 3074 C C . PRO A 1 408 ? -0.636 38.820 15.923 1.00 51.76 453 PRO A C 1
ATOM 3075 O O . PRO A 1 408 ? -0.908 39.103 14.754 1.00 49.15 453 PRO A O 1
ATOM 3079 N N . PHE A 1 409 ? 0.556 38.385 16.310 1.00 51.85 454 PHE A N 1
ATOM 3080 C CA . PHE A 1 409 ? 1.668 38.266 15.379 1.00 52.96 454 PHE A CA 1
ATOM 3081 C C . PHE A 1 409 ? 2.513 37.072 15.779 1.00 50.65 454 PHE A C 1
ATOM 3082 O O . PHE A 1 409 ? 2.395 36.563 16.890 1.00 45.15 454 PHE A O 1
ATOM 3090 N N . ASP A 1 410 ? 3.383 36.642 14.875 1.00 47.90 455 ASP A N 1
ATOM 3091 C CA . ASP A 1 410 ? 4.343 35.597 15.194 1.00 51.79 455 ASP A CA 1
ATOM 3092 C C . ASP A 1 410 ? 5.705 35.923 14.579 1.00 50.64 455 ASP A C 1
ATOM 3093 O O . ASP A 1 410 ? 5.809 36.196 13.378 1.00 46.29 455 ASP A O 1
ATOM 3098 N N . ALA A 1 411 ? 6.741 35.908 15.414 1.00 51.92 456 ALA A N 1
ATOM 3099 C CA . ALA A 1 411 ? 8.081 36.318 15.001 1.00 50.26 456 ALA A CA 1
ATOM 3100 C C . ALA A 1 411 ? 8.799 35.260 14.155 1.00 50.81 456 ALA A C 1
ATOM 3101 O O . ALA A 1 411 ? 9.826 34.720 14.560 1.00 48.96 456 ALA A O 1
ATOM 3103 N N . GLN A 1 412 ? 8.248 34.965 12.983 1.00 47.97 457 GLN A N 1
ATOM 3104 C CA . GLN A 1 412 ? 8.895 34.063 12.038 1.00 47.04 457 GLN A CA 1
ATOM 3105 C C . GLN A 1 412 ? 8.802 34.650 10.635 1.00 47.57 457 GLN A C 1
ATOM 3106 O O . GLN A 1 412 ? 7.821 35.325 10.292 1.00 42.43 457 GLN A O 1
ATOM 3112 N N . VAL A 1 413 ? 9.834 34.408 9.833 1.00 41.81 458 VAL A N 1
ATOM 3113 C CA . VAL A 1 413 ? 9.834 34.858 8.449 1.00 39.78 458 VAL A CA 1
ATOM 3114 C C . VAL A 1 413 ? 10.226 33.709 7.518 1.00 40.29 458 VAL A C 1
ATOM 3115 O O . VAL A 1 413 ? 11.178 32.979 7.775 1.00 39.67 458 VAL A O 1
ATOM 3119 N N . SER A 1 414 ? 9.461 33.514 6.455 1.00 39.87 459 SER A N 1
ATOM 3120 C CA . SER A 1 414 ? 9.859 32.539 5.451 1.00 39.85 459 SER A CA 1
ATOM 3121 C C . SER A 1 414 ? 9.398 32.966 4.067 1.00 40.52 459 SER A C 1
ATOM 3122 O O . SER A 1 414 ? 8.329 33.566 3.904 1.00 37.36 459 SER A O 1
ATOM 3125 N N . LEU A 1 415 ? 10.209 32.667 3.064 1.00 39.14 460 LEU A N 1
ATOM 3126 C CA . LEU A 1 415 ? 9.807 32.997 1.715 1.00 41.59 460 LEU A CA 1
ATOM 3127 C C . LEU A 1 415 ? 10.378 32.072 0.654 1.00 43.23 460 LEU A C 1
ATOM 3128 O O . LEU A 1 415 ? 11.297 31.287 0.907 1.00 38.61 460 LEU A O 1
ATOM 3133 N N . ILE A 1 416 ? 9.774 32.157 -0.524 1.00 36.59 461 ILE A N 1
ATOM 3134 C CA . ILE A 1 416 ? 10.211 31.434 -1.698 1.00 40.88 461 ILE A CA 1
ATOM 3135 C C . ILE A 1 416 ? 10.439 32.478 -2.783 1.00 42.43 461 ILE A C 1
ATOM 3136 O O . ILE A 1 416 ? 9.556 33.291 -3.067 1.00 40.60 461 ILE A O 1
ATOM 3141 N N . MET A 1 417 ? 11.641 32.487 -3.348 1.00 33.16 462 MET A N 1
ATOM 3142 C CA . MET A 1 417 ? 11.968 33.422 -4.417 1.00 33.61 462 MET A CA 1
ATOM 3143 C C . MET A 1 417 ? 12.263 32.647 -5.690 1.00 38.77 462 MET A C 1
ATOM 3144 O O . MET A 1 417 ? 13.078 31.720 -5.676 1.00 37.82 462 MET A O 1
ATOM 3149 N N . VAL A 1 418 ? 11.587 33.017 -6.777 1.00 38.54 463 VAL A N 1
ATOM 3150 C CA . VAL A 1 418 ? 11.780 32.373 -8.083 1.00 33.92 463 VAL A CA 1
ATOM 3151 C C . VAL A 1 418 ? 11.949 33.440 -9.160 1.00 39.52 463 VAL A C 1
ATOM 3152 O O . VAL A 1 418 ? 11.121 34.344 -9.289 1.00 39.92 463 VAL A O 1
ATOM 3156 N N . GLY A 1 419 ? 13.036 33.355 -9.919 1.00 40.25 464 GLY A N 1
ATOM 3157 C CA . GLY A 1 419 ? 13.214 34.222 -11.070 1.00 37.27 464 GLY A CA 1
ATOM 3158 C C . GLY A 1 419 ? 13.427 35.678 -10.709 1.00 38.67 464 GLY A C 1
ATOM 3159 O O . GLY A 1 419 ? 13.785 36.001 -9.579 1.00 38.56 464 GLY A O 1
ATOM 3160 N N . GLY A 1 420 ? 13.201 36.560 -11.679 1.00 33.61 465 GLY A N 1
ATOM 3161 C CA . GLY A 1 420 ? 13.393 37.981 -11.481 1.00 32.68 465 GLY A CA 1
ATOM 3162 C C . GLY A 1 420 ? 14.844 38.367 -11.303 1.00 37.88 465 GLY A C 1
ATOM 3163 O O . GLY A 1 420 ? 15.754 37.596 -11.616 1.00 39.16 465 GLY A O 1
ATOM 3164 N N . GLU A 1 421 ? 15.068 39.570 -10.788 1.00 36.74 466 GLU A N 1
ATOM 3165 C CA . GLU A 1 421 ? 16.420 40.097 -10.700 1.00 34.34 466 GLU A CA 1
ATOM 3166 C C . GLU A 1 421 ? 16.615 41.028 -9.505 1.00 35.57 466 GLU A C 1
ATOM 3167 O O . GLU A 1 421 ? 15.754 41.847 -9.194 1.00 34.50 466 GLU A O 1
ATOM 3173 N N . LEU A 1 422 ? 17.755 40.883 -8.842 1.00 31.16 467 LEU A N 1
ATOM 3174 C CA . LEU A 1 422 ? 18.165 41.774 -7.767 1.00 33.10 467 LEU A CA 1
ATOM 3175 C C . LEU A 1 422 ? 19.510 42.322 -8.163 1.00 39.45 467 LEU A C 1
ATOM 3176 O O . LEU A 1 422 ? 20.466 41.559 -8.249 1.00 42.61 467 LEU A O 1
ATOM 3181 N N . SER A 1 423 ? 19.609 43.624 -8.419 1.00 37.15 468 SER A N 1
ATOM 3182 C CA . SER A 1 423 ? 20.906 44.170 -8.820 1.00 41.16 468 SER A CA 1
ATOM 3183 C C . SER A 1 423 ? 21.068 45.660 -8.545 1.00 37.54 468 SER A C 1
ATOM 3184 O O . SER A 1 423 ? 20.084 46.389 -8.438 1.00 38.22 468 SER A O 1
ATOM 3187 N N . SER A 1 424 ? 22.321 46.085 -8.392 1.00 36.08 469 SER A N 1
ATOM 3188 C CA . SER A 1 424 ? 22.671 47.490 -8.146 1.00 38.54 469 SER A CA 1
ATOM 3189 C C . SER A 1 424 ? 22.090 48.077 -6.861 1.00 37.65 469 SER A C 1
ATOM 3190 O O . SER A 1 424 ? 22.020 49.294 -6.720 1.00 36.08 469 SER A O 1
ATOM 3193 N N . ASN A 1 425 ? 21.689 47.226 -5.921 1.00 31.13 470 ASN A N 1
ATOM 3194 C CA . ASN A 1 425 ? 21.162 47.728 -4.647 1.00 31.76 470 ASN A CA 1
ATOM 3195 C C . ASN A 1 425 ? 22.291 48.158 -3.728 1.00 37.58 470 ASN A C 1
ATOM 3196 O O . ASN A 1 425 ? 23.374 47.567 -3.739 1.00 41.81 470 ASN A O 1
ATOM 3201 N N . GLY A 1 426 ? 22.049 49.211 -2.956 1.00 35.36 471 GLY A N 1
ATOM 3202 C CA . GLY A 1 426 ? 23.098 49.827 -2.166 1.00 34.35 471 GLY A CA 1
ATOM 3203 C C . GLY A 1 426 ? 23.782 48.898 -1.179 1.00 38.66 471 GLY A C 1
ATOM 3204 O O . GLY A 1 426 ? 24.997 48.962 -1.023 1.00 36.81 471 GLY A O 1
ATOM 3205 N N . SER A 1 427 ? 23.017 48.026 -0.522 1.00 33.67 472 SER A N 1
ATOM 3206 C CA . SER A 1 427 ? 23.582 47.192 0.544 1.00 38.12 472 SER A CA 1
ATOM 3207 C C . SER A 1 427 ? 23.736 45.717 0.165 1.00 34.95 472 SER A C 1
ATOM 3208 O O . SER A 1 427 ? 24.216 44.914 0.963 1.00 39.16 472 SER A O 1
ATOM 3211 N N . GLY A 1 428 ? 23.346 45.365 -1.053 1.00 31.04 473 GLY A N 1
ATOM 3212 C CA . GLY A 1 428 ? 23.455 43.991 -1.511 1.00 30.67 473 GLY A CA 1
ATOM 3213 C C . GLY A 1 428 ? 22.111 43.505 -2.012 1.00 31.07 473 GLY A C 1
ATOM 3214 O O . GLY A 1 428 ? 21.090 44.139 -1.741 1.00 29.64 473 GLY A O 1
ATOM 3215 N N . PRO A 1 429 ? 22.100 42.382 -2.743 1.00 28.66 474 PRO A N 1
ATOM 3216 C CA . PRO A 1 429 ? 20.854 41.882 -3.339 1.00 31.55 474 PRO A CA 1
ATOM 3217 C C . PRO A 1 429 ? 19.817 41.444 -2.295 1.00 33.16 474 PRO A C 1
ATOM 3218 O O . PRO A 1 429 ? 18.625 41.722 -2.445 1.00 31.43 474 PRO A O 1
ATOM 3222 N N . LEU A 1 430 ? 20.265 40.777 -1.240 1.00 34.26 475 LEU A N 1
ATOM 3223 C CA . LEU A 1 430 ? 19.328 40.322 -0.223 1.00 34.24 475 LEU A CA 1
ATOM 3224 C C . LEU A 1 430 ? 19.963 40.024 1.128 1.00 31.40 475 LEU A C 1
ATOM 3225 O O . LEU A 1 430 ? 21.157 39.719 1.242 1.00 34.15 475 LEU A O 1
ATOM 3230 N N . SER A 1 431 ? 19.133 40.137 2.151 1.00 30.40 476 SER A N 1
ATOM 3231 C CA . SER A 1 431 ? 19.485 39.740 3.497 1.00 34.79 476 SER A CA 1
ATOM 3232 C C . SER A 1 431 ? 18.234 39.133 4.108 1.00 39.78 476 SER A C 1
ATOM 3233 O O . SER A 1 431 ? 17.155 39.718 4.026 1.00 38.73 476 SER A O 1
ATOM 3236 N N . ILE A 1 432 ? 18.363 37.945 4.689 1.00 39.75 477 ILE A N 1
ATOM 3237 C CA . ILE A 1 432 ? 17.249 37.349 5.416 1.00 37.63 477 ILE A CA 1
ATOM 3238 C C . ILE A 1 432 ? 17.767 36.883 6.761 1.00 35.96 477 ILE A C 1
ATOM 3239 O O . ILE A 1 432 ? 18.477 35.888 6.844 1.00 36.26 477 ILE A O 1
ATOM 3244 N N . ASP A 1 433 ? 17.405 37.615 7.805 1.00 36.14 478 ASP A N 1
ATOM 3245 C CA . ASP A 1 433 ? 17.907 37.370 9.149 1.00 38.49 478 ASP A CA 1
ATOM 3246 C C . ASP A 1 433 ? 17.032 36.360 9.893 1.00 41.53 478 ASP A C 1
ATOM 3247 O O . ASP A 1 433 ? 15.817 36.545 10.010 1.00 51.83 478 ASP A O 1
ATOM 3252 N N . SER A 1 434 ? 17.659 35.306 10.404 1.00 42.27 479 SER A N 1
ATOM 3253 C CA . SER A 1 434 ? 16.968 34.268 11.177 1.00 51.52 479 SER A CA 1
ATOM 3254 C C . SER A 1 434 ? 15.717 33.673 10.507 1.00 50.44 479 SER A C 1
ATOM 3255 O O . SER A 1 434 ? 14.691 33.501 11.167 1.00 50.99 479 SER A O 1
ATOM 3258 N N . PRO A 1 435 ? 15.797 33.338 9.208 1.00 45.67 480 PRO A N 1
ATOM 3259 C CA . PRO A 1 435 ? 14.577 32.811 8.586 1.00 46.18 480 PRO A CA 1
ATOM 3260 C C . PRO A 1 435 ? 14.219 31.424 9.093 1.00 53.45 480 PRO A C 1
ATOM 3261 O O . PRO A 1 435 ? 15.104 30.657 9.484 1.00 50.25 480 PRO A O 1
ATOM 3265 N N . LEU A 1 436 ? 12.926 31.117 9.102 1.00 54.93 481 LEU A N 1
ATOM 3266 C CA . LEU A 1 436 ? 12.466 29.755 9.326 1.00 52.78 481 LEU A CA 1
ATOM 3267 C C . LEU A 1 436 ? 12.888 28.938 8.108 1.00 49.80 481 LEU A C 1
ATOM 3268 O O . LEU A 1 436 ? 13.376 27.820 8.234 1.00 48.29 481 LEU A O 1
ATOM 3273 N N . SER A 1 437 ? 12.717 29.522 6.926 1.00 45.48 482 SER A N 1
ATOM 3274 C CA . SER A 1 437 ? 13.155 28.883 5.698 1.00 47.18 482 SER A CA 1
ATOM 3275 C C . SER A 1 437 ? 13.133 29.878 4.552 1.00 47.51 482 SER A C 1
ATOM 3276 O O . SER A 1 437 ? 12.236 30.717 4.447 1.00 45.09 482 SER A O 1
ATOM 3279 N N . VAL A 1 438 ? 14.150 29.798 3.709 1.00 40.77 483 VAL A N 1
ATOM 3280 C CA . VAL A 1 438 ? 14.165 30.531 2.461 1.00 38.00 483 VAL A CA 1
ATOM 3281 C C . VAL A 1 438 ? 14.563 29.560 1.358 1.00 42.11 483 VAL A C 1
ATOM 3282 O O . VAL A 1 438 ? 15.500 28.780 1.520 1.00 40.85 483 VAL A O 1
ATOM 3286 N N . GLU A 1 439 ? 13.839 29.599 0.247 1.00 41.19 484 GLU A N 1
ATOM 3287 C CA . GLU A 1 439 ? 14.228 28.866 -0.945 1.00 38.40 484 GLU A CA 1
ATOM 3288 C C . GLU A 1 439 ? 14.349 29.850 -2.100 1.00 40.88 484 GLU A C 1
ATOM 3289 O O . GLU A 1 439 ? 13.461 30.689 -2.302 1.00 40.18 484 GLU A O 1
ATOM 3295 N N . LEU A 1 440 ? 15.459 29.758 -2.834 1.00 37.47 485 LEU A N 1
ATOM 3296 C CA . LEU A 1 440 ? 15.711 30.609 -3.996 1.00 38.41 485 LEU A CA 1
ATOM 3297 C C . LEU A 1 440 ? 15.943 29.747 -5.224 1.00 38.68 485 LEU A C 1
ATOM 3298 O O . LEU A 1 440 ? 16.744 28.814 -5.180 1.00 37.29 485 LEU A O 1
ATOM 3303 N N . TYR A 1 441 ? 15.273 30.080 -6.322 1.00 35.54 486 TYR A N 1
ATOM 3304 C CA . TYR A 1 441 ? 15.449 29.354 -7.571 1.00 39.85 486 TYR A CA 1
ATOM 3305 C C . TYR A 1 441 ? 15.606 30.342 -8.723 1.00 38.13 486 TYR A C 1
ATOM 3306 O O . TYR A 1 441 ? 14.753 31.205 -8.923 1.00 36.31 486 TYR A O 1
ATOM 3315 N N . ARG A 1 442 ? 16.711 30.218 -9.454 1.00 38.43 487 ARG A N 1
ATOM 3316 C CA . ARG A 1 442 ? 16.921 30.944 -10.706 1.00 37.98 487 ARG A CA 1
ATOM 3317 C C . ARG A 1 442 ? 16.714 32.445 -10.561 1.00 38.68 487 ARG A C 1
ATOM 3318 O O . ARG A 1 442 ? 16.158 33.084 -11.446 1.00 41.95 487 ARG A O 1
ATOM 3320 N N . VAL A 1 443 ? 17.125 32.998 -9.423 1.00 37.29 488 VAL A N 1
ATOM 3321 C CA . VAL A 1 443 ? 17.121 34.440 -9.255 1.00 36.68 488 VAL A CA 1
ATOM 3322 C C . VAL A 1 443 ? 18.403 35.000 -9.860 1.00 40.19 488 VAL A C 1
ATOM 3323 O O . VAL A 1 443 ? 19.500 34.513 -9.587 1.00 38.69 488 VAL A O 1
ATOM 3327 N N . SER A 1 444 ? 18.255 36.007 -10.708 1.00 36.64 489 SER A N 1
ATOM 3328 C CA . SER A 1 444 ? 19.407 36.714 -11.239 1.00 39.05 489 SER A CA 1
ATOM 3329 C C . SER A 1 444 ? 19.907 37.754 -10.218 1.00 40.31 489 SER A C 1
ATOM 3330 O O . SER A 1 444 ? 19.146 38.600 -9.737 1.00 39.38 489 SER A O 1
ATOM 3333 N N . MET A 1 445 ? 21.180 37.658 -9.850 1.00 38.87 490 MET A N 1
ATOM 3334 C CA . MET A 1 445 ? 21.796 38.642 -8.961 1.00 39.31 490 MET A CA 1
ATOM 3335 C C . MET A 1 445 ? 23.087 39.110 -9.612 1.00 50.38 490 MET A C 1
ATOM 3336 O O . MET A 1 445 ? 24.121 38.456 -9.489 1.00 52.20 490 MET A O 1
ATOM 3341 N N . LEU A 1 446 ? 23.024 40.236 -10.315 1.00 52.76 491 LEU A N 1
ATOM 3342 C CA . LEU A 1 446 ? 24.165 40.705 -11.100 1.00 57.77 491 LEU A CA 1
ATOM 3343 C C . LEU A 1 446 ? 25.304 41.227 -10.223 1.00 58.68 491 LEU A C 1
ATOM 3344 O O . LEU A 1 446 ? 25.071 41.935 -9.240 1.00 58.95 491 LEU A O 1
ATOM 3349 N N . MET A 1 447 ? 26.530 40.858 -10.585 1.00 58.74 492 MET A N 1
ATOM 3350 C CA . MET A 1 447 ? 27.721 41.248 -9.836 1.00 65.79 492 MET A CA 1
ATOM 3351 C C . MET A 1 447 ? 28.675 42.071 -10.702 1.00 70.47 492 MET A C 1
ATOM 3352 O O . MET A 1 447 ? 28.311 43.130 -11.212 1.00 72.65 492 MET A O 1
#

InterPro domains:
  IPR006626 Parallel beta-helix repeat [SM00710] (298-320)
  IPR006626 Parallel beta-helix repeat [SM00710] (322-345)
  IPR006626 Parallel beta-helix repeat [SM00710] (347-369)
  IPR006626 Parallel beta-helix repeat [SM00710] (371-393)
  IPR006626 Parallel beta-helix repeat [SM00710] (394-416)
  IPR006633 Carbohydrate-binding/sugar hydrolysis domain [SM00722] (255-415)
  IPR011050 Pectin lyase fold/virulence factor [SSF51126] (136-457)
  IPR012334 Pectin lyase fold [G3DSA:2.160.20.10] (69-492)
  IPR022441 Parallel beta-helix repeat-2 [TIGR03804] (388-428)
  IPR039448 Right handed beta helix domain [PF13229] (292-435)
  IPR053409 Mannuronan C5-epimerase [NF038177] (19-535)

CATH classification: 2.160.20.10

Radius of gyration: 22.51 Å; Cα contacts (8 Å, |Δi|>4): 1295; chains: 1; bounding box: 66×57×45 Å

Sequence (407 aa):
EMAKPVLPDLSGYTTEAALIARNKPGKITVARMMEETGLEFIGGDNMAEWVVRQKGIPQAIMISDGYVNLQDLVKKVPKQFLSEVSPGVYVARLPILVETGIFEIDSTKELRLSQEGSFIVSEGMLITNTSVNAWSETRNGLAAYRTPDEFRPFVLTWGGSQTWIATKMASMGYNQSSYGVSISQYTPNTAKVLKRGEPTGWIIDSEFADMWYGFYCYETRDFVVGNTYRDNIVYGIDPHDRSHGLIIAENDVYGTHGIIISREVDNSFIFRNSHNNLSGVVLDRNSVGNIVAYNEIYQNHTDGITLYESGNNLLWGNRVIANRRHGIRVRNSVNIKLYENVAMANGLMGVYGHIDLNDTDRDIELDPFDAQVSLIMVGGELSSNGSGPLSIDSPLSVELYRVSMLM

Nearest PDB structures (foldseek):
  4nk6-assembly1_A  TM=1.002E+00  e=4.216E-66  Pseudomonas syringae pv. tomato str. DC3000
  4nk8-assembly1_A  TM=1.000E+00  e=4.861E-64  Pseudomonas syringae pv. tomato str. DC3000
  4ozy-assembly1_A  TM=9.998E-01  e=8.165E-62  Pseudomonas syringae pv. tomato str. DC3000
  4ozz-assembly1_A  TM=9.975E-01  e=9.402E-62  Pseudomonas syringae pv. tomato str. DC3000
  2pyg-assembly1_A  TM=5.664E-01  e=4.613E-07  unclassified

Organism: Pseudomonas syringae pv. tomato (strain ATCC BAA-871 / DC3000) (NCBI:txid223283)